Protein AF-A0A927IWP5-F1 (afdb_monomer_lite)

Secondary structure (DSSP, 8-state):
---TT-TGGGB-SS--EEEEEESSS-TTS----SEEEEEE-TTS-B-HHHHHHHHHHHHTT--HHHHHHHHHHHHHHHHHHHHTT--S-SPPPHHHHHHHHHHHHTSPTTHHHHT--TTT-PPPPGGG--B----TTS-SS-HHHHHHHHHHHHHHHHTSS--S----SS-TTS--HHHHHHHHSPPHHHHHHHHHHHHHHHHHHHHSTTTTTTSPPPPTTT--EEEEE-TTT--EEEEES-HHHHHHHH-PPPPP---PEE----HHHHHHHHH-HHHHT-HHHHHHHHHHHHH---HHHHTT-B-TT--EE--TT--SHHHHHHH-EE-GGGG---TT-TT-SEEE-TTS-EEEEE---GGG--TTS--------EEEE---SS-HHHHTT-SSS-SS--HHHHHHHTHHHHHHTT-TT-GGGHHHHHHHHHHHHHHTT--TTSTTS-HHHHHHHHHHHHHHHHSHHHHHHHHHHHHHHHHHHHS--S-TTGGGBSSB--TTSS-PBPPHHHHIIIIIHHHHHHTT--SS-----SSS--PEEPPP-THHHHHHHHHHHHHHHHHTT-HHHH-HHHHHHHTT--TT-HHHHHTSS-S-HHHHHHHHHHHHHHHHHHHHT------SSS--

pLDDT: mean 73.53, std 18.09, range [29.14, 96.5]

Foldseek 3Di:
DQDLLDPVSFFFQFAWDKDKDAPPPPPPDDQPDRMAIFTADLVRHTPVLLVVVLVVVRVVVDDPVVSVLLSVLVSLVRRLCRSVVHPQLDADALVSLLSSLLSLQWAFDPQQVQQQWPPPSDTPDRSNDGGGDGQPPPDPDDDVSNLVSVCVVVVVVVPPPPPPDTDHPDDSVHDDNVVCSVNGGDALVSSQSSSFSVLVSLQCLCPDPVRVVRGHHHDVNNWNKDWDADPPPRHIDIGIPCSVSSCVSNVHDHPPPAFQAFQAQDLVRVLLLQPFPLQVVDLLSNLLLLQCLQQLEDSLQLLQFWPLQWDKDFDPPQDDPVSRLVRIATQLLSQLDDPPDPPHQWHQYLQRWIKGKRDDDDLQPDPPDDPDDDQDIDITTRDPLSQVCVSHVNPDRDLTQDPVNQCVLCVVVCVVVVNPVPSSCVSVVLSVLSVVCVVVVHDLPHPPHDPVSNVVSVSSSVRLCPRNSSVSLSSLVSVLVVLVVVEPAVDPVLSTGSRFDPPPSNRGRDHPVCCFPVPVVVSCVVSVPDLFDDDDDPVDPAHGHHRHTSSNSSLNSLQSQLLVCLLVLPCVCNPLVNSCSSSVHDPPDCCSVPHRHDRDVVSVVNSVVSVVVVVVVVVVVDDPPPPDDPDD

Sequence (632 aa):
MVNYLNKEERIVNGMYYIRSFNNTQLNELDFTHKKWYLVMTPEHNVVKPAMDYLIFLYYSGKTQATLKRVATSISHYYNFLKVFRINGSEVLTSSVLEELIKFLAVLPKELKSKLRGRNKNKPIEPWDIKYLPVHPYVSSGGMKNIISILQEWFFTYWNNGKCENVTFFINPKSYHFDEDEADWRYPFEYIKETIDDILDFLNHLSINKNWKHRFKPIPTSVTKKLHLVNKHNNEPYTTWDVNKRIKKVTGLKESKPKRKKIRILFESELRKLLNSKMLNGHTQRRLLFVILLLSGGRISEILNLLANQIRVSIPSDALTLKEKKLKAIINWEDLFTGINNFTNDIIINEHLEFVIRIAKRRAYEVPGVRANKSSETRFVTLTDYFDLPKLLDLNCESITVTSQEIINHFRDDIILENMEECPEKFIPKIIQYHKEQKIKGIHINDQRYDHLYKNWVMRIRSLLDNCWLGNLLKEYLVERELLLRKVTLENKIVRNYLFLNLRNNKGFPIIPNTVREYWFNVICEQEGIDRYGIPVNELVTHYKKGDITVHSLRHTYISMRINLEGLKGDFNRINLANLKKDVGHVPSSEVAETIYYFANSERKTQVYTNAFKQLKENLSKVVFLEKERDES

Radius of gyration: 33.46 Å; chains: 1; bounding box: 75×87×92 Å

Structure (mmCIF, N/CA/C/O backbone):
data_AF-A0A927IWP5-F1
#
_entry.id   AF-A0A927IWP5-F1
#
loop_
_atom_site.group_PDB
_atom_site.id
_atom_site.type_symbol
_atom_site.label_atom_id
_atom_site.label_alt_id
_atom_site.label_comp_id
_atom_site.label_asym_id
_atom_site.label_entity_id
_atom_site.label_seq_id
_atom_site.pdbx_PDB_ins_code
_atom_site.Cartn_x
_atom_site.Cartn_y
_atom_site.Cartn_z
_atom_site.occupancy
_atom_site.B_iso_or_equiv
_atom_site.auth_seq_id
_atom_site.auth_comp_id
_atom_site.auth_asym_id
_atom_site.auth_atom_id
_atom_site.pdbx_PDB_model_num
ATOM 1 N N . MET A 1 1 ? 33.570 -15.211 -36.032 1.00 49.94 1 MET A N 1
ATOM 2 C CA . MET A 1 1 ? 32.758 -15.587 -34.855 1.00 49.94 1 MET A CA 1
ATOM 3 C C . MET A 1 1 ? 33.721 -16.154 -33.822 1.00 49.94 1 MET A C 1
ATOM 5 O O . MET A 1 1 ? 34.528 -16.985 -34.208 1.00 49.94 1 MET A O 1
ATOM 9 N N . VAL A 1 2 ? 33.720 -15.653 -32.584 1.00 49.69 2 VAL A N 1
ATOM 10 C CA . VAL A 1 2 ? 34.621 -16.139 -31.519 1.00 49.69 2 VAL A CA 1
ATOM 11 C C . VAL A 1 2 ? 34.165 -17.536 -31.084 1.00 49.69 2 VAL A C 1
ATOM 13 O O . VAL A 1 2 ? 32.994 -17.699 -30.737 1.00 49.69 2 VAL A O 1
ATOM 16 N N . ASN A 1 3 ? 35.043 -18.544 -31.099 1.00 56.53 3 ASN A N 1
ATOM 17 C CA . ASN A 1 3 ? 34.720 -19.866 -30.574 1.00 56.53 3 ASN A CA 1
ATOM 18 C C . ASN A 1 3 ? 34.834 -19.856 -29.048 1.00 56.53 3 ASN A C 1
ATOM 20 O O . ASN A 1 3 ? 35.913 -19.945 -28.467 1.00 56.53 3 ASN A O 1
ATOM 24 N N . TYR A 1 4 ? 33.688 -19.791 -28.379 1.00 56.00 4 TYR A N 1
ATOM 25 C CA . TYR A 1 4 ? 33.629 -19.733 -26.922 1.00 56.00 4 TYR A CA 1
ATOM 26 C C . TYR A 1 4 ? 34.024 -21.039 -26.215 1.00 56.00 4 TYR A C 1
ATOM 28 O O . TYR A 1 4 ? 34.135 -21.047 -24.989 1.00 56.00 4 TYR A O 1
ATOM 36 N N . LEU A 1 5 ? 34.280 -22.123 -26.952 1.00 55.09 5 LEU A N 1
ATOM 37 C CA . LEU A 1 5 ? 34.877 -23.347 -26.411 1.00 55.09 5 LEU A CA 1
ATOM 38 C C . LEU A 1 5 ? 36.397 -23.222 -26.259 1.00 55.09 5 LEU A C 1
ATOM 40 O O . LEU A 1 5 ? 36.977 -23.873 -25.396 1.00 55.09 5 LEU A O 1
ATOM 44 N N . ASN A 1 6 ? 37.037 -22.367 -27.058 1.00 61.19 6 ASN A N 1
ATOM 45 C CA . ASN A 1 6 ? 38.479 -22.176 -27.036 1.00 61.19 6 ASN A CA 1
ATOM 46 C C . ASN A 1 6 ? 38.860 -21.067 -26.040 1.00 61.19 6 ASN A C 1
ATOM 48 O O . ASN A 1 6 ? 38.436 -19.917 -26.165 1.00 61.19 6 ASN A O 1
ATOM 52 N N . LYS A 1 7 ? 39.680 -21.397 -25.034 1.00 63.97 7 LYS A N 1
ATOM 53 C CA . LYS A 1 7 ? 40.138 -20.444 -24.011 1.00 63.97 7 LYS A CA 1
ATOM 54 C C . LYS A 1 7 ? 40.875 -19.250 -24.595 1.00 63.97 7 LYS A C 1
ATOM 56 O O . LYS A 1 7 ? 40.635 -18.130 -24.146 1.00 63.97 7 LYS A O 1
ATOM 61 N N . GLU A 1 8 ? 41.732 -19.488 -25.577 1.00 69.12 8 GLU A N 1
ATOM 62 C CA . GLU A 1 8 ? 42.586 -18.463 -26.175 1.00 69.12 8 GLU A CA 1
ATOM 63 C C . GLU A 1 8 ? 41.768 -17.448 -26.975 1.00 69.12 8 GLU A C 1
ATOM 65 O O . GLU A 1 8 ? 42.035 -16.246 -26.931 1.00 69.12 8 GLU A O 1
ATOM 70 N N . GLU A 1 9 ? 40.694 -17.906 -27.616 1.00 65.19 9 GLU A N 1
ATOM 71 C CA . GLU A 1 9 ? 39.788 -17.049 -28.381 1.00 65.19 9 GLU A CA 1
ATOM 72 C C . GLU A 1 9 ? 38.931 -16.127 -27.493 1.00 65.19 9 GLU A C 1
ATOM 74 O O . GLU A 1 9 ? 38.431 -15.110 -27.969 1.00 65.19 9 GLU A O 1
ATOM 79 N N . ARG A 1 10 ? 38.806 -16.417 -26.188 1.00 64.38 10 ARG A N 1
ATOM 80 C CA . ARG A 1 10 ? 38.024 -15.623 -25.213 1.00 64.38 10 ARG A CA 1
ATOM 81 C C . ARG A 1 10 ? 38.824 -14.550 -24.473 1.00 64.38 10 ARG A C 1
ATOM 83 O O . ARG A 1 10 ? 38.242 -13.825 -23.660 1.00 64.38 10 ARG A O 1
ATOM 90 N N . ILE A 1 11 ? 40.141 -14.493 -24.667 1.00 68.06 11 ILE A N 1
ATOM 91 C CA . ILE A 1 11 ? 41.006 -13.569 -23.928 1.00 68.06 11 ILE A CA 1
ATOM 92 C C . ILE A 1 11 ? 40.699 -12.132 -24.353 1.00 68.06 11 ILE A C 1
ATOM 94 O O . ILE A 1 11 ? 40.833 -11.765 -25.520 1.00 68.06 11 ILE A O 1
ATOM 98 N N . VAL A 1 12 ? 40.335 -11.311 -23.370 1.00 70.38 12 VAL A N 1
ATOM 99 C CA . VAL A 1 12 ? 40.149 -9.868 -23.505 1.00 70.38 12 VAL A CA 1
ATOM 100 C C . VAL A 1 12 ? 40.885 -9.207 -22.348 1.00 70.38 12 VAL A C 1
ATOM 102 O O . VAL A 1 12 ? 40.459 -9.306 -21.205 1.00 70.38 12 VAL A O 1
ATOM 105 N N . ASN A 1 13 ? 42.008 -8.546 -22.624 1.00 67.31 13 ASN A N 1
ATOM 106 C CA . ASN A 1 13 ? 42.808 -7.887 -21.587 1.00 67.31 13 ASN A CA 1
ATOM 107 C C . ASN A 1 13 ? 42.095 -6.635 -21.051 1.00 67.31 13 ASN A C 1
ATOM 109 O O . ASN A 1 13 ? 42.304 -5.560 -21.603 1.00 67.31 13 ASN A O 1
ATOM 113 N N . GLY A 1 14 ? 41.266 -6.743 -20.013 1.00 71.44 14 GLY A N 1
ATOM 114 C CA . GLY A 1 14 ? 40.572 -5.619 -19.379 1.00 71.44 14 GLY A CA 1
ATOM 115 C C . GLY A 1 14 ? 39.462 -5.001 -20.244 1.00 71.44 14 GLY A C 1
ATOM 116 O O . GLY A 1 14 ? 39.576 -4.880 -21.469 1.00 71.44 14 GLY A O 1
ATOM 117 N N . MET A 1 15 ? 38.367 -4.580 -19.610 1.00 77.12 15 MET A N 1
ATOM 118 C CA . MET A 1 15 ? 37.182 -4.038 -20.289 1.00 77.12 15 MET A CA 1
ATOM 119 C C . MET A 1 15 ? 37.085 -2.516 -20.134 1.00 77.12 15 MET A C 1
ATOM 121 O O . MET A 1 15 ? 37.471 -1.961 -19.106 1.00 77.12 15 MET A O 1
ATOM 125 N N . TYR A 1 16 ? 36.533 -1.837 -21.142 1.00 85.19 16 TYR A N 1
ATOM 126 C CA . TYR A 1 16 ? 36.137 -0.435 -21.024 1.00 85.19 16 TYR A CA 1
ATOM 127 C C . TYR A 1 16 ? 35.079 -0.294 -19.933 1.00 85.19 16 TYR A C 1
ATOM 129 O O . TYR A 1 16 ? 34.169 -1.121 -19.816 1.00 85.19 16 TYR A O 1
ATOM 137 N N . TYR A 1 17 ? 35.166 0.781 -19.157 1.00 81.19 17 TYR A N 1
ATOM 138 C CA . TYR A 1 17 ? 34.299 0.990 -18.002 1.00 81.19 17 TYR A CA 1
ATOM 139 C C . TYR A 1 17 ? 33.893 2.447 -17.845 1.00 81.19 17 TYR A C 1
ATOM 141 O O . TYR A 1 17 ? 34.465 3.342 -18.458 1.00 81.19 17 TYR A O 1
ATOM 149 N N . ILE A 1 18 ? 32.892 2.686 -17.001 1.00 83.19 18 ILE A N 1
ATOM 150 C CA . ILE A 1 18 ? 32.427 4.035 -16.690 1.00 83.19 18 ILE A CA 1
ATOM 151 C C . ILE A 1 18 ? 32.960 4.443 -15.325 1.00 83.19 18 ILE A C 1
ATOM 153 O O . ILE A 1 18 ? 32.705 3.764 -14.327 1.00 83.19 18 ILE A O 1
ATOM 157 N N . ARG A 1 19 ? 33.633 5.590 -15.258 1.00 80.38 19 ARG A N 1
ATOM 158 C CA . ARG A 1 19 ? 33.996 6.239 -13.998 1.00 80.38 19 ARG A CA 1
ATOM 159 C C . ARG A 1 19 ? 33.061 7.414 -13.754 1.00 80.38 19 ARG A C 1
ATOM 161 O O . ARG A 1 19 ? 32.816 8.212 -14.655 1.00 80.38 19 ARG A O 1
ATOM 168 N N . SER A 1 20 ? 32.541 7.521 -12.533 1.00 81.44 20 SER A N 1
ATOM 169 C CA . SER A 1 20 ? 31.794 8.702 -12.103 1.00 81.44 20 SER A CA 1
ATOM 170 C C . SER A 1 20 ? 32.579 9.486 -11.069 1.00 81.44 20 SER A C 1
ATOM 172 O O . SER A 1 20 ? 33.137 8.871 -10.161 1.00 81.44 20 SER A O 1
ATOM 174 N N . PHE A 1 21 ? 32.555 10.808 -11.151 1.00 75.94 21 PHE A N 1
ATOM 175 C CA . PHE A 1 21 ? 33.194 11.690 -10.178 1.00 75.94 21 PHE A CA 1
ATOM 176 C C . PHE A 1 21 ? 32.288 12.879 -9.872 1.00 75.94 21 PHE A C 1
ATOM 178 O O . PHE A 1 21 ? 31.429 13.251 -10.677 1.00 75.94 21 PHE A O 1
ATOM 185 N N . ASN A 1 22 ? 32.460 13.423 -8.670 1.00 64.19 22 ASN A N 1
ATOM 186 C CA . ASN A 1 22 ? 31.775 14.632 -8.241 1.00 64.19 22 ASN A CA 1
ATOM 187 C C . ASN A 1 22 ? 32.596 15.835 -8.701 1.00 64.19 22 ASN A C 1
ATOM 189 O O . ASN A 1 22 ? 33.825 15.807 -8.646 1.00 64.19 22 ASN A O 1
ATOM 193 N N . ASN A 1 23 ? 31.912 16.868 -9.177 1.00 55.56 23 ASN A N 1
ATOM 194 C CA . ASN A 1 23 ? 32.553 18.033 -9.771 1.00 55.56 23 ASN A CA 1
ATOM 195 C C . ASN A 1 23 ? 33.018 19.023 -8.688 1.00 55.56 23 ASN A C 1
ATOM 197 O O . ASN A 1 23 ? 32.429 20.084 -8.534 1.00 55.56 23 ASN A O 1
ATOM 201 N N . THR A 1 24 ? 34.006 18.648 -7.870 1.00 47.75 24 THR A N 1
ATOM 202 C CA . THR A 1 24 ? 34.530 19.513 -6.791 1.00 47.75 24 THR A CA 1
ATOM 203 C C . THR A 1 24 ? 35.892 20.143 -7.105 1.00 47.75 24 THR A C 1
ATOM 205 O O . THR A 1 24 ? 36.406 20.868 -6.265 1.00 47.75 24 THR A O 1
ATOM 208 N N . GLN A 1 25 ? 36.503 19.867 -8.268 1.00 45.12 25 GLN A N 1
ATOM 209 C CA . GLN A 1 25 ? 37.880 20.301 -8.589 1.00 45.12 25 GLN A CA 1
ATOM 210 C C . GLN A 1 25 ? 38.110 20.763 -10.047 1.00 45.12 25 GLN A C 1
ATOM 212 O O . GLN A 1 25 ? 39.249 20.815 -10.497 1.00 45.12 25 GLN A O 1
ATOM 217 N N . LEU A 1 26 ? 37.068 21.133 -10.795 1.00 45.78 26 LEU A N 1
ATOM 218 C CA . LEU A 1 26 ? 37.216 21.806 -12.096 1.00 45.78 26 LEU A CA 1
ATOM 219 C C . LEU A 1 26 ? 36.619 23.214 -11.988 1.00 45.78 26 LEU A C 1
ATOM 221 O O . LEU A 1 26 ? 35.495 23.451 -12.412 1.00 45.78 26 LEU A O 1
ATOM 225 N N . ASN A 1 27 ? 37.377 24.131 -11.382 1.00 42.19 27 ASN A N 1
ATOM 226 C CA . ASN A 1 27 ? 37.000 25.539 -11.180 1.00 42.19 27 ASN A CA 1
ATOM 227 C C . ASN A 1 27 ? 37.033 26.393 -12.466 1.00 42.19 27 ASN A C 1
ATOM 229 O O . ASN A 1 27 ? 36.930 27.609 -12.381 1.00 42.19 27 ASN A O 1
ATOM 233 N N . GLU A 1 28 ? 37.168 25.792 -13.650 1.00 45.88 28 GLU A N 1
ATOM 234 C CA . GLU A 1 28 ? 37.307 26.540 -14.913 1.00 45.88 28 GLU A CA 1
ATOM 235 C C . GLU A 1 28 ? 36.186 26.273 -15.930 1.00 45.88 28 GLU A C 1
ATOM 237 O O . GLU A 1 28 ? 36.170 26.882 -16.996 1.00 45.88 28 GLU A O 1
ATOM 242 N N . LEU A 1 29 ? 35.217 25.397 -15.630 1.00 49.59 29 LEU A N 1
ATOM 243 C CA . LEU A 1 29 ? 34.092 25.124 -16.532 1.00 49.59 29 LEU A CA 1
ATOM 244 C C . LEU A 1 29 ? 32.772 25.036 -15.748 1.00 49.59 29 LEU A C 1
ATOM 246 O O . LEU A 1 29 ? 32.543 24.082 -15.001 1.00 49.59 29 LEU A O 1
ATOM 250 N N . ASP A 1 30 ? 31.903 26.030 -15.951 1.00 48.31 30 ASP A N 1
ATOM 251 C CA . ASP A 1 30 ? 30.551 26.152 -15.383 1.00 48.31 30 ASP A CA 1
ATOM 252 C C . ASP A 1 30 ? 29.642 24.976 -15.787 1.00 48.31 30 ASP A C 1
ATOM 254 O O . ASP A 1 30 ? 28.874 25.017 -16.757 1.00 48.31 30 ASP A O 1
ATOM 258 N N . PHE A 1 31 ? 29.713 23.883 -15.031 1.00 55.62 31 PHE A N 1
ATOM 259 C CA . PHE A 1 31 ? 28.856 22.720 -15.228 1.00 55.62 31 PHE A CA 1
ATOM 260 C C . PHE A 1 31 ? 27.758 22.640 -14.157 1.00 55.62 31 PHE A C 1
ATOM 262 O O . PHE A 1 31 ? 28.032 22.492 -12.969 1.00 55.62 31 PHE A O 1
ATOM 269 N N . THR A 1 32 ? 26.495 22.645 -14.594 1.00 56.34 32 THR A N 1
ATOM 270 C CA . THR A 1 32 ? 25.283 22.582 -13.748 1.00 56.34 32 THR A CA 1
ATOM 271 C C . THR A 1 32 ? 25.044 21.208 -13.101 1.00 56.34 32 THR A C 1
ATOM 273 O O . THR A 1 32 ? 24.300 21.096 -12.123 1.00 56.34 32 THR A O 1
ATOM 276 N N . HIS A 1 33 ? 25.689 20.141 -13.596 1.00 58.78 33 HIS A N 1
ATOM 277 C CA . HIS A 1 33 ? 25.572 18.790 -13.032 1.00 58.78 33 HIS A CA 1
ATOM 278 C C . HIS A 1 33 ? 26.595 18.549 -11.917 1.00 58.78 33 HIS A C 1
ATOM 280 O O . HIS A 1 33 ? 27.802 18.628 -12.129 1.00 58.78 33 HIS A O 1
ATOM 286 N N . LYS A 1 34 ? 26.124 18.113 -10.740 1.00 63.62 34 LYS A N 1
ATOM 287 C CA . LYS A 1 34 ? 26.986 17.778 -9.585 1.00 63.62 34 LYS A CA 1
ATOM 288 C C . LYS A 1 34 ? 27.880 16.543 -9.809 1.00 63.62 34 LYS A C 1
ATOM 290 O O . LYS A 1 34 ? 28.814 16.314 -9.039 1.00 63.62 34 LYS A O 1
ATOM 295 N N . LYS A 1 35 ? 27.594 15.722 -10.829 1.00 72.62 35 LYS A N 1
ATOM 296 C CA . LYS A 1 35 ? 28.258 14.433 -11.082 1.00 72.62 35 LYS A CA 1
ATOM 297 C C . LYS A 1 35 ? 28.389 14.130 -12.576 1.00 72.62 35 LYS A C 1
ATOM 299 O O . LYS A 1 35 ? 27.399 14.173 -13.303 1.00 72.62 35 LYS A O 1
ATOM 304 N N . TRP A 1 36 ? 29.594 13.738 -12.985 1.00 78.75 36 TRP A N 1
ATOM 305 C CA . TRP A 1 36 ? 29.965 13.421 -14.368 1.00 78.75 36 TRP A CA 1
ATOM 306 C C . TRP A 1 36 ? 30.221 11.927 -14.580 1.00 78.75 36 TRP A C 1
ATOM 308 O O . TRP A 1 36 ? 30.473 11.189 -13.623 1.00 78.75 36 TRP A O 1
ATOM 318 N N . TYR A 1 37 ? 30.148 11.486 -15.841 1.00 83.88 37 TYR A N 1
ATOM 319 C CA . TYR A 1 37 ? 30.396 10.108 -16.273 1.00 83.88 37 TYR A CA 1
ATOM 320 C C . TYR A 1 37 ? 31.388 10.107 -17.434 1.00 83.88 37 TYR A C 1
ATOM 322 O O . TYR A 1 37 ? 31.167 10.796 -18.424 1.00 83.88 37 TYR A O 1
ATOM 330 N N . LEU A 1 38 ? 32.456 9.319 -17.324 1.00 84.81 38 LEU A N 1
ATOM 331 C CA . LEU A 1 38 ? 33.458 9.147 -18.377 1.00 84.81 38 LEU A CA 1
ATOM 332 C C . LEU A 1 38 ? 33.592 7.678 -18.738 1.00 84.81 38 LEU A C 1
ATOM 334 O O . LEU A 1 38 ? 33.624 6.827 -17.849 1.00 84.81 38 LEU A O 1
ATOM 338 N N . VAL A 1 39 ? 33.710 7.402 -20.035 1.00 85.81 39 VAL A N 1
ATOM 339 C CA . VAL A 1 39 ? 34.121 6.090 -20.536 1.00 85.81 39 VAL A CA 1
ATOM 340 C C . VAL A 1 39 ? 35.646 6.039 -20.518 1.00 85.81 39 VAL A C 1
ATOM 342 O O . VAL A 1 39 ? 36.308 6.916 -21.073 1.00 85.81 39 VAL A O 1
ATOM 345 N N . MET A 1 40 ? 36.189 5.021 -19.866 1.00 85.31 40 MET A N 1
ATOM 346 C CA . MET A 1 40 ? 37.614 4.827 -19.632 1.00 85.31 40 MET A CA 1
ATOM 347 C C . MET A 1 40 ? 38.107 3.591 -20.385 1.00 85.31 40 MET A C 1
ATOM 349 O O . MET A 1 40 ? 37.391 2.586 -20.464 1.00 85.31 40 MET A O 1
ATOM 353 N N . THR A 1 41 ? 39.327 3.655 -20.918 1.00 86.56 41 THR A N 1
ATOM 354 C CA . THR A 1 41 ? 40.048 2.480 -21.414 1.00 86.56 41 THR A CA 1
ATOM 355 C C . THR A 1 41 ? 40.513 1.615 -20.237 1.00 86.56 41 THR A C 1
ATOM 357 O O . THR A 1 41 ? 40.592 2.104 -19.107 1.00 86.56 41 THR A O 1
ATOM 360 N N . PRO A 1 42 ? 40.858 0.342 -20.469 1.00 77.62 42 PRO A N 1
ATOM 361 C CA . PRO A 1 42 ? 41.426 -0.536 -19.438 1.00 77.62 42 PRO A CA 1
ATOM 362 C C . PRO A 1 42 ? 42.721 -0.002 -18.814 1.00 77.62 42 PRO A C 1
ATOM 364 O O . PRO A 1 42 ? 42.996 -0.239 -17.643 1.00 77.62 42 PRO A O 1
ATOM 367 N N . GLU A 1 43 ? 43.481 0.789 -19.568 1.00 82.12 43 GLU A N 1
ATOM 368 C CA . GLU A 1 43 ? 44.698 1.483 -19.135 1.00 82.12 43 GLU A CA 1
ATOM 369 C C . GLU A 1 43 ? 44.394 2.798 -18.397 1.00 82.12 43 GLU A C 1
ATOM 371 O O . GLU A 1 43 ? 45.291 3.599 -18.165 1.00 82.12 43 GLU A O 1
ATOM 376 N N . HIS A 1 44 ? 43.134 3.024 -18.010 1.00 80.62 44 HIS A N 1
ATOM 377 C CA . HIS A 1 44 ? 42.668 4.190 -17.255 1.00 80.62 44 HIS A CA 1
ATOM 378 C C . HIS A 1 44 ? 42.746 5.520 -18.022 1.00 80.62 44 HIS A C 1
ATOM 380 O O . HIS A 1 44 ? 42.716 6.590 -17.410 1.00 80.62 44 HIS A O 1
ATOM 386 N N . ASN A 1 45 ? 42.753 5.476 -19.357 1.00 85.44 45 ASN A N 1
ATOM 387 C CA . ASN A 1 45 ? 42.699 6.674 -20.194 1.00 85.44 45 ASN A CA 1
ATOM 388 C C . ASN A 1 45 ? 41.254 7.064 -20.520 1.00 85.44 45 ASN A C 1
ATOM 390 O O . ASN A 1 45 ? 40.390 6.205 -20.682 1.00 85.44 45 ASN A O 1
ATOM 394 N N . VAL A 1 46 ? 40.970 8.360 -20.655 1.00 86.44 46 VAL A N 1
ATOM 395 C CA . VAL A 1 46 ? 39.640 8.830 -21.072 1.00 86.44 46 VAL A CA 1
ATOM 396 C C . VAL A 1 46 ? 39.433 8.561 -22.562 1.00 86.44 46 VAL A C 1
ATOM 398 O O . VAL A 1 46 ? 40.267 8.914 -23.397 1.00 86.44 46 VAL A O 1
ATOM 401 N N . VAL A 1 47 ? 38.290 7.977 -22.922 1.00 90.06 47 VAL A N 1
ATOM 402 C CA . VAL A 1 47 ? 37.916 7.765 -24.324 1.00 90.06 47 VAL A CA 1
ATOM 403 C C . VAL A 1 47 ? 37.419 9.081 -24.921 1.00 90.06 47 VAL A C 1
ATOM 405 O O . VAL A 1 47 ? 36.246 9.436 -24.798 1.00 90.06 47 VAL A O 1
ATOM 408 N N . LYS A 1 48 ? 38.323 9.813 -25.579 1.00 90.31 48 LYS A N 1
ATOM 409 C CA . LYS A 1 48 ? 38.073 11.180 -26.062 1.00 90.31 48 LYS A CA 1
ATOM 410 C C . LYS A 1 48 ? 36.823 11.345 -26.952 1.00 90.31 48 LYS A C 1
ATOM 412 O O . LYS A 1 48 ? 36.031 12.227 -26.640 1.00 90.31 48 LYS A O 1
ATOM 417 N N . PRO A 1 49 ? 36.545 10.487 -27.960 1.00 91.75 49 PRO A N 1
ATOM 418 C CA . PRO A 1 49 ? 35.311 10.607 -28.749 1.00 91.75 49 PRO A CA 1
ATOM 419 C C . PRO A 1 49 ? 34.036 10.511 -27.898 1.00 91.75 49 PRO A C 1
ATOM 421 O O . PRO A 1 49 ? 33.068 11.230 -28.134 1.00 91.75 49 PRO A O 1
ATOM 424 N N . ALA A 1 50 ? 34.036 9.632 -26.889 1.00 90.50 50 ALA A N 1
ATOM 425 C CA . ALA A 1 50 ? 32.907 9.464 -25.979 1.00 90.50 50 ALA A CA 1
ATOM 426 C C . ALA A 1 50 ? 32.729 10.691 -25.074 1.00 90.50 50 ALA A C 1
ATOM 428 O O . ALA A 1 50 ? 31.604 11.128 -24.851 1.00 90.50 50 ALA A O 1
ATOM 429 N N . MET A 1 51 ? 33.833 11.258 -24.577 1.00 90.06 51 MET A N 1
ATOM 430 C CA . MET A 1 51 ? 33.820 12.482 -23.775 1.00 90.06 51 MET A CA 1
ATOM 431 C C . MET A 1 51 ? 33.256 13.666 -24.568 1.00 90.06 51 MET A C 1
ATOM 433 O O . MET A 1 51 ? 32.325 14.312 -24.092 1.00 90.06 51 MET A O 1
ATOM 437 N N . ASP A 1 52 ? 33.748 13.898 -25.787 1.00 88.69 52 ASP A N 1
ATOM 438 C CA . ASP A 1 52 ? 33.286 14.996 -26.646 1.00 88.69 52 ASP A CA 1
ATOM 439 C C . ASP A 1 52 ? 31.778 14.899 -26.926 1.00 88.69 52 ASP A C 1
ATOM 441 O O . ASP A 1 52 ? 31.058 15.897 -26.867 1.00 88.69 52 ASP A O 1
ATOM 445 N N . TYR A 1 53 ? 31.267 13.687 -27.168 1.00 93.50 53 TYR A N 1
ATOM 446 C CA . TYR A 1 53 ? 29.838 13.479 -27.389 1.00 93.50 53 TYR A CA 1
ATOM 447 C C . TYR A 1 53 ? 28.994 13.695 -26.124 1.00 93.50 53 TYR A C 1
ATOM 449 O O . TYR A 1 53 ? 27.922 14.297 -26.191 1.00 93.50 53 TYR A O 1
ATOM 457 N N . LEU A 1 54 ? 29.466 13.252 -24.955 1.00 89.31 54 LEU A N 1
ATOM 458 C CA . LEU A 1 54 ? 28.777 13.500 -23.684 1.00 89.31 54 LEU A CA 1
ATOM 459 C C . LEU A 1 54 ? 28.732 15.000 -23.345 1.00 89.31 54 LEU A C 1
ATOM 461 O O . LEU A 1 54 ? 27.712 15.474 -22.845 1.00 89.31 54 LEU A O 1
ATOM 465 N N . ILE A 1 55 ? 29.790 15.748 -23.674 1.00 87.44 55 ILE A N 1
ATOM 466 C CA . ILE A 1 55 ? 29.833 17.213 -23.566 1.00 87.44 55 ILE A CA 1
ATOM 467 C C . ILE A 1 55 ? 28.827 17.859 -24.530 1.00 87.44 55 ILE A C 1
ATOM 469 O O . ILE A 1 55 ? 28.055 18.728 -24.129 1.00 87.44 55 ILE A O 1
ATOM 473 N N . PHE A 1 56 ? 28.765 17.404 -25.784 1.00 91.31 56 PHE A N 1
ATOM 474 C CA . PHE A 1 56 ? 27.768 17.877 -26.749 1.00 91.31 56 PHE A CA 1
ATOM 475 C C . PHE A 1 56 ? 26.326 17.661 -26.254 1.00 91.31 56 PHE A C 1
ATOM 477 O O . PHE A 1 56 ? 25.500 18.575 -26.307 1.00 91.31 56 PHE A O 1
ATOM 484 N N . LEU A 1 57 ? 26.017 16.471 -25.728 1.00 87.94 57 LEU A N 1
ATOM 485 C CA . LEU A 1 57 ? 24.697 16.170 -25.166 1.00 87.94 57 LEU A CA 1
ATOM 486 C C . LEU A 1 57 ? 24.378 17.038 -23.945 1.00 87.94 57 LEU A C 1
ATOM 488 O O . LEU A 1 57 ? 23.228 17.443 -23.770 1.00 87.94 57 LEU A O 1
ATOM 492 N N . TYR A 1 58 ? 25.381 17.338 -23.121 1.00 83.50 58 TYR A N 1
ATOM 493 C CA . TYR A 1 58 ? 25.237 18.252 -21.995 1.00 83.50 58 TYR A CA 1
ATOM 494 C C . TYR A 1 58 ? 24.828 19.657 -22.455 1.00 83.50 58 TYR A C 1
ATOM 496 O O . TYR A 1 58 ? 23.797 20.156 -22.007 1.00 83.50 58 TYR A O 1
ATOM 504 N N . TYR A 1 59 ? 25.561 20.254 -23.401 1.00 84.25 59 TYR A N 1
ATOM 505 C CA . TYR A 1 59 ? 25.219 21.575 -23.949 1.00 84.25 59 TYR A CA 1
ATOM 506 C C . TYR A 1 59 ? 23.882 21.586 -24.701 1.00 84.25 59 TYR A C 1
ATOM 508 O O . TYR A 1 59 ? 23.245 22.626 -24.819 1.00 84.25 59 TYR A O 1
ATOM 516 N N . SER A 1 60 ? 23.409 20.418 -25.139 1.00 82.69 60 SER A N 1
ATOM 517 C CA . SER A 1 60 ? 22.073 20.229 -25.716 1.00 82.69 60 SER A CA 1
ATOM 518 C C . SER A 1 60 ? 20.964 20.045 -24.661 1.00 82.69 60 SER A C 1
ATOM 520 O O . SER A 1 60 ? 19.861 19.611 -24.998 1.00 82.69 60 SER A O 1
ATOM 522 N N . GLY A 1 61 ? 21.244 20.297 -23.377 1.00 80.69 61 GLY A N 1
ATOM 523 C CA . GLY A 1 61 ? 20.262 20.266 -22.289 1.00 80.69 61 GLY A CA 1
ATOM 524 C C . GLY A 1 61 ? 19.873 18.868 -21.792 1.00 80.69 61 GLY A C 1
ATOM 525 O O . GLY A 1 61 ? 18.824 18.705 -21.168 1.00 80.69 61 GLY A O 1
ATOM 526 N N . LYS A 1 62 ? 20.668 17.821 -22.062 1.00 82.44 62 LYS A N 1
ATOM 527 C CA . LYS A 1 62 ? 20.341 16.460 -21.596 1.00 82.44 62 LYS A CA 1
ATOM 528 C C . LYS A 1 62 ? 20.555 16.292 -20.087 1.00 82.44 62 LYS A C 1
ATOM 530 O O . LYS A 1 62 ? 21.528 16.764 -19.498 1.00 82.44 62 LYS A O 1
ATOM 535 N N . THR A 1 63 ? 19.645 15.544 -19.460 1.00 82.75 63 THR A N 1
ATOM 536 C CA . THR A 1 63 ? 19.660 15.274 -18.015 1.00 82.75 63 THR A CA 1
ATOM 537 C C . THR A 1 63 ? 20.816 14.360 -17.602 1.00 82.75 63 THR A C 1
ATOM 539 O O . THR A 1 63 ? 21.270 13.516 -18.377 1.00 82.75 63 THR A O 1
ATOM 542 N N . GLN A 1 64 ? 21.230 14.435 -16.332 1.00 81.12 64 GLN A N 1
ATOM 543 C CA . GLN A 1 64 ? 22.261 13.559 -15.759 1.00 81.12 64 GLN A CA 1
ATOM 544 C C . GLN A 1 64 ? 21.947 12.059 -15.946 1.00 81.12 64 GLN A C 1
ATOM 546 O O . GLN A 1 64 ? 22.842 11.261 -16.233 1.00 81.12 64 GLN A O 1
ATOM 551 N N . ALA A 1 65 ? 20.675 11.664 -15.811 1.00 80.81 65 ALA A N 1
ATOM 552 C CA . ALA A 1 65 ? 20.241 10.284 -16.032 1.00 80.81 65 ALA A CA 1
ATOM 553 C C . ALA A 1 65 ? 20.476 9.839 -17.486 1.00 80.81 65 ALA A C 1
ATOM 555 O O . ALA A 1 65 ? 20.943 8.723 -17.724 1.00 80.81 65 ALA A O 1
ATOM 556 N N . THR A 1 66 ? 20.225 10.735 -18.445 1.00 83.56 66 THR A N 1
ATOM 557 C CA . THR A 1 66 ? 20.483 10.493 -19.869 1.00 83.56 66 THR A CA 1
ATOM 558 C C . THR A 1 66 ? 21.977 10.349 -20.136 1.00 83.56 66 THR A C 1
ATOM 560 O O . THR A 1 66 ? 22.379 9.389 -20.785 1.00 83.56 66 THR A O 1
ATOM 563 N N . LEU A 1 67 ? 22.810 11.237 -19.582 1.00 86.44 67 LEU A N 1
ATOM 564 C CA . LEU A 1 67 ? 24.268 11.180 -19.744 1.00 86.44 67 LEU A CA 1
ATOM 565 C C . LEU A 1 67 ? 24.856 9.870 -19.197 1.00 86.44 67 LEU A C 1
ATOM 567 O O . LEU A 1 67 ? 25.672 9.235 -19.860 1.00 86.44 67 LEU A O 1
ATOM 571 N N . LYS A 1 68 ? 24.390 9.409 -18.028 1.00 89.06 68 LYS A N 1
ATOM 572 C CA . LYS A 1 68 ? 24.781 8.104 -17.468 1.00 89.06 68 LYS A CA 1
ATOM 573 C C . LYS A 1 68 ? 24.399 6.944 -18.392 1.00 89.06 68 LYS A C 1
ATOM 575 O O . LYS A 1 68 ? 25.207 6.037 -18.601 1.00 89.06 68 LYS A O 1
ATOM 580 N N . ARG A 1 69 ? 23.162 6.950 -18.900 1.00 91.19 69 ARG A N 1
ATOM 581 C CA . ARG A 1 69 ? 22.634 5.909 -19.795 1.00 91.19 69 ARG A CA 1
ATOM 582 C C . ARG A 1 69 ? 23.459 5.840 -21.080 1.00 91.19 69 ARG A C 1
ATOM 584 O O . ARG A 1 69 ? 24.002 4.784 -21.377 1.00 91.19 69 ARG A O 1
ATOM 591 N N . VAL A 1 70 ? 23.673 6.978 -21.740 1.00 91.25 70 VAL A N 1
ATOM 592 C CA . VAL A 1 70 ? 24.473 7.070 -22.971 1.00 91.25 70 VAL A CA 1
ATOM 593 C C . VAL A 1 70 ? 25.923 6.639 -22.733 1.00 91.25 70 VAL A C 1
ATOM 595 O O . VAL A 1 70 ? 26.452 5.845 -23.505 1.00 91.25 70 VAL A O 1
ATOM 598 N N . ALA A 1 71 ? 26.561 7.069 -21.637 1.00 89.00 71 ALA A N 1
ATOM 599 C CA . ALA A 1 71 ? 27.910 6.610 -21.287 1.00 89.00 71 ALA A CA 1
ATOM 600 C C . ALA A 1 71 ? 27.977 5.079 -21.115 1.00 89.00 71 ALA A C 1
ATOM 602 O O . ALA A 1 71 ? 28.975 4.451 -21.469 1.00 89.00 71 ALA A O 1
ATOM 603 N N . THR A 1 72 ? 26.900 4.470 -20.611 1.00 87.50 72 THR A N 1
ATOM 604 C CA . THR A 1 72 ? 26.779 3.012 -20.472 1.00 87.50 72 THR A CA 1
ATOM 605 C C . THR A 1 72 ? 26.662 2.336 -21.828 1.00 87.50 72 THR A C 1
ATOM 607 O O . THR A 1 72 ? 27.431 1.421 -22.117 1.00 87.50 72 THR A O 1
ATOM 610 N N . SER A 1 73 ? 25.790 2.846 -22.694 1.00 92.00 73 SER A N 1
ATOM 611 C CA . SER A 1 73 ? 25.629 2.370 -24.067 1.00 92.00 73 SER A CA 1
ATOM 612 C C . SER A 1 73 ? 26.945 2.447 -24.860 1.00 92.00 73 SER A C 1
ATOM 614 O O . SER A 1 73 ? 27.361 1.468 -25.478 1.00 92.00 73 SER A O 1
ATOM 616 N N . ILE A 1 74 ? 27.676 3.562 -24.762 1.00 93.94 74 ILE A N 1
ATOM 617 C CA . ILE A 1 74 ? 28.981 3.740 -25.423 1.00 93.94 74 ILE A CA 1
ATOM 618 C C . ILE A 1 74 ? 30.039 2.790 -24.846 1.00 93.94 74 ILE A C 1
ATOM 620 O O . ILE A 1 74 ? 30.816 2.200 -25.595 1.00 93.94 74 ILE A O 1
ATOM 624 N N . SER A 1 75 ? 30.067 2.590 -23.524 1.00 88.06 75 SER A N 1
ATOM 625 C CA . SER A 1 75 ? 30.959 1.606 -22.899 1.00 88.06 75 SER A CA 1
ATOM 626 C C . SER A 1 75 ? 30.683 0.187 -23.413 1.00 88.06 75 SER A C 1
ATOM 628 O O . SER A 1 75 ? 31.632 -0.548 -23.692 1.00 88.06 75 SER A O 1
ATOM 630 N N . HIS A 1 76 ? 29.416 -0.192 -23.614 1.00 85.81 76 HIS A N 1
ATOM 631 C CA . HIS A 1 76 ? 29.065 -1.471 -24.239 1.00 85.81 76 HIS A CA 1
ATOM 632 C C . HIS A 1 76 ? 29.566 -1.580 -25.679 1.00 85.81 76 HIS A C 1
ATOM 634 O O . HIS A 1 76 ? 30.095 -2.627 -26.045 1.00 85.81 76 HIS A O 1
ATOM 640 N N . TYR A 1 77 ? 29.474 -0.506 -26.466 1.00 91.44 77 TYR A N 1
ATOM 641 C CA . TYR A 1 77 ? 29.998 -0.479 -27.831 1.00 91.44 77 TYR A CA 1
ATOM 642 C C . TYR A 1 77 ? 31.516 -0.699 -27.889 1.00 91.44 77 TYR A C 1
ATOM 644 O O . TYR A 1 77 ? 31.982 -1.560 -28.629 1.00 91.44 77 TYR A O 1
ATOM 652 N N . TYR A 1 78 ? 32.301 0.008 -27.073 1.00 89.44 78 TYR A N 1
ATOM 653 C CA . TYR A 1 78 ? 33.757 -0.190 -27.054 1.00 89.44 78 TYR A CA 1
ATOM 654 C C . TYR A 1 78 ? 34.163 -1.575 -26.542 1.00 89.44 78 TYR A C 1
ATOM 656 O O . TYR A 1 78 ? 35.120 -2.168 -27.038 1.00 89.44 78 TYR A O 1
ATOM 664 N N . ASN A 1 79 ? 33.406 -2.128 -25.595 1.00 83.12 79 ASN A N 1
ATOM 665 C CA . ASN A 1 79 ? 33.585 -3.509 -25.162 1.00 83.12 79 ASN A CA 1
ATOM 666 C C . ASN A 1 79 ? 33.290 -4.510 -26.285 1.00 83.12 79 ASN A C 1
ATOM 668 O O . ASN A 1 79 ? 34.063 -5.446 -26.469 1.00 83.12 79 ASN A O 1
ATOM 672 N N . PHE A 1 80 ? 32.234 -4.289 -27.070 1.00 85.19 80 PHE A N 1
ATOM 673 C CA . PHE A 1 80 ? 31.952 -5.075 -28.270 1.00 85.19 80 PHE A CA 1
ATOM 674 C C . PHE A 1 80 ? 33.109 -5.000 -29.276 1.00 85.19 80 PHE A C 1
ATOM 676 O O . PHE A 1 80 ? 33.638 -6.036 -29.667 1.00 85.19 80 PHE A O 1
ATOM 683 N N . LEU A 1 81 ? 33.564 -3.794 -29.633 1.00 86.50 81 LEU A N 1
ATOM 684 C CA . LEU A 1 81 ? 34.688 -3.613 -30.558 1.00 86.50 81 LEU A CA 1
ATOM 685 C C . LEU A 1 81 ? 35.926 -4.388 -30.104 1.00 86.50 81 LEU A C 1
ATOM 687 O O . LEU A 1 81 ? 36.545 -5.100 -30.891 1.00 86.50 81 LEU A O 1
ATOM 691 N N . LYS A 1 82 ? 36.242 -4.311 -28.810 1.00 81.50 82 LYS A N 1
ATOM 692 C CA . LYS A 1 82 ? 37.381 -5.018 -28.232 1.00 81.50 82 LYS A CA 1
ATOM 693 C C . LYS A 1 82 ? 37.235 -6.536 -28.315 1.00 81.50 82 LYS A C 1
ATOM 695 O O . LYS A 1 82 ? 38.172 -7.215 -28.728 1.00 81.50 82 LYS A O 1
ATOM 700 N N . VAL A 1 83 ? 36.069 -7.062 -27.940 1.00 75.25 83 VAL A N 1
ATOM 701 C CA . VAL A 1 83 ? 35.768 -8.504 -27.972 1.00 75.25 83 VAL A CA 1
ATOM 702 C C . VAL A 1 83 ? 35.867 -9.056 -29.390 1.00 75.25 83 VAL A C 1
ATOM 704 O O . VAL A 1 83 ? 36.434 -10.123 -29.599 1.00 75.25 83 VAL A O 1
ATOM 707 N N . PHE A 1 84 ? 35.349 -8.318 -30.368 1.00 76.94 84 PHE A N 1
ATOM 708 C CA . PHE A 1 84 ? 35.327 -8.741 -31.765 1.00 76.94 84 PHE A CA 1
ATOM 709 C C . PHE A 1 84 ? 36.587 -8.330 -32.543 1.00 76.94 84 PHE A C 1
ATOM 711 O O . PHE A 1 84 ? 36.671 -8.602 -33.737 1.00 76.94 84 PHE A O 1
ATOM 718 N N . ARG A 1 85 ? 37.576 -7.717 -31.870 1.00 78.50 85 ARG A N 1
ATOM 719 C CA . ARG A 1 85 ? 38.832 -7.214 -32.456 1.00 78.50 85 ARG A CA 1
ATOM 720 C C . ARG A 1 85 ? 38.598 -6.277 -33.651 1.00 78.50 85 ARG A C 1
ATOM 722 O O . ARG A 1 85 ? 39.308 -6.337 -34.649 1.00 78.50 85 ARG A O 1
ATOM 729 N N . ILE A 1 86 ? 37.596 -5.409 -33.525 1.00 83.81 86 ILE A N 1
ATOM 730 C CA . ILE A 1 86 ? 37.211 -4.402 -34.517 1.00 83.81 86 ILE A CA 1
ATOM 731 C C . ILE A 1 86 ? 37.787 -3.049 -34.085 1.00 83.81 86 ILE A C 1
ATOM 733 O O . ILE A 1 86 ? 37.656 -2.648 -32.929 1.00 83.81 86 ILE A O 1
ATOM 737 N N . ASN A 1 87 ? 38.376 -2.299 -35.017 1.00 78.62 87 ASN A N 1
ATOM 738 C CA . ASN A 1 87 ? 39.007 -1.006 -34.712 1.00 78.62 87 ASN A CA 1
ATOM 739 C C . ASN A 1 87 ? 38.005 0.144 -34.478 1.00 78.62 87 ASN A C 1
ATOM 741 O O . ASN A 1 87 ? 38.365 1.189 -33.938 1.00 78.62 87 ASN A O 1
ATOM 745 N N . GLY A 1 88 ? 36.744 -0.027 -34.889 1.00 76.38 88 GLY A N 1
ATOM 746 C CA . GLY A 1 88 ? 35.649 0.926 -34.662 1.00 76.38 88 GLY A CA 1
ATOM 747 C C . GLY A 1 88 ? 35.586 2.112 -35.630 1.00 76.38 88 GLY A C 1
ATOM 748 O O . GLY A 1 88 ? 34.637 2.888 -35.556 1.00 76.38 88 GLY A O 1
ATOM 749 N N . SER A 1 89 ? 36.564 2.245 -36.532 1.00 77.06 89 SER A N 1
ATOM 750 C CA . SER A 1 89 ? 36.624 3.255 -37.606 1.00 77.06 89 SER A CA 1
ATOM 751 C C . SER A 1 89 ? 36.106 2.754 -38.963 1.00 77.06 89 SER A C 1
ATOM 753 O O . SER A 1 89 ? 36.075 3.492 -39.946 1.00 77.06 89 SER A O 1
ATOM 755 N N . GLU A 1 90 ? 35.747 1.477 -39.046 1.00 81.12 90 GLU A N 1
ATOM 756 C CA . GLU A 1 90 ? 35.203 0.850 -40.249 1.00 81.12 90 GLU A CA 1
ATOM 757 C C . GLU A 1 90 ? 33.751 1.290 -40.500 1.00 81.12 90 GLU A C 1
ATOM 759 O O . GLU A 1 90 ? 33.083 1.836 -39.621 1.00 81.12 90 GLU A O 1
ATOM 764 N N . VAL A 1 91 ? 33.243 1.056 -41.715 1.00 83.69 91 VAL A N 1
ATOM 765 C CA . VAL A 1 91 ? 31.821 1.293 -42.010 1.00 83.69 91 VAL A CA 1
ATOM 766 C C . VAL A 1 91 ? 30.987 0.309 -41.193 1.00 83.69 91 VAL A C 1
ATOM 768 O O . VAL A 1 91 ? 31.201 -0.899 -41.286 1.00 83.69 91 VAL A O 1
ATOM 771 N N . LEU A 1 92 ? 30.008 0.806 -40.433 1.00 88.81 92 LEU A N 1
ATOM 772 C CA . LEU A 1 92 ? 29.049 -0.058 -39.749 1.00 88.81 92 LEU A CA 1
ATOM 773 C C . LEU A 1 92 ? 28.261 -0.851 -40.798 1.00 88.81 92 LEU A C 1
ATOM 775 O O . LEU A 1 92 ? 27.558 -0.252 -41.605 1.00 88.81 92 LEU A O 1
ATOM 779 N N . THR A 1 93 ? 28.370 -2.179 -40.791 1.00 90.81 93 THR A N 1
ATOM 780 C CA . THR A 1 93 ? 27.621 -3.068 -41.693 1.00 90.81 93 THR A CA 1
ATOM 781 C C . THR A 1 93 ? 26.436 -3.716 -40.979 1.00 90.81 93 THR A C 1
ATOM 783 O O . THR A 1 93 ? 26.369 -3.747 -39.748 1.00 90.81 93 THR A O 1
ATOM 786 N N . SER A 1 94 ? 25.508 -4.298 -41.748 1.00 88.69 94 SER A N 1
ATOM 787 C CA . SER A 1 94 ? 24.395 -5.082 -41.195 1.00 88.69 94 SER A CA 1
ATOM 788 C C . SER A 1 94 ? 24.882 -6.219 -40.297 1.00 88.69 94 SER A C 1
ATOM 790 O O . SER A 1 94 ? 24.318 -6.414 -39.228 1.00 88.69 94 SER A O 1
ATOM 792 N N . SER A 1 95 ? 25.954 -6.911 -40.694 1.00 87.19 95 SER A N 1
ATOM 793 C CA . SER A 1 95 ? 26.537 -7.999 -39.903 1.00 87.19 95 SER A CA 1
ATOM 794 C C . SER A 1 95 ? 27.093 -7.499 -38.570 1.00 87.19 95 SER A C 1
ATOM 796 O O . SER A 1 95 ? 26.824 -8.107 -37.539 1.00 87.19 95 SER A O 1
ATOM 798 N N . VAL A 1 96 ? 27.806 -6.367 -38.562 1.00 89.12 96 VAL A N 1
ATOM 799 C CA . VAL A 1 96 ? 28.366 -5.797 -37.326 1.00 89.12 96 VAL A CA 1
ATOM 800 C C . VAL A 1 96 ? 27.255 -5.349 -36.374 1.00 89.12 96 VAL A C 1
ATOM 802 O O . VAL A 1 96 ? 27.340 -5.594 -35.174 1.00 89.12 96 VAL A O 1
ATOM 805 N N . LEU A 1 97 ? 26.184 -4.739 -36.895 1.00 90.38 97 LEU A N 1
ATOM 806 C CA . LEU A 1 97 ? 25.029 -4.345 -36.086 1.00 90.38 97 LEU A CA 1
ATOM 807 C C . LEU A 1 97 ? 24.291 -5.560 -35.497 1.00 90.38 97 LEU A C 1
ATOM 809 O O . LEU A 1 97 ? 23.884 -5.526 -34.338 1.00 90.38 97 LEU A O 1
ATOM 813 N N . GLU A 1 98 ? 24.122 -6.634 -36.272 1.00 89.44 98 GLU A N 1
ATOM 814 C CA . GLU A 1 98 ? 23.516 -7.878 -35.785 1.00 89.44 98 GLU A CA 1
ATOM 815 C C . GLU A 1 98 ? 24.369 -8.533 -34.689 1.00 89.44 98 GLU A C 1
ATOM 817 O O . GLU A 1 98 ? 23.826 -8.922 -33.656 1.00 89.44 98 GLU A O 1
ATOM 822 N N . GLU A 1 99 ? 25.693 -8.577 -34.851 1.00 84.06 99 GLU A N 1
ATOM 823 C CA . GLU A 1 99 ? 26.611 -9.081 -33.821 1.00 84.06 99 GLU A CA 1
ATOM 824 C C . GLU A 1 99 ? 26.608 -8.205 -32.560 1.00 84.06 99 GLU A C 1
ATOM 826 O O . GLU A 1 99 ? 26.619 -8.735 -31.450 1.00 84.06 99 GLU A O 1
ATOM 831 N N . LEU A 1 100 ? 26.496 -6.878 -32.692 1.00 87.31 100 LEU A N 1
ATOM 832 C CA . LEU A 1 100 ? 26.339 -5.972 -31.549 1.00 87.31 100 LEU A CA 1
ATOM 833 C C . LEU A 1 100 ? 25.027 -6.234 -30.793 1.00 87.31 100 LEU A C 1
ATOM 835 O O . LEU A 1 100 ? 25.027 -6.325 -29.566 1.00 87.31 100 LEU A O 1
ATOM 839 N N . ILE A 1 101 ? 23.908 -6.394 -31.505 1.00 86.69 101 ILE A N 1
ATOM 840 C CA . ILE A 1 101 ? 22.613 -6.759 -30.906 1.00 86.69 101 ILE A CA 1
ATOM 841 C C . ILE A 1 101 ? 22.731 -8.094 -30.162 1.00 86.69 101 ILE A C 1
ATOM 843 O O . ILE A 1 101 ? 22.254 -8.228 -29.032 1.00 86.69 101 ILE A O 1
ATOM 847 N N . LYS A 1 102 ? 23.388 -9.077 -30.784 1.00 79.38 102 LYS A N 1
ATOM 848 C CA . LYS A 1 102 ? 23.607 -10.403 -30.205 1.00 79.38 102 LYS A CA 1
ATOM 849 C C . LYS A 1 102 ? 24.468 -10.317 -28.948 1.00 79.38 102 LYS A C 1
ATOM 851 O O . LYS A 1 102 ? 24.096 -10.897 -27.933 1.00 79.38 102 LYS A O 1
ATOM 856 N N . PHE A 1 103 ? 25.543 -9.529 -28.987 1.00 78.81 103 PHE A N 1
ATOM 857 C CA . PHE A 1 103 ? 26.418 -9.235 -27.853 1.00 78.81 103 PHE A CA 1
ATOM 858 C C . PHE A 1 103 ? 25.656 -8.611 -26.675 1.00 78.81 103 PHE A C 1
ATOM 860 O O . PHE A 1 103 ? 25.799 -9.065 -25.541 1.00 78.81 103 PHE A O 1
ATOM 867 N N . LEU A 1 104 ? 24.795 -7.620 -26.928 1.00 78.19 104 LEU A N 1
ATOM 868 C CA . LEU A 1 104 ? 23.976 -6.989 -25.885 1.00 78.19 104 LEU A CA 1
ATOM 869 C C . LEU A 1 104 ? 22.973 -7.963 -25.254 1.00 78.19 104 LEU A C 1
ATOM 871 O O . LEU A 1 104 ? 22.716 -7.880 -24.057 1.00 78.19 104 LEU A O 1
ATOM 875 N N . ALA A 1 105 ? 22.427 -8.907 -26.024 1.00 70.88 105 ALA A N 1
ATOM 876 C CA . ALA A 1 105 ? 21.481 -9.898 -25.510 1.00 70.88 105 ALA A CA 1
ATOM 877 C C . ALA A 1 105 ? 22.125 -10.921 -24.557 1.00 70.88 105 ALA A C 1
ATOM 879 O O . ALA A 1 105 ? 21.422 -11.534 -23.755 1.00 70.88 105 ALA A O 1
ATOM 880 N N . VAL A 1 106 ? 23.447 -11.099 -24.634 1.00 65.44 106 VAL A N 1
ATOM 881 C CA . VAL A 1 106 ? 24.196 -12.130 -23.896 1.00 65.44 106 VAL A CA 1
ATOM 882 C C . VAL A 1 106 ? 25.149 -11.563 -22.845 1.00 65.44 106 VAL A C 1
ATOM 884 O O . VAL A 1 106 ? 25.882 -12.316 -22.207 1.00 65.44 106 VAL A O 1
ATOM 887 N N . LEU A 1 107 ? 25.147 -10.246 -22.637 1.00 63.47 107 LEU A N 1
ATOM 888 C CA . LEU A 1 107 ? 25.988 -9.611 -21.634 1.00 63.47 107 LEU A CA 1
ATOM 889 C C . LEU A 1 107 ? 25.370 -9.760 -20.230 1.00 63.47 107 LEU A C 1
ATOM 891 O O . LEU A 1 107 ? 24.224 -9.364 -20.019 1.00 63.47 107 LEU A O 1
ATOM 895 N N . PRO A 1 108 ? 26.122 -10.236 -19.226 1.00 55.09 108 PRO A N 1
ATOM 896 C CA . PRO A 1 108 ? 25.647 -10.268 -17.852 1.00 55.09 108 PRO A CA 1
ATOM 897 C C . PRO A 1 108 ? 25.164 -8.927 -17.289 1.00 55.09 108 PRO A C 1
ATOM 899 O O . PRO A 1 108 ? 25.912 -7.945 -17.239 1.00 55.09 108 PRO A O 1
ATOM 902 N N . LYS A 1 109 ? 23.940 -8.911 -16.745 1.00 56.22 109 LYS A N 1
ATOM 903 C CA . LYS A 1 109 ? 23.441 -7.787 -15.934 1.00 56.22 109 LYS A CA 1
ATOM 904 C C . LYS A 1 109 ? 24.286 -7.627 -14.673 1.00 56.22 109 LYS A C 1
ATOM 906 O O . LYS A 1 109 ? 24.536 -8.609 -13.981 1.00 56.22 109 LYS A O 1
ATOM 911 N N . GLU A 1 110 ? 24.669 -6.393 -14.352 1.00 52.22 110 GLU A N 1
ATOM 912 C CA . GLU A 1 110 ? 25.354 -6.021 -13.104 1.00 52.22 110 GLU A CA 1
ATOM 913 C C . GLU A 1 110 ? 26.615 -6.841 -12.759 1.00 52.22 110 GLU A C 1
ATOM 915 O O . GLU A 1 110 ? 26.852 -7.211 -11.610 1.00 52.22 110 GLU A O 1
ATOM 920 N N . LEU A 1 111 ? 27.477 -7.081 -13.746 1.00 47.50 111 LEU A N 1
ATOM 921 C CA . LEU A 1 111 ? 28.765 -7.775 -13.596 1.00 47.50 111 LEU A CA 1
ATOM 922 C C . LEU A 1 111 ? 29.553 -7.401 -12.316 1.00 47.50 111 LEU A C 1
ATOM 924 O O . LEU A 1 111 ? 30.060 -8.275 -11.617 1.00 47.50 111 LEU A O 1
ATOM 928 N N . LYS A 1 112 ? 29.574 -6.112 -11.942 1.00 44.00 112 LYS A N 1
ATOM 929 C CA . LYS A 1 112 ? 30.270 -5.587 -10.748 1.00 44.00 112 LYS A CA 1
ATOM 930 C C . LYS A 1 112 ? 29.597 -5.936 -9.403 1.00 44.00 112 LYS A C 1
ATOM 932 O O . LYS A 1 112 ? 30.275 -5.965 -8.375 1.00 44.00 112 LYS A O 1
ATOM 937 N N . SER A 1 113 ? 28.281 -6.170 -9.362 1.00 45.25 113 SER A N 1
ATOM 938 C CA . SER A 1 113 ? 27.577 -6.643 -8.153 1.00 45.25 113 SER A CA 1
ATOM 939 C C . SER A 1 113 ? 27.638 -8.170 -8.037 1.00 45.25 113 SER A C 1
ATOM 941 O O . SER A 1 113 ? 27.795 -8.685 -6.931 1.00 45.25 113 SER A O 1
ATOM 943 N N . LYS A 1 114 ? 27.600 -8.871 -9.178 1.00 45.94 114 LYS A N 1
ATOM 944 C CA . LYS A 1 114 ? 27.554 -10.339 -9.268 1.00 45.94 114 LYS A CA 1
ATOM 945 C C . LYS A 1 114 ? 28.908 -11.035 -9.111 1.00 45.94 114 LYS A C 1
ATOM 947 O O . LYS A 1 114 ? 28.941 -12.184 -8.689 1.00 45.94 114 LYS A O 1
ATOM 952 N N . LEU A 1 115 ? 30.015 -10.349 -9.395 1.00 43.84 115 LEU A N 1
ATOM 953 C CA . LEU A 1 115 ? 31.374 -10.876 -9.212 1.00 43.84 115 LEU A CA 1
ATOM 954 C C . LEU A 1 115 ? 31.983 -10.582 -7.824 1.00 43.84 115 LEU A C 1
ATOM 956 O O . LEU A 1 115 ? 33.182 -10.750 -7.620 1.00 43.84 115 LEU A O 1
ATOM 960 N N . ARG A 1 116 ? 31.191 -10.126 -6.845 1.00 42.91 116 ARG A N 1
ATOM 961 C CA . ARG A 1 116 ? 31.696 -9.824 -5.496 1.00 42.91 116 ARG A CA 1
ATOM 962 C C . ARG A 1 116 ? 32.099 -11.107 -4.762 1.00 42.91 116 ARG A C 1
ATOM 964 O O . ARG A 1 116 ? 31.244 -11.860 -4.305 1.00 42.91 116 ARG A O 1
ATOM 971 N N . GLY A 1 117 ? 33.403 -11.320 -4.598 1.00 43.53 117 GLY A N 1
ATOM 972 C CA . GLY A 1 117 ? 33.935 -12.326 -3.679 1.00 43.53 117 GLY A CA 1
ATOM 973 C C . GLY A 1 117 ? 33.614 -11.958 -2.226 1.00 43.53 117 GLY A C 1
ATOM 974 O O . GLY A 1 117 ? 33.726 -10.798 -1.828 1.00 43.53 117 GLY A O 1
ATOM 975 N N . ARG A 1 118 ? 33.205 -12.944 -1.419 1.00 39.22 118 ARG A N 1
ATOM 976 C CA . ARG A 1 118 ? 32.722 -12.740 -0.039 1.00 39.22 118 ARG A CA 1
ATOM 977 C C . ARG A 1 118 ? 33.773 -12.218 0.955 1.00 39.22 118 ARG A C 1
ATOM 979 O O . ARG A 1 118 ? 33.378 -11.810 2.040 1.00 39.22 118 ARG A O 1
ATOM 986 N N . ASN A 1 119 ? 35.061 -12.135 0.604 1.00 36.59 119 ASN A N 1
ATOM 987 C CA . ASN A 1 119 ? 36.083 -11.546 1.477 1.00 36.59 119 ASN A CA 1
ATOM 988 C C . ASN A 1 119 ? 36.597 -10.193 0.954 1.00 36.59 119 ASN A C 1
ATOM 990 O O . ASN A 1 119 ? 37.201 -10.096 -0.110 1.00 36.59 119 ASN A O 1
ATOM 994 N N . LYS A 1 120 ? 36.377 -9.163 1.786 1.00 42.50 120 LYS A N 1
ATOM 995 C CA . LYS A 1 120 ? 36.693 -7.723 1.657 1.00 42.50 120 LYS A CA 1
ATOM 996 C C . LYS A 1 120 ? 35.684 -6.818 0.945 1.00 42.50 120 LYS A C 1
ATOM 998 O O . LYS A 1 120 ? 35.948 -5.621 0.889 1.00 42.50 120 LYS A O 1
ATOM 1003 N N . ASN A 1 121 ? 34.545 -7.310 0.439 1.00 47.81 121 ASN A N 1
ATOM 1004 C CA . ASN A 1 121 ? 33.590 -6.468 -0.314 1.00 47.81 121 ASN A CA 1
ATOM 1005 C C . ASN A 1 121 ? 34.249 -5.692 -1.479 1.00 47.81 121 ASN A C 1
ATOM 1007 O O . ASN A 1 121 ? 33.679 -4.713 -1.967 1.00 47.81 121 ASN A O 1
ATOM 1011 N N . LYS A 1 122 ? 35.450 -6.095 -1.928 1.00 47.66 122 LYS A N 1
ATOM 1012 C CA . LYS A 1 122 ? 36.146 -5.400 -3.006 1.00 47.66 122 LYS A CA 1
ATOM 1013 C C . LYS A 1 122 ? 35.496 -5.826 -4.322 1.00 47.66 122 LYS A C 1
ATOM 1015 O O . LYS A 1 122 ? 35.438 -7.027 -4.595 1.00 47.66 122 LYS A O 1
ATOM 1020 N N . PRO A 1 123 ? 34.939 -4.886 -5.099 1.00 50.38 123 PRO A N 1
ATOM 1021 C CA . PRO A 1 123 ? 34.429 -5.207 -6.421 1.00 50.38 123 PRO A CA 1
ATOM 1022 C C . PRO A 1 123 ? 35.560 -5.803 -7.266 1.00 50.38 123 PRO A C 1
ATOM 1024 O O . PRO A 1 123 ? 36.681 -5.307 -7.180 1.00 50.38 123 PRO A O 1
ATOM 1027 N N . ILE A 1 124 ? 35.275 -6.813 -8.097 1.00 53.81 124 ILE A N 1
ATOM 1028 C CA . ILE A 1 124 ? 36.167 -7.082 -9.233 1.00 53.81 124 ILE A CA 1
ATOM 1029 C C . ILE A 1 124 ? 36.106 -5.838 -10.104 1.00 53.81 124 ILE A C 1
ATOM 1031 O O . ILE A 1 124 ? 35.017 -5.420 -10.526 1.00 53.81 124 ILE A O 1
ATOM 1035 N N . GLU A 1 125 ? 37.254 -5.203 -10.296 1.00 58.91 125 GLU A N 1
ATOM 1036 C CA . GLU A 1 125 ? 37.307 -4.017 -11.119 1.00 58.91 125 GLU A CA 1
ATOM 1037 C C . GLU A 1 125 ? 37.294 -4.425 -12.601 1.00 58.91 125 GLU A C 1
ATOM 1039 O O . GLU A 1 125 ? 37.881 -5.442 -12.971 1.00 58.91 125 GLU A O 1
ATOM 1044 N N . PRO A 1 126 ? 36.589 -3.691 -13.480 1.00 59.44 126 PRO A N 1
ATOM 1045 C CA . PRO A 1 126 ? 36.430 -4.091 -14.882 1.00 59.44 126 PRO A CA 1
ATOM 1046 C C . PRO A 1 126 ? 37.741 -4.297 -15.661 1.00 59.44 126 PRO A C 1
ATOM 1048 O O . PRO A 1 126 ? 37.759 -5.045 -16.640 1.00 59.44 126 PRO A O 1
ATOM 1051 N N . TRP A 1 127 ? 38.833 -3.651 -15.243 1.00 66.12 127 TRP A N 1
ATOM 1052 C CA . TRP A 1 127 ? 40.163 -3.810 -15.842 1.00 66.12 127 TRP A CA 1
ATOM 1053 C C . TRP A 1 127 ? 40.873 -5.107 -15.421 1.00 66.12 127 TRP A C 1
ATOM 1055 O O . TRP A 1 127 ? 41.776 -5.544 -16.127 1.00 66.12 127 TRP A O 1
ATOM 1065 N N . ASP A 1 128 ? 40.420 -5.772 -14.354 1.00 60.38 128 ASP A N 1
ATOM 1066 C CA . ASP A 1 128 ? 40.948 -7.070 -13.905 1.00 60.38 128 ASP A CA 1
ATOM 1067 C C . ASP A 1 128 ? 40.318 -8.258 -14.667 1.00 60.38 128 ASP A C 1
ATOM 1069 O O . ASP A 1 128 ? 40.668 -9.422 -14.455 1.00 60.38 128 ASP A O 1
ATOM 1073 N N . ILE A 1 129 ? 39.364 -7.989 -15.566 1.00 64.12 129 ILE A N 1
ATOM 1074 C CA . ILE A 1 129 ? 38.674 -9.011 -16.358 1.00 64.12 129 ILE A CA 1
ATOM 1075 C C . ILE A 1 129 ? 39.567 -9.420 -17.535 1.00 64.12 129 ILE A C 1
ATOM 1077 O O . ILE A 1 129 ? 39.715 -8.661 -18.488 1.00 64.12 129 ILE A O 1
ATOM 1081 N N . LYS A 1 130 ? 40.138 -10.632 -17.476 1.00 65.06 130 LYS A N 1
ATOM 1082 C CA . LYS A 1 130 ? 40.981 -11.218 -18.543 1.00 65.06 130 LYS A CA 1
ATOM 1083 C C . LYS A 1 130 ? 40.203 -12.032 -19.587 1.00 65.06 130 LYS A C 1
ATOM 1085 O O . LYS A 1 130 ? 40.677 -12.221 -20.704 1.00 65.06 130 LYS A O 1
ATOM 1090 N N . TYR A 1 131 ? 39.029 -12.546 -19.231 1.00 66.94 131 TYR A N 1
ATOM 1091 C CA . TYR A 1 131 ? 38.185 -13.355 -20.115 1.00 66.94 131 TYR A CA 1
ATOM 1092 C C . TYR A 1 131 ? 36.781 -12.770 -20.149 1.00 66.94 131 TYR A C 1
ATOM 1094 O O . TYR A 1 131 ? 36.261 -12.354 -19.112 1.00 66.94 131 TYR A O 1
ATOM 1102 N N . LEU A 1 132 ? 36.157 -12.753 -21.327 1.00 62.41 132 LEU A N 1
ATOM 1103 C CA . LEU A 1 132 ? 34.772 -12.307 -21.446 1.00 62.41 132 LEU A CA 1
ATOM 1104 C C . LEU A 1 132 ? 33.850 -13.294 -20.713 1.00 62.41 132 LEU A C 1
ATOM 1106 O O . LEU A 1 132 ? 33.877 -14.463 -21.073 1.00 62.41 132 LEU A O 1
ATOM 1110 N N . PRO A 1 133 ? 32.998 -12.867 -19.765 1.00 55.28 133 PRO A N 1
ATOM 1111 C CA . PRO A 1 133 ? 31.938 -13.709 -19.227 1.00 55.28 133 PRO A CA 1
ATOM 1112 C C . PRO A 1 133 ? 30.891 -14.001 -20.317 1.00 55.28 133 PRO A C 1
ATOM 1114 O O . PRO A 1 133 ? 30.292 -13.090 -20.883 1.00 55.28 133 PRO A O 1
ATOM 1117 N N . VAL A 1 134 ? 30.693 -15.275 -20.635 1.00 50.66 134 VAL A N 1
ATOM 1118 C CA . VAL A 1 134 ? 29.973 -15.794 -21.803 1.00 50.66 134 VAL A CA 1
ATOM 1119 C C . VAL A 1 134 ? 28.627 -16.294 -21.327 1.00 50.66 134 VAL A C 1
ATOM 1121 O O . VAL A 1 134 ? 28.563 -17.063 -20.368 1.00 50.66 134 VAL A O 1
ATOM 1124 N N . HIS A 1 135 ? 27.563 -15.908 -22.030 1.00 50.88 135 HIS A N 1
ATOM 1125 C CA . HIS A 1 135 ? 26.285 -16.587 -21.890 1.00 50.88 135 HIS A CA 1
ATOM 1126 C C . HIS A 1 135 ? 26.229 -17.828 -22.794 1.00 50.88 135 HIS A C 1
ATOM 1128 O O . HIS A 1 135 ? 26.643 -17.767 -23.953 1.00 50.88 135 HIS A O 1
ATOM 1134 N N . PRO A 1 136 ? 25.583 -18.909 -22.351 1.00 46.28 136 PRO A N 1
ATOM 1135 C CA . PRO A 1 136 ? 25.309 -20.107 -23.148 1.00 46.28 136 PRO A CA 1
ATOM 1136 C C . PRO A 1 136 ? 24.468 -19.979 -24.439 1.00 46.28 136 PRO A C 1
ATOM 1138 O O . PRO A 1 136 ? 24.146 -20.990 -25.047 1.00 46.28 136 PRO A O 1
ATOM 1141 N N . TYR A 1 137 ? 24.140 -18.769 -24.910 1.00 45.22 137 TYR A N 1
ATOM 1142 C CA . TYR A 1 137 ? 23.392 -18.561 -26.166 1.00 45.22 137 TYR A CA 1
ATOM 1143 C C . TYR A 1 137 ? 24.271 -18.340 -27.403 1.00 45.22 137 TYR A C 1
ATOM 1145 O O . TYR A 1 137 ? 23.748 -18.118 -28.495 1.00 45.22 137 TYR A O 1
ATOM 1153 N N . VAL A 1 138 ? 25.599 -18.374 -27.248 1.00 43.31 138 VAL A N 1
ATOM 1154 C CA . VAL A 1 138 ? 26.528 -18.039 -28.340 1.00 43.31 138 VAL A CA 1
ATOM 1155 C C . VAL A 1 138 ? 27.153 -19.268 -29.011 1.00 43.31 138 VAL A C 1
ATOM 1157 O O . VAL A 1 138 ? 27.735 -19.135 -30.082 1.00 43.31 138 VAL A O 1
ATOM 1160 N N . SER A 1 139 ? 26.973 -20.475 -28.467 1.00 46.53 139 SER A N 1
ATOM 1161 C CA . SER A 1 139 ? 27.391 -21.709 -29.142 1.00 46.53 139 SER A CA 1
ATOM 1162 C C . SER A 1 139 ? 26.226 -22.672 -29.325 1.00 46.53 139 SER A C 1
ATOM 1164 O O . SER A 1 139 ? 25.517 -22.975 -28.374 1.00 46.53 139 SER A O 1
ATOM 1166 N N . SER A 1 140 ? 26.109 -23.238 -30.524 1.00 46.50 140 SER A N 1
ATOM 1167 C CA . SER A 1 140 ? 25.291 -24.422 -30.833 1.00 46.50 140 SER A CA 1
ATOM 1168 C C . SER A 1 140 ? 25.684 -25.672 -30.024 1.00 46.50 140 SER A C 1
ATOM 1170 O O . SER A 1 140 ? 24.993 -26.686 -30.073 1.00 46.50 140 SER A O 1
ATOM 1172 N N . GLY A 1 141 ? 26.788 -25.615 -29.274 1.00 49.66 141 GLY A N 1
ATOM 1173 C CA . GLY A 1 141 ? 27.197 -26.646 -28.329 1.00 49.66 141 GLY A CA 1
ATOM 1174 C C . GLY A 1 141 ? 26.325 -26.610 -27.078 1.00 49.66 141 GLY A C 1
ATOM 1175 O O . GLY A 1 141 ? 26.389 -25.652 -26.314 1.00 49.66 141 GLY A O 1
ATOM 1176 N N . GLY A 1 142 ? 25.514 -27.649 -26.883 1.00 51.88 142 GLY A N 1
ATOM 1177 C CA . GLY A 1 142 ? 24.569 -27.761 -25.772 1.00 51.88 142 GLY A CA 1
ATOM 1178 C C . GLY A 1 142 ? 25.184 -27.711 -24.362 1.00 51.88 142 GLY A C 1
ATOM 1179 O O . GLY A 1 142 ? 26.392 -27.585 -24.162 1.00 51.88 142 GLY A O 1
ATOM 1180 N N . MET A 1 143 ? 24.308 -27.862 -23.364 1.00 51.62 143 MET A N 1
ATOM 1181 C CA . MET A 1 143 ? 24.515 -27.703 -21.911 1.00 51.62 143 MET A CA 1
ATOM 1182 C C . MET A 1 143 ? 25.874 -28.171 -21.342 1.00 51.62 143 MET A C 1
ATOM 1184 O O . MET A 1 143 ? 26.441 -27.496 -20.482 1.00 51.62 143 MET A O 1
ATOM 1188 N N . LYS A 1 144 ? 26.431 -29.292 -21.823 1.00 56.81 144 LYS A N 1
ATOM 1189 C CA . LYS A 1 144 ? 27.715 -29.850 -21.345 1.00 56.81 144 LYS A CA 1
ATOM 1190 C C . LYS A 1 144 ? 28.902 -28.907 -21.555 1.00 56.81 144 LYS A C 1
ATOM 1192 O O . LYS A 1 144 ? 29.743 -28.766 -20.670 1.00 56.81 144 LYS A O 1
ATOM 1197 N N . ASN A 1 145 ? 28.948 -28.233 -22.697 1.00 56.62 145 ASN A N 1
ATOM 1198 C CA . ASN A 1 145 ? 30.056 -27.350 -23.043 1.00 56.62 145 ASN A CA 1
ATOM 1199 C C . ASN A 1 145 ? 30.086 -26.112 -22.145 1.00 56.62 145 ASN A C 1
ATOM 1201 O O . ASN A 1 145 ? 31.138 -25.666 -21.708 1.00 56.62 145 ASN A O 1
ATOM 1205 N N . ILE A 1 146 ? 28.912 -25.594 -21.809 1.00 54.19 146 ILE A N 1
ATOM 1206 C CA . ILE A 1 146 ? 28.731 -24.403 -20.978 1.00 54.19 146 ILE A CA 1
ATOM 1207 C C . ILE A 1 146 ? 29.186 -24.666 -19.545 1.00 54.19 146 ILE A C 1
ATOM 1209 O O . ILE A 1 146 ? 29.922 -23.865 -18.968 1.00 54.19 146 ILE A O 1
ATOM 1213 N N . ILE A 1 147 ? 28.784 -25.813 -18.988 1.00 56.59 147 ILE A N 1
ATOM 1214 C CA . ILE A 1 147 ? 29.224 -26.260 -17.665 1.00 56.59 147 ILE A CA 1
ATOM 1215 C C . ILE A 1 147 ? 30.754 -26.377 -17.639 1.00 56.59 147 ILE A C 1
ATOM 1217 O O . ILE A 1 147 ? 31.371 -25.892 -16.695 1.00 56.59 147 ILE A O 1
ATOM 1221 N N . SER A 1 148 ? 31.369 -26.914 -18.700 1.00 58.50 148 SER A N 1
ATOM 1222 C CA . SER A 1 148 ? 32.830 -27.000 -18.828 1.00 58.50 148 SER A CA 1
ATOM 1223 C C . SER A 1 148 ? 33.512 -25.625 -18.812 1.00 58.50 148 SER A C 1
ATOM 1225 O O . SER A 1 148 ? 34.522 -25.461 -18.135 1.00 58.50 148 SER A O 1
ATOM 1227 N N . ILE A 1 149 ? 32.967 -24.621 -19.510 1.00 56.78 149 ILE A N 1
ATOM 1228 C CA . ILE A 1 149 ? 33.525 -23.254 -19.552 1.00 56.78 149 ILE A CA 1
ATOM 1229 C C . ILE A 1 149 ? 33.452 -22.584 -18.176 1.00 56.78 149 ILE A C 1
ATOM 1231 O O . ILE A 1 149 ? 34.430 -21.997 -17.709 1.00 56.78 149 ILE A O 1
ATOM 1235 N N . LEU A 1 150 ? 32.294 -22.680 -17.514 1.00 55.41 150 LEU A N 1
ATOM 1236 C CA . LEU A 1 150 ? 32.109 -22.138 -16.169 1.00 55.41 150 LEU A CA 1
ATOM 1237 C C . LEU A 1 150 ? 33.062 -22.824 -15.187 1.00 55.41 150 LEU A C 1
ATOM 1239 O O . LEU A 1 150 ? 33.765 -22.147 -14.439 1.00 55.41 150 LEU A O 1
ATOM 1243 N N . GLN A 1 151 ? 33.137 -24.155 -15.227 1.00 56.53 151 GLN A N 1
ATOM 1244 C CA . GLN A 1 151 ? 34.068 -24.927 -14.410 1.00 56.53 151 GLN A CA 1
ATOM 1245 C C . GLN A 1 151 ? 35.521 -24.526 -14.665 1.00 56.53 151 GLN A C 1
ATOM 1247 O O . GLN A 1 151 ? 36.246 -24.359 -13.700 1.00 56.53 151 GLN A O 1
ATOM 1252 N N . GLU A 1 152 ? 35.946 -24.294 -15.907 1.00 57.03 152 GLU A N 1
ATOM 1253 C CA . GLU A 1 152 ? 37.308 -23.863 -16.251 1.00 57.03 152 GLU A CA 1
ATOM 1254 C C . GLU A 1 152 ? 37.666 -22.471 -15.684 1.00 57.03 152 GLU A C 1
ATOM 1256 O O . GLU A 1 152 ? 38.767 -22.251 -15.158 1.00 57.03 152 GLU A O 1
ATOM 1261 N N . TRP A 1 153 ? 36.738 -21.512 -15.751 1.00 55.06 153 TRP A N 1
ATOM 1262 C CA . TRP A 1 153 ? 36.930 -20.187 -15.151 1.00 55.06 153 TRP A CA 1
ATOM 1263 C C . TRP A 1 153 ? 36.998 -20.242 -13.637 1.00 55.06 153 TRP A C 1
ATOM 1265 O O . TRP A 1 153 ? 37.884 -19.631 -13.035 1.00 55.06 153 TRP A O 1
ATOM 1275 N N . PHE A 1 154 ? 36.099 -21.008 -13.025 1.00 52.25 154 PHE A N 1
ATOM 1276 C CA . PHE A 1 154 ? 36.101 -21.191 -11.583 1.00 52.25 154 PHE A CA 1
ATOM 1277 C C . PHE A 1 154 ? 37.283 -22.054 -11.116 1.00 52.25 154 PHE A C 1
ATOM 1279 O O . PHE A 1 154 ? 37.825 -21.779 -10.056 1.00 52.25 154 PHE A O 1
ATOM 1286 N N . PHE A 1 155 ? 37.778 -22.996 -11.925 1.00 49.62 155 PHE A N 1
ATOM 1287 C CA . PHE A 1 155 ? 38.984 -23.803 -11.679 1.00 49.62 155 PHE A CA 1
ATOM 1288 C C . PHE A 1 155 ? 40.243 -22.944 -11.598 1.00 49.62 155 PHE A C 1
ATOM 1290 O O . PHE A 1 155 ? 41.048 -23.107 -10.686 1.00 49.62 155 PHE A O 1
ATOM 1297 N N . THR A 1 156 ? 40.379 -21.964 -12.493 1.00 48.72 156 THR A N 1
ATOM 1298 C CA . THR A 1 156 ? 41.495 -21.005 -12.456 1.00 48.72 156 THR A CA 1
ATOM 1299 C C . THR A 1 156 ? 41.434 -20.118 -11.197 1.00 48.72 156 THR A C 1
ATOM 1301 O O . THR A 1 156 ? 42.465 -19.761 -10.635 1.00 48.72 156 THR A O 1
ATOM 1304 N N . TYR A 1 157 ? 40.228 -19.795 -10.715 1.00 48.59 157 TYR A N 1
ATOM 1305 C CA . TYR A 1 157 ? 40.015 -19.076 -9.453 1.00 48.59 157 TYR A CA 1
ATOM 1306 C C . TYR A 1 157 ? 40.274 -19.959 -8.214 1.00 48.59 157 TYR A C 1
ATOM 1308 O O . TYR A 1 157 ? 40.894 -19.501 -7.255 1.00 48.59 157 TYR A O 1
ATOM 1316 N N . TRP A 1 158 ? 39.854 -21.228 -8.245 1.00 46.97 158 TRP A N 1
ATOM 1317 C CA . TRP A 1 158 ? 40.041 -22.214 -7.175 1.00 46.97 158 TRP A CA 1
ATOM 1318 C C . TRP A 1 158 ? 41.510 -22.625 -6.981 1.00 46.97 158 TRP A C 1
ATOM 1320 O O . TRP A 1 158 ? 41.944 -22.778 -5.842 1.00 46.97 158 TRP A O 1
ATOM 1330 N N . ASN A 1 159 ? 42.294 -22.744 -8.057 1.00 44.97 159 ASN A N 1
ATOM 1331 C CA . ASN A 1 159 ? 43.669 -23.260 -8.002 1.00 44.97 159 ASN A CA 1
ATOM 1332 C C . ASN A 1 159 ? 44.759 -22.222 -7.701 1.00 44.97 159 ASN A C 1
ATOM 1334 O O . ASN A 1 159 ? 45.910 -22.601 -7.513 1.00 44.97 159 ASN A O 1
ATOM 1338 N N . ASN A 1 160 ? 44.426 -20.935 -7.552 1.00 49.69 160 ASN A N 1
ATOM 1339 C CA . ASN A 1 160 ? 45.376 -19.919 -7.067 1.00 49.69 160 ASN A CA 1
ATOM 1340 C C . ASN A 1 160 ? 45.629 -19.986 -5.536 1.00 49.69 160 ASN A C 1
ATOM 1342 O O . ASN A 1 160 ? 46.106 -19.028 -4.928 1.00 49.69 160 ASN A O 1
ATOM 1346 N N . GLY A 1 161 ? 45.327 -21.125 -4.901 1.00 43.09 161 GLY A N 1
ATOM 1347 C CA . GLY A 1 161 ? 45.979 -21.599 -3.674 1.00 43.09 161 GLY A CA 1
ATOM 1348 C C . GLY A 1 161 ? 45.638 -20.911 -2.348 1.00 43.09 161 GLY A C 1
ATOM 1349 O O . GLY A 1 161 ? 46.239 -21.262 -1.338 1.00 43.09 161 GLY A O 1
ATOM 1350 N N . LYS A 1 162 ? 44.708 -19.947 -2.286 1.00 44.19 162 LYS A N 1
ATOM 1351 C CA . LYS A 1 162 ? 44.358 -19.263 -1.017 1.00 44.19 162 LYS A CA 1
ATOM 1352 C C . LYS A 1 162 ? 42.883 -18.878 -0.871 1.00 44.19 162 LYS A C 1
ATOM 1354 O O . LYS A 1 162 ? 42.590 -17.733 -0.533 1.00 44.19 162 LYS A O 1
ATOM 1359 N N . CYS A 1 163 ? 41.930 -19.772 -1.124 1.00 46.25 163 CYS A N 1
ATOM 1360 C CA . CYS A 1 163 ? 40.509 -19.429 -0.948 1.00 46.25 163 CYS A CA 1
ATOM 1361 C C . CYS A 1 163 ? 39.656 -20.620 -0.481 1.00 46.25 163 CYS A C 1
ATOM 1363 O O . CYS A 1 163 ? 38.844 -21.144 -1.235 1.00 46.25 163 CYS A O 1
ATOM 1365 N N . GLU A 1 164 ? 39.790 -21.005 0.791 1.00 39.25 164 GLU A N 1
ATOM 1366 C CA . GLU A 1 164 ? 39.044 -22.128 1.392 1.00 39.25 164 GLU A CA 1
ATOM 1367 C C . GLU A 1 164 ? 37.575 -21.834 1.748 1.00 39.25 164 GLU A C 1
ATOM 1369 O O . GLU A 1 164 ? 36.902 -22.697 2.288 1.00 39.25 164 GLU A O 1
ATOM 1374 N N . ASN A 1 165 ? 37.014 -20.661 1.434 1.00 42.69 165 ASN A N 1
ATOM 1375 C CA . ASN A 1 165 ? 35.611 -20.359 1.762 1.00 42.69 165 ASN A CA 1
ATOM 1376 C C . ASN A 1 165 ? 34.953 -19.422 0.739 1.00 42.69 165 ASN A C 1
ATOM 1378 O O . ASN A 1 165 ? 34.687 -18.248 1.005 1.00 42.69 165 ASN A O 1
ATOM 1382 N N . VAL A 1 166 ? 34.674 -19.951 -0.454 1.00 38.72 166 VAL A N 1
ATOM 1383 C CA . VAL A 1 166 ? 33.939 -19.252 -1.519 1.00 38.72 166 VAL A CA 1
ATOM 1384 C C . VAL A 1 166 ? 32.585 -19.932 -1.702 1.00 38.72 166 VAL A C 1
ATOM 1386 O O . VAL A 1 166 ? 32.514 -21.112 -2.025 1.00 38.72 166 VAL A O 1
ATOM 1389 N N . THR A 1 167 ? 31.498 -19.184 -1.514 1.00 35.94 167 THR A N 1
ATOM 1390 C CA . THR A 1 167 ? 30.140 -19.614 -1.887 1.00 35.94 167 THR A CA 1
ATOM 1391 C C . THR A 1 167 ? 29.732 -18.877 -3.155 1.00 35.94 167 THR A C 1
ATOM 1393 O O . THR A 1 167 ? 29.692 -17.648 -3.175 1.00 35.94 167 THR A O 1
ATOM 1396 N N . PHE A 1 168 ? 29.472 -19.632 -4.222 1.00 40.19 168 PHE A N 1
ATOM 1397 C CA . PHE A 1 168 ? 29.053 -19.102 -5.517 1.00 40.19 168 PHE A CA 1
ATOM 1398 C C . PHE A 1 168 ? 27.550 -18.822 -5.514 1.00 40.19 168 PHE A C 1
ATOM 1400 O O . PHE A 1 168 ? 26.782 -19.579 -4.926 1.00 40.19 168 PHE A O 1
ATOM 1407 N N . PHE A 1 169 ? 27.127 -17.749 -6.188 1.00 35.22 169 PHE A N 1
ATOM 1408 C CA . PHE A 1 169 ? 25.702 -17.461 -6.401 1.00 35.22 169 PHE A CA 1
ATOM 1409 C C . PHE A 1 169 ? 25.050 -18.494 -7.337 1.00 35.22 169 PHE A C 1
ATOM 1411 O O . PHE A 1 169 ? 23.882 -18.819 -7.172 1.00 35.22 169 PHE A O 1
ATOM 1418 N N . ILE A 1 170 ? 25.835 -19.045 -8.270 1.00 42.09 170 ILE A N 1
ATOM 1419 C CA . ILE A 1 170 ? 25.485 -20.187 -9.117 1.00 42.09 170 ILE A CA 1
ATOM 1420 C C . ILE A 1 170 ? 26.499 -21.280 -8.814 1.00 42.09 170 ILE A C 1
ATOM 1422 O O . ILE A 1 170 ? 27.686 -21.128 -9.100 1.00 42.09 170 ILE A O 1
ATOM 1426 N N . ASN A 1 171 ? 26.049 -22.379 -8.220 1.00 48.50 171 ASN A N 1
ATOM 1427 C CA . ASN A 1 171 ? 26.883 -23.564 -8.117 1.00 48.50 171 ASN A CA 1
ATOM 1428 C C . ASN A 1 171 ? 26.936 -24.208 -9.517 1.00 48.50 171 ASN A C 1
ATOM 1430 O O . ASN A 1 171 ? 25.887 -24.588 -10.035 1.00 48.50 171 ASN A O 1
ATOM 1434 N N . PRO A 1 172 ? 28.112 -24.353 -10.159 1.00 47.06 172 PRO A N 1
ATOM 1435 C CA . PRO A 1 172 ? 28.209 -24.971 -11.485 1.00 47.06 172 PRO A CA 1
ATOM 1436 C C . PRO A 1 172 ? 27.757 -26.442 -11.500 1.00 47.06 172 PRO A C 1
ATOM 1438 O O . PRO A 1 172 ? 27.571 -27.008 -12.573 1.00 47.06 172 PRO A O 1
ATOM 1441 N N . LYS A 1 173 ? 27.547 -27.060 -10.327 1.00 46.16 173 LYS A N 1
ATOM 1442 C CA . LYS A 1 173 ? 26.907 -28.375 -10.173 1.00 46.16 173 LYS A CA 1
ATOM 1443 C C . LYS A 1 173 ? 25.365 -28.326 -10.152 1.00 46.16 173 LYS A C 1
ATOM 1445 O O . LYS A 1 173 ? 24.753 -29.384 -10.195 1.00 46.16 173 LYS A O 1
ATOM 1450 N N . SER A 1 174 ? 24.741 -27.147 -10.066 1.00 47.19 174 SER A N 1
ATOM 1451 C CA . SER A 1 174 ? 23.281 -26.947 -9.952 1.00 47.19 174 SER A CA 1
ATOM 1452 C C . SER A 1 174 ? 22.758 -25.805 -10.845 1.00 47.19 174 SER A C 1
ATOM 1454 O O . SER A 1 174 ? 21.859 -25.067 -10.451 1.00 47.19 174 SER A O 1
ATOM 1456 N N . TYR A 1 175 ? 23.376 -25.592 -12.009 1.00 47.06 175 TYR A N 1
ATOM 1457 C CA . TYR A 1 175 ? 22.994 -24.542 -12.959 1.00 47.06 175 TYR A CA 1
ATOM 1458 C C . TYR A 1 175 ? 21.687 -24.902 -13.689 1.00 47.06 175 TYR A C 1
ATOM 1460 O O . TYR A 1 175 ? 21.622 -25.951 -14.336 1.00 47.06 175 TYR A O 1
ATOM 1468 N N . HIS A 1 176 ? 20.673 -24.031 -13.614 1.00 53.03 176 HIS A N 1
ATOM 1469 C CA . HIS A 1 176 ? 19.357 -24.224 -14.236 1.00 53.03 176 HIS A CA 1
ATOM 1470 C C . HIS A 1 176 ? 19.188 -23.248 -15.406 1.00 53.03 176 HIS A C 1
ATOM 1472 O O . HIS A 1 176 ? 18.688 -22.137 -15.255 1.00 53.03 176 HIS A O 1
ATOM 1478 N N . PHE A 1 177 ? 19.638 -23.676 -16.588 1.00 49.19 177 PHE A N 1
ATOM 1479 C CA . PHE A 1 177 ? 19.772 -22.839 -17.786 1.00 49.19 177 PHE A CA 1
ATOM 1480 C C . PHE A 1 177 ? 18.506 -22.036 -18.147 1.00 49.19 177 PHE A C 1
ATOM 1482 O O . PHE A 1 177 ? 18.611 -20.829 -18.362 1.00 49.19 177 PHE A O 1
ATOM 1489 N N . ASP A 1 178 ? 17.331 -22.672 -18.151 1.00 49.22 178 ASP A N 1
ATOM 1490 C CA . ASP A 1 178 ? 16.071 -22.028 -18.558 1.00 49.22 178 ASP A CA 1
ATOM 1491 C C . ASP A 1 178 ? 15.568 -20.988 -17.539 1.00 49.22 178 ASP A C 1
ATOM 1493 O O . ASP A 1 178 ? 14.967 -19.977 -17.907 1.00 49.22 178 ASP A O 1
ATOM 1497 N N . GLU A 1 179 ? 15.821 -21.219 -16.248 1.00 50.75 179 GLU A N 1
ATOM 1498 C CA . GLU A 1 179 ? 15.405 -20.323 -15.163 1.00 50.75 179 GLU A CA 1
ATOM 1499 C C . GLU A 1 179 ? 16.355 -19.125 -15.040 1.00 50.75 179 GLU A C 1
ATOM 1501 O O . GLU A 1 179 ? 15.910 -17.985 -14.883 1.00 50.75 179 GLU A O 1
ATOM 1506 N N . ASP A 1 180 ? 17.659 -19.367 -15.193 1.00 48.84 180 ASP A N 1
ATOM 1507 C CA . ASP A 1 180 ? 18.685 -18.336 -15.101 1.00 48.84 180 ASP A CA 1
ATOM 1508 C C . ASP A 1 180 ? 18.680 -17.414 -16.331 1.00 48.84 180 ASP A C 1
ATOM 1510 O O . ASP A 1 180 ? 18.866 -16.208 -16.187 1.00 48.84 180 ASP A O 1
ATOM 1514 N N . GLU A 1 181 ? 18.427 -17.917 -17.545 1.00 51.00 181 GLU A N 1
ATOM 1515 C CA . GLU A 1 181 ? 18.432 -17.147 -18.803 1.00 51.00 181 GLU A CA 1
ATOM 1516 C C . GLU A 1 181 ? 17.679 -15.802 -18.726 1.00 51.00 181 GLU A C 1
ATOM 1518 O O . GLU A 1 181 ? 18.165 -14.772 -19.218 1.00 51.00 181 GLU A O 1
ATOM 1523 N N . ALA A 1 182 ? 16.497 -15.791 -18.102 1.00 54.81 182 ALA A N 1
ATOM 1524 C CA . ALA A 1 182 ? 15.667 -14.596 -17.953 1.00 54.81 182 ALA A CA 1
ATOM 1525 C C . ALA A 1 182 ? 16.361 -13.494 -17.125 1.00 54.81 182 ALA A C 1
ATOM 1527 O O . ALA A 1 182 ? 16.186 -12.289 -17.370 1.00 54.81 182 ALA A O 1
ATOM 1528 N N . ASP A 1 183 ? 17.209 -13.893 -16.180 1.00 51.03 183 ASP A N 1
ATOM 1529 C CA . ASP A 1 183 ? 17.959 -12.994 -15.314 1.00 51.03 183 ASP A CA 1
ATOM 1530 C C . ASP A 1 183 ? 19.189 -12.395 -16.006 1.00 51.03 183 ASP A C 1
ATOM 1532 O O . ASP A 1 183 ? 19.617 -11.298 -15.627 1.00 51.03 183 ASP A O 1
ATOM 1536 N N . TRP A 1 184 ? 19.701 -13.003 -17.081 1.00 52.66 184 TRP A N 1
ATOM 1537 C CA . TRP A 1 184 ? 20.876 -12.504 -17.814 1.00 52.66 184 TRP A CA 1
ATOM 1538 C C . TRP A 1 184 ? 20.528 -11.741 -19.094 1.00 52.66 184 TRP A C 1
ATOM 1540 O O . TRP A 1 184 ? 21.182 -10.739 -19.371 1.00 52.66 184 TRP A O 1
ATOM 1550 N N . ARG A 1 185 ? 19.467 -12.111 -19.823 1.00 64.50 185 ARG A N 1
ATOM 1551 C CA . ARG A 1 185 ? 19.074 -11.407 -21.058 1.00 64.50 185 ARG A CA 1
ATOM 1552 C C . ARG A 1 185 ? 18.556 -10.001 -20.776 1.00 64.50 185 ARG A C 1
ATOM 1554 O O . ARG A 1 185 ? 17.593 -9.820 -20.020 1.00 64.50 185 ARG A O 1
ATOM 1561 N N . TYR A 1 186 ? 19.178 -8.987 -21.378 1.00 71.06 186 TYR A N 1
ATOM 1562 C CA . TYR A 1 186 ? 18.621 -7.637 -21.351 1.00 71.06 186 TYR A CA 1
ATOM 1563 C C . TYR A 1 186 ? 17.270 -7.606 -22.084 1.00 71.06 186 TYR A C 1
ATOM 1565 O O . TYR A 1 186 ? 17.111 -8.269 -23.110 1.00 71.06 186 TYR A O 1
ATOM 1573 N N . PRO A 1 187 ? 16.272 -6.875 -21.555 1.00 74.06 187 PRO A N 1
ATOM 1574 C CA . PRO A 1 187 ? 14.967 -6.788 -22.194 1.00 74.06 187 PRO A CA 1
ATOM 1575 C C . PRO A 1 187 ? 15.071 -6.093 -23.554 1.00 74.06 187 PRO A C 1
ATOM 1577 O O . PRO A 1 187 ? 15.996 -5.315 -23.796 1.00 74.06 187 PRO A O 1
ATOM 1580 N N . PHE A 1 188 ? 14.082 -6.338 -24.417 1.00 82.19 188 PHE A N 1
ATOM 1581 C CA . PHE A 1 188 ? 14.018 -5.767 -25.762 1.00 82.19 188 PHE A CA 1
ATOM 1582 C C . PHE A 1 188 ? 14.239 -4.245 -25.764 1.00 82.19 188 PHE A C 1
ATOM 1584 O O . PHE A 1 188 ? 15.016 -3.738 -26.568 1.00 82.19 188 PHE A O 1
ATOM 1591 N N . GLU A 1 189 ? 13.607 -3.519 -24.838 1.00 81.81 189 GLU A N 1
ATOM 1592 C CA . GLU A 1 189 ? 13.687 -2.055 -24.746 1.00 81.81 189 GLU A CA 1
ATOM 1593 C C . GLU A 1 189 ? 15.082 -1.597 -24.369 1.00 81.81 189 GLU A C 1
ATOM 1595 O O . GLU A 1 189 ? 15.544 -0.604 -24.908 1.00 81.81 189 GLU A O 1
ATOM 1600 N N . TYR A 1 190 ? 15.776 -2.333 -23.500 1.00 82.88 190 TYR A N 1
ATOM 1601 C CA . TYR A 1 190 ? 17.150 -1.994 -23.155 1.00 82.88 190 TYR A CA 1
ATOM 1602 C C . TYR A 1 190 ? 18.058 -2.138 -24.375 1.00 82.88 190 TYR A C 1
ATOM 1604 O O . TYR A 1 190 ? 18.809 -1.223 -24.688 1.00 82.88 190 TYR A O 1
ATOM 1612 N N . ILE A 1 191 ? 17.955 -3.260 -25.099 1.00 85.56 191 ILE A N 1
ATOM 1613 C CA . ILE A 1 191 ? 18.745 -3.478 -26.320 1.00 85.56 191 ILE A CA 1
ATOM 1614 C C . ILE A 1 191 ? 18.435 -2.375 -27.333 1.00 85.56 191 ILE A C 1
ATOM 1616 O O . ILE A 1 191 ? 19.354 -1.794 -27.899 1.00 85.56 191 ILE A O 1
ATOM 1620 N N . LYS A 1 192 ? 17.153 -2.047 -27.522 1.00 88.06 192 LYS A N 1
ATOM 1621 C CA . LYS A 1 192 ? 16.721 -0.970 -28.413 1.00 88.06 192 LYS A CA 1
ATOM 1622 C C . LYS A 1 192 ? 17.313 0.382 -28.005 1.00 88.06 192 LYS A C 1
ATOM 1624 O O . LYS A 1 192 ? 17.938 1.031 -28.832 1.00 88.06 192 LYS A O 1
ATOM 1629 N N . GLU A 1 193 ? 17.147 0.787 -26.749 1.00 87.50 193 GLU A N 1
ATOM 1630 C CA . GLU A 1 193 ? 17.652 2.059 -26.220 1.00 87.50 193 GLU A CA 1
ATOM 1631 C C . GLU A 1 193 ? 19.176 2.163 -26.326 1.00 87.50 193 GLU A C 1
ATOM 1633 O O . GLU A 1 193 ? 19.698 3.209 -26.703 1.00 87.50 193 GLU A O 1
ATOM 1638 N N . THR A 1 194 ? 19.894 1.081 -26.018 1.00 89.06 194 THR A N 1
ATOM 1639 C CA . THR A 1 194 ? 21.352 1.034 -26.135 1.00 89.06 194 THR A CA 1
ATOM 1640 C C . THR A 1 194 ? 21.805 1.129 -27.587 1.00 89.06 194 THR A C 1
ATOM 1642 O O . THR A 1 194 ? 22.740 1.871 -27.876 1.00 89.06 194 THR A O 1
ATOM 1645 N N . ILE A 1 195 ? 21.148 0.422 -28.509 1.00 93.12 195 ILE A N 1
ATOM 1646 C CA . ILE A 1 195 ? 21.453 0.515 -29.941 1.00 93.12 195 ILE A CA 1
ATOM 1647 C C . ILE A 1 195 ? 21.165 1.923 -30.468 1.00 93.12 195 ILE A C 1
ATOM 1649 O O . ILE A 1 195 ? 22.017 2.477 -31.155 1.00 93.12 195 ILE A O 1
ATOM 1653 N N . ASP A 1 196 ? 20.026 2.521 -30.114 1.00 90.62 196 ASP A N 1
ATOM 1654 C CA . ASP A 1 196 ? 19.686 3.892 -30.510 1.00 90.62 196 ASP A CA 1
ATOM 1655 C C . ASP A 1 196 ? 20.749 4.894 -30.022 1.00 90.62 196 ASP A C 1
ATOM 1657 O O . ASP A 1 196 ? 21.256 5.684 -30.819 1.00 90.62 196 ASP A O 1
ATOM 1661 N N . ASP A 1 197 ? 21.165 4.806 -28.752 1.00 93.94 197 ASP A N 1
ATOM 1662 C CA . ASP A 1 197 ? 22.216 5.667 -28.189 1.00 93.94 197 ASP A CA 1
ATOM 1663 C C . ASP A 1 197 ? 23.558 5.512 -28.926 1.00 93.94 197 ASP A C 1
ATOM 1665 O O . ASP A 1 197 ? 24.259 6.499 -29.165 1.00 93.94 197 ASP A O 1
ATOM 1669 N N . ILE A 1 198 ? 23.934 4.273 -29.270 1.00 94.94 198 ILE A N 1
ATOM 1670 C CA . ILE A 1 198 ? 25.178 3.968 -29.992 1.00 94.94 198 ILE A CA 1
ATOM 1671 C C . ILE A 1 198 ? 25.110 4.507 -31.423 1.00 94.94 198 ILE A C 1
ATOM 1673 O O . ILE A 1 198 ? 26.080 5.093 -31.902 1.00 94.94 198 ILE A O 1
ATOM 1677 N N . LEU A 1 199 ? 23.983 4.332 -32.113 1.00 94.19 199 LEU A N 1
ATOM 1678 C CA . LEU A 1 199 ? 23.802 4.826 -33.477 1.00 94.19 199 LEU A CA 1
ATOM 1679 C C . LEU A 1 199 ? 23.787 6.355 -33.521 1.00 94.19 199 LEU A C 1
ATOM 1681 O O . LEU A 1 199 ? 24.406 6.934 -34.410 1.00 94.19 199 LEU A O 1
ATOM 1685 N N . ASP A 1 200 ? 23.165 7.020 -32.545 1.00 93.62 200 ASP A N 1
ATOM 1686 C CA . ASP A 1 200 ? 23.219 8.480 -32.430 1.00 93.62 200 ASP A CA 1
ATOM 1687 C C . ASP A 1 200 ? 24.645 8.980 -32.166 1.00 93.62 200 ASP A C 1
ATOM 1689 O O . ASP A 1 200 ? 25.085 9.943 -32.799 1.00 93.62 200 ASP A O 1
ATOM 1693 N N . PHE A 1 201 ? 25.396 8.290 -31.301 1.00 95.12 201 PHE A N 1
ATOM 1694 C CA . PHE A 1 201 ? 26.813 8.565 -31.059 1.00 95.12 201 PHE A CA 1
ATOM 1695 C C . PHE A 1 201 ? 27.655 8.436 -32.337 1.00 95.12 201 PHE A C 1
ATOM 1697 O O . PHE A 1 201 ? 28.368 9.369 -32.707 1.00 95.12 201 PHE A O 1
ATOM 1704 N N . LEU A 1 202 ? 27.552 7.312 -33.050 1.00 93.81 202 LEU A N 1
ATOM 1705 C CA . LEU A 1 202 ? 28.301 7.075 -34.288 1.00 93.81 202 LEU A CA 1
ATOM 1706 C C . LEU A 1 202 ? 27.904 8.053 -35.397 1.00 93.81 202 LEU A C 1
ATOM 1708 O O . LEU A 1 202 ? 28.769 8.586 -36.095 1.00 93.81 202 LEU A O 1
ATOM 1712 N N . ASN A 1 203 ? 26.609 8.345 -35.522 1.00 93.00 203 ASN A N 1
ATOM 1713 C CA . ASN A 1 203 ? 26.111 9.341 -36.459 1.00 93.00 203 ASN A CA 1
ATOM 1714 C C . ASN A 1 203 ? 26.698 10.723 -36.148 1.00 93.00 203 ASN A C 1
ATOM 1716 O O . ASN A 1 203 ? 27.190 11.384 -37.060 1.00 93.00 203 ASN A O 1
ATOM 1720 N N . HIS A 1 204 ? 26.716 11.137 -34.875 1.00 93.38 204 HIS A N 1
ATOM 1721 C CA . HIS A 1 204 ? 27.348 12.387 -34.456 1.00 93.38 204 HIS A CA 1
ATOM 1722 C C . HIS A 1 204 ? 28.834 12.428 -34.835 1.00 93.38 204 HIS A C 1
ATOM 1724 O O . HIS A 1 204 ? 29.278 13.401 -35.441 1.00 93.38 204 HIS A O 1
ATOM 1730 N N . LEU A 1 205 ? 29.600 11.372 -34.541 1.00 93.06 205 LEU A N 1
ATOM 1731 C CA . LEU A 1 205 ? 31.025 11.320 -34.887 1.00 93.06 205 LEU A CA 1
ATOM 1732 C C . LEU A 1 205 ? 31.272 11.405 -36.397 1.00 93.06 205 LEU A C 1
ATOM 1734 O O . LEU A 1 205 ? 32.245 12.030 -36.814 1.00 93.06 205 LEU A O 1
ATOM 1738 N N . SER A 1 206 ? 30.384 10.830 -37.211 1.00 90.88 206 SER A N 1
ATOM 1739 C CA . SER A 1 206 ? 30.517 10.845 -38.672 1.00 90.88 206 SER A CA 1
ATOM 1740 C C . SER A 1 206 ? 30.314 12.222 -39.314 1.00 90.88 206 SER A C 1
ATOM 1742 O O . SER A 1 206 ? 30.831 12.476 -40.400 1.00 90.88 206 SER A O 1
ATOM 1744 N N . ILE A 1 207 ? 29.592 13.126 -38.644 1.00 90.94 207 ILE A N 1
ATOM 1745 C CA . ILE A 1 207 ? 29.315 14.486 -39.139 1.00 90.94 207 ILE A CA 1
ATOM 1746 C C . ILE A 1 207 ? 30.127 15.562 -38.406 1.00 90.94 207 ILE A C 1
ATOM 1748 O O . ILE A 1 207 ? 30.310 16.666 -38.922 1.00 90.94 207 ILE A O 1
ATOM 1752 N N . ASN A 1 208 ? 30.635 15.261 -37.209 1.00 91.81 208 ASN A N 1
ATOM 1753 C CA . ASN A 1 208 ? 31.402 16.196 -36.395 1.00 91.81 208 ASN A CA 1
ATOM 1754 C C . ASN A 1 208 ? 32.756 16.513 -37.054 1.00 91.81 208 ASN A C 1
ATOM 1756 O O . ASN A 1 208 ? 33.507 15.610 -37.416 1.00 91.81 208 ASN A O 1
ATOM 1760 N N . LYS A 1 209 ? 33.113 17.800 -37.165 1.00 89.25 209 LYS A N 1
ATOM 1761 C CA . LYS A 1 209 ? 34.361 18.248 -37.815 1.00 89.25 209 LYS A CA 1
ATOM 1762 C C . LYS A 1 209 ? 35.622 17.599 -37.226 1.00 89.25 209 LYS A C 1
ATOM 1764 O O . LYS A 1 209 ? 36.534 17.285 -37.987 1.00 89.25 209 LYS A O 1
ATOM 1769 N N . ASN A 1 210 ? 35.639 17.342 -35.919 1.00 90.00 210 ASN A N 1
ATOM 1770 C CA . ASN A 1 210 ? 36.783 16.775 -35.206 1.00 90.00 210 ASN A CA 1
ATOM 1771 C C . ASN A 1 210 ? 36.928 15.263 -35.408 1.00 90.00 210 ASN A C 1
ATOM 1773 O O . ASN A 1 210 ? 38.011 14.739 -35.187 1.00 90.00 210 ASN A O 1
ATOM 1777 N N . TRP A 1 211 ? 35.872 14.557 -35.826 1.00 92.00 211 TRP A N 1
ATOM 1778 C CA . TRP A 1 211 ? 35.846 13.088 -35.854 1.00 92.00 211 TRP A CA 1
ATOM 1779 C C . TRP A 1 211 ? 35.470 12.487 -37.216 1.00 92.00 211 TRP A C 1
ATOM 1781 O O . TRP A 1 211 ? 35.810 11.333 -37.479 1.00 92.00 211 TRP A O 1
ATOM 1791 N N . LYS A 1 212 ? 34.878 13.268 -38.129 1.00 90.00 212 LYS A N 1
ATOM 1792 C CA . LYS A 1 212 ? 34.438 12.825 -39.467 1.00 90.00 212 LYS A CA 1
ATOM 1793 C C . LYS A 1 212 ? 35.548 12.236 -40.341 1.00 90.00 212 LYS A C 1
ATOM 1795 O O . LYS A 1 212 ? 35.272 11.481 -41.262 1.00 90.00 212 LYS A O 1
ATOM 1800 N N . HIS A 1 213 ? 36.809 12.582 -40.069 1.00 88.44 213 HIS A N 1
ATOM 1801 C CA . HIS A 1 213 ? 37.965 12.022 -40.776 1.00 88.44 213 HIS A CA 1
ATOM 1802 C C . HIS A 1 213 ? 38.241 10.557 -40.388 1.00 88.44 213 HIS A C 1
ATOM 1804 O O . HIS A 1 213 ? 38.936 9.851 -41.110 1.00 88.44 213 HIS A O 1
ATOM 1810 N N . ARG A 1 214 ? 37.704 10.101 -39.246 1.00 86.62 214 ARG A N 1
ATOM 1811 C CA . ARG A 1 214 ? 37.931 8.767 -38.674 1.00 86.62 214 ARG A CA 1
ATOM 1812 C C . ARG A 1 214 ? 36.670 7.899 -38.638 1.00 86.62 214 ARG A C 1
ATOM 1814 O O . ARG A 1 214 ? 36.793 6.678 -38.652 1.00 86.62 214 ARG A O 1
ATOM 1821 N N . PHE A 1 215 ? 35.480 8.500 -38.594 1.00 89.44 215 PHE A N 1
ATOM 1822 C CA . PHE A 1 215 ? 34.199 7.789 -38.522 1.00 89.44 215 PHE A CA 1
ATOM 1823 C C . PHE A 1 215 ? 33.359 8.047 -39.769 1.00 89.44 215 PHE A C 1
ATOM 1825 O O . PHE A 1 215 ? 33.166 9.191 -40.174 1.00 89.44 215 PHE A O 1
ATOM 1832 N N . LYS A 1 216 ? 32.847 6.973 -40.376 1.00 88.62 216 LYS A N 1
ATOM 1833 C CA . LYS A 1 216 ? 32.076 7.039 -41.622 1.00 88.62 216 LYS A CA 1
ATOM 1834 C C . LYS A 1 216 ? 30.566 7.134 -41.350 1.00 88.62 216 LYS A C 1
ATOM 1836 O O . LYS A 1 216 ? 30.109 6.588 -40.345 1.00 88.62 216 LYS A O 1
ATOM 1841 N N . PRO A 1 217 ? 29.785 7.788 -42.232 1.00 88.25 217 PRO A N 1
ATOM 1842 C CA . PRO A 1 217 ? 28.328 7.832 -42.117 1.00 88.25 217 PRO A CA 1
ATOM 1843 C C . PRO A 1 217 ? 27.705 6.435 -42.104 1.00 88.25 217 PRO A C 1
ATOM 1845 O O . PRO A 1 217 ? 28.181 5.528 -42.790 1.00 88.25 217 PRO A O 1
ATOM 1848 N N . ILE A 1 218 ? 26.620 6.272 -41.346 1.00 90.88 218 ILE A N 1
ATOM 1849 C CA . ILE A 1 218 ? 25.882 5.007 -41.265 1.00 90.88 218 ILE A CA 1
ATOM 1850 C C . ILE A 1 218 ? 25.045 4.840 -42.545 1.00 90.88 218 ILE A C 1
ATOM 1852 O O . ILE A 1 218 ? 24.180 5.680 -42.807 1.00 90.88 218 ILE A O 1
ATOM 1856 N N . PRO A 1 219 ? 25.252 3.776 -43.344 1.00 89.75 219 PRO A N 1
ATOM 1857 C CA . PRO A 1 219 ? 24.469 3.561 -44.555 1.00 89.75 219 PRO A CA 1
ATOM 1858 C C . PRO A 1 219 ? 22.988 3.303 -44.247 1.00 89.75 219 PRO A C 1
ATOM 1860 O O . PRO A 1 219 ? 22.653 2.546 -43.333 1.00 89.75 219 PRO A O 1
ATOM 1863 N N . THR A 1 220 ? 22.088 3.838 -45.074 1.00 85.56 220 THR A N 1
ATOM 1864 C CA . THR A 1 220 ? 20.634 3.606 -44.953 1.00 85.56 220 THR A CA 1
ATOM 1865 C C . THR A 1 220 ? 20.239 2.139 -45.150 1.00 85.56 220 THR A C 1
ATOM 1867 O O . THR A 1 220 ? 19.210 1.701 -44.639 1.00 85.56 220 THR A O 1
ATOM 1870 N N . SER A 1 221 ? 21.077 1.354 -45.837 1.00 85.19 221 SER A N 1
ATOM 1871 C CA . SER A 1 221 ? 20.937 -0.102 -45.979 1.00 85.19 221 SER A CA 1
ATOM 1872 C C . SER A 1 221 ? 21.149 -0.867 -44.661 1.00 85.19 221 SER A C 1
ATOM 1874 O O . SER A 1 221 ? 20.696 -2.006 -44.508 1.00 85.19 221 SER A O 1
ATOM 1876 N N . VAL A 1 222 ? 21.810 -0.246 -43.682 1.00 87.06 222 VAL A N 1
ATOM 1877 C CA . VAL A 1 222 ? 22.106 -0.834 -42.369 1.00 87.06 222 VAL A CA 1
ATOM 1878 C C . VAL A 1 222 ? 21.026 -0.466 -41.361 1.00 87.06 222 VAL A C 1
ATOM 1880 O O . VAL A 1 222 ? 20.567 -1.326 -40.616 1.00 87.06 222 VAL A O 1
ATOM 1883 N N . THR A 1 223 ? 20.574 0.785 -41.353 1.00 87.38 223 THR A N 1
ATOM 1884 C CA . THR A 1 223 ? 19.437 1.228 -40.539 1.00 87.38 223 THR A CA 1
ATOM 1885 C C . THR A 1 223 ? 18.867 2.538 -41.079 1.00 87.38 223 THR A C 1
ATOM 1887 O O . THR A 1 223 ? 19.588 3.340 -41.675 1.00 87.38 223 THR A O 1
ATOM 1890 N N . LYS A 1 224 ? 17.567 2.768 -40.871 1.00 87.56 224 LYS A N 1
ATOM 1891 C CA . LYS A 1 224 ? 16.872 3.993 -41.283 1.00 87.56 224 LYS A CA 1
ATOM 1892 C C . LYS A 1 224 ? 16.498 4.815 -40.056 1.00 87.56 224 LYS A C 1
ATOM 1894 O O . LYS A 1 224 ? 15.935 4.286 -39.100 1.00 87.56 224 LYS A O 1
ATOM 1899 N N . LYS A 1 225 ? 16.767 6.119 -40.106 1.00 85.00 225 LYS A N 1
ATOM 1900 C CA . LYS A 1 225 ? 16.315 7.068 -39.088 1.00 85.00 225 LYS A CA 1
ATOM 1901 C C . LYS A 1 225 ? 14.826 7.371 -39.295 1.00 85.00 225 LYS A C 1
ATOM 1903 O O . LYS A 1 225 ? 14.412 7.707 -40.405 1.00 85.00 225 LYS A O 1
ATOM 1908 N N . LEU A 1 226 ? 14.023 7.207 -38.249 1.00 81.25 226 LEU A N 1
ATOM 1909 C CA . LEU A 1 226 ? 12.579 7.428 -38.252 1.00 81.25 226 LEU A CA 1
ATOM 1910 C C . LEU A 1 226 ? 12.237 8.649 -37.404 1.00 81.25 226 LEU A C 1
ATOM 1912 O O . LEU A 1 226 ? 12.633 8.731 -36.241 1.00 81.25 226 LEU A O 1
ATOM 1916 N N . HIS A 1 227 ? 11.455 9.560 -37.973 1.00 82.50 227 HIS A N 1
ATOM 1917 C CA . HIS A 1 227 ? 10.849 10.671 -37.249 1.00 82.50 227 HIS A CA 1
ATOM 1918 C C . HIS A 1 227 ? 9.448 10.257 -36.812 1.00 82.50 227 HIS A C 1
ATOM 1920 O O . HIS A 1 227 ? 8.599 9.938 -37.642 1.00 82.50 227 HIS A O 1
ATOM 1926 N N . LEU A 1 228 ? 9.236 10.206 -35.503 1.00 73.62 228 LEU A N 1
ATOM 1927 C CA . LEU A 1 228 ? 7.990 9.790 -34.879 1.00 73.62 228 LEU A CA 1
ATOM 1928 C C . LEU A 1 228 ? 7.467 10.917 -33.995 1.00 73.62 228 LEU A C 1
ATOM 1930 O O . LEU A 1 228 ? 8.207 11.808 -33.593 1.00 73.62 228 LEU A O 1
ATOM 1934 N N . VAL A 1 229 ? 6.182 10.862 -33.672 1.00 65.62 229 VAL A N 1
ATOM 1935 C CA . VAL A 1 229 ? 5.551 11.788 -32.734 1.00 65.62 229 VAL A CA 1
ATOM 1936 C C . VAL A 1 229 ? 5.116 10.991 -31.517 1.00 65.62 229 VAL A C 1
ATOM 1938 O O . VAL A 1 229 ? 4.480 9.939 -31.639 1.00 65.62 229 VAL A O 1
ATOM 1941 N N . ASN A 1 230 ? 5.493 11.460 -30.333 1.00 54.09 230 ASN A N 1
ATOM 1942 C CA . ASN A 1 230 ? 5.048 10.861 -29.091 1.00 54.09 230 ASN A CA 1
ATOM 1943 C C . ASN A 1 230 ? 3.543 11.102 -28.948 1.00 54.09 230 ASN A C 1
ATOM 1945 O O . ASN A 1 230 ? 3.088 12.231 -28.802 1.00 54.09 230 ASN A O 1
ATOM 1949 N N . LYS A 1 231 ? 2.765 10.019 -28.966 1.00 51.56 231 LYS A N 1
ATOM 1950 C CA . LYS A 1 231 ? 1.298 10.074 -28.923 1.00 51.56 231 LYS A CA 1
ATOM 1951 C C . LYS A 1 231 ? 0.730 10.731 -27.659 1.00 51.56 231 LYS A C 1
ATOM 1953 O O . LYS A 1 231 ? -0.443 11.076 -27.650 1.00 51.56 231 LYS A O 1
ATOM 1958 N N . HIS A 1 232 ? 1.513 10.851 -26.585 1.00 42.19 232 HIS A N 1
ATOM 1959 C CA . HIS A 1 232 ? 1.034 11.363 -25.298 1.00 42.19 232 HIS A CA 1
ATOM 1960 C C . HIS A 1 232 ? 1.197 12.872 -25.126 1.00 42.19 232 HIS A C 1
ATOM 1962 O O . HIS A 1 232 ? 0.398 13.481 -24.424 1.00 42.19 232 HIS A O 1
ATOM 1968 N N . ASN A 1 233 ? 2.228 13.467 -25.722 1.00 55.41 233 ASN A N 1
ATOM 1969 C CA . ASN A 1 233 ? 2.524 14.896 -25.589 1.00 55.41 233 ASN A CA 1
ATOM 1970 C C . ASN A 1 233 ? 2.713 15.598 -26.944 1.00 55.41 233 ASN A C 1
ATOM 1972 O O . ASN A 1 233 ? 3.062 16.771 -26.971 1.00 55.41 233 ASN A O 1
ATOM 1976 N N . ASN A 1 234 ? 2.486 14.888 -28.054 1.00 65.00 234 ASN A N 1
ATOM 1977 C CA . ASN A 1 234 ? 2.705 15.343 -29.428 1.00 65.00 234 ASN A CA 1
ATOM 1978 C C . ASN A 1 234 ? 4.124 15.852 -29.722 1.00 65.00 234 ASN A C 1
ATOM 1980 O O . ASN A 1 234 ? 4.350 16.486 -30.752 1.00 65.00 234 ASN A O 1
ATOM 1984 N N . GLU A 1 235 ? 5.104 15.543 -28.872 1.00 58.53 235 GLU A N 1
ATOM 1985 C CA . GLU A 1 235 ? 6.478 15.952 -29.127 1.00 58.53 235 GLU A CA 1
ATOM 1986 C C . GLU A 1 235 ? 7.104 15.061 -30.209 1.00 58.53 235 GLU A C 1
ATOM 1988 O O . GLU A 1 235 ? 7.049 13.825 -30.110 1.00 58.53 235 GLU A O 1
ATOM 1993 N N . PRO A 1 236 ? 7.722 15.651 -31.245 1.00 65.50 236 PRO A N 1
ATOM 1994 C CA . PRO A 1 236 ? 8.474 14.885 -32.220 1.00 65.50 236 PRO A CA 1
ATOM 1995 C C . PRO A 1 236 ? 9.732 14.305 -31.566 1.00 65.50 236 PRO A C 1
ATOM 1997 O O . PRO A 1 236 ? 10.457 14.980 -30.837 1.00 65.50 236 PRO A O 1
ATOM 2000 N N . TYR A 1 237 ? 10.029 13.047 -31.866 1.00 70.31 237 TYR A N 1
ATOM 2001 C CA . TYR A 1 237 ? 11.276 12.398 -31.492 1.00 70.31 237 TYR A CA 1
ATOM 2002 C C . TYR A 1 237 ? 11.817 11.577 -32.658 1.00 70.31 237 TYR A C 1
ATOM 2004 O O . TYR A 1 237 ? 11.106 11.215 -33.594 1.00 70.31 237 TYR A O 1
ATOM 2012 N N . THR A 1 238 ? 13.114 11.296 -32.616 1.00 73.62 238 THR A N 1
ATOM 2013 C CA . THR A 1 238 ? 13.786 10.529 -33.665 1.00 73.62 238 THR A CA 1
ATOM 2014 C C . THR A 1 238 ? 14.372 9.253 -33.068 1.00 73.62 238 THR A C 1
ATOM 2016 O O . THR A 1 238 ? 14.909 9.291 -31.967 1.00 73.62 238 THR A O 1
ATOM 2019 N N . THR A 1 239 ? 14.233 8.124 -33.762 1.00 81.56 239 THR A N 1
ATOM 2020 C CA . THR A 1 239 ? 14.716 6.787 -33.347 1.00 81.56 239 THR A CA 1
ATOM 2021 C C . THR A 1 239 ? 15.171 6.006 -34.583 1.00 81.56 239 THR A C 1
ATOM 2023 O O . THR A 1 239 ? 14.894 6.427 -35.710 1.00 81.56 239 THR A O 1
ATOM 2026 N N . TRP A 1 240 ? 15.870 4.885 -34.413 1.00 86.19 240 TRP A N 1
ATOM 2027 C CA . TRP A 1 240 ? 16.344 4.062 -35.525 1.00 86.19 240 TRP A CA 1
ATOM 2028 C C . TRP A 1 240 ? 15.435 2.842 -35.754 1.00 86.19 240 TRP A C 1
ATOM 2030 O O . TRP A 1 240 ? 14.925 2.232 -34.814 1.00 86.19 240 TRP A O 1
ATOM 2040 N N . ASP A 1 241 ? 15.220 2.451 -37.015 1.00 87.56 241 ASP A N 1
ATOM 2041 C CA . ASP A 1 241 ? 14.426 1.262 -37.369 1.00 87.56 241 ASP A CA 1
ATOM 2042 C C . ASP A 1 241 ? 15.221 -0.039 -37.165 1.00 87.56 241 ASP A C 1
ATOM 2044 O O . ASP A 1 241 ? 15.693 -0.680 -38.108 1.00 87.56 241 ASP A O 1
ATOM 2048 N N . VAL A 1 242 ? 15.397 -0.427 -35.901 1.00 87.00 242 VAL A N 1
ATOM 2049 C CA . VAL A 1 242 ? 16.154 -1.630 -35.510 1.00 87.00 242 VAL A CA 1
ATOM 2050 C C . VAL A 1 242 ? 15.274 -2.746 -34.944 1.00 87.00 242 VAL A C 1
ATOM 2052 O O . VAL A 1 242 ? 15.736 -3.874 -34.765 1.00 87.00 242 VAL A O 1
ATOM 2055 N N . ASN A 1 243 ? 13.980 -2.487 -34.724 1.00 84.31 243 ASN A N 1
ATOM 2056 C CA . ASN A 1 243 ? 13.083 -3.402 -34.012 1.00 84.31 243 ASN A CA 1
ATOM 2057 C C . ASN A 1 243 ? 12.975 -4.780 -34.680 1.00 84.31 243 ASN A C 1
ATOM 2059 O O . ASN A 1 243 ? 13.053 -5.809 -34.006 1.00 84.31 243 ASN A O 1
ATOM 2063 N N . LYS A 1 244 ? 12.817 -4.820 -36.012 1.00 85.38 244 LYS A N 1
ATOM 2064 C CA . LYS A 1 244 ? 12.727 -6.083 -36.766 1.00 85.38 244 LYS A CA 1
ATOM 2065 C C . LYS A 1 244 ? 14.009 -6.910 -36.640 1.00 85.38 244 LYS A C 1
ATOM 2067 O O . LYS A 1 244 ? 13.927 -8.129 -36.501 1.00 85.38 244 LYS A O 1
ATOM 2072 N N . ARG A 1 245 ? 15.180 -6.258 -36.637 1.00 86.81 245 ARG A N 1
ATOM 2073 C CA . ARG A 1 245 ? 16.479 -6.933 -36.475 1.00 86.81 245 ARG A CA 1
ATOM 2074 C C . ARG A 1 245 ? 16.656 -7.471 -35.066 1.00 86.81 245 ARG A C 1
ATOM 2076 O O . ARG A 1 245 ? 17.036 -8.625 -34.931 1.00 86.81 245 ARG A O 1
ATOM 2083 N N . ILE A 1 246 ? 16.301 -6.699 -34.036 1.00 85.75 246 ILE A N 1
ATOM 2084 C CA . ILE A 1 246 ? 16.358 -7.178 -32.647 1.00 85.75 246 ILE A CA 1
ATOM 2085 C C . ILE A 1 246 ? 15.508 -8.445 -32.495 1.00 85.75 246 ILE A C 1
ATOM 2087 O O . ILE A 1 246 ? 16.021 -9.457 -32.020 1.00 85.75 246 ILE A O 1
ATOM 2091 N N . LYS A 1 247 ? 14.256 -8.439 -32.982 1.00 82.56 247 LYS A N 1
ATOM 2092 C CA . LYS A 1 247 ? 13.380 -9.629 -32.963 1.00 82.56 247 LYS A CA 1
ATOM 2093 C C . LYS A 1 247 ? 14.011 -10.821 -33.686 1.00 82.56 247 LYS A C 1
ATOM 2095 O O . LYS A 1 247 ? 14.033 -11.917 -33.139 1.00 82.56 247 LYS A O 1
ATOM 2100 N N . LYS A 1 248 ? 14.540 -10.603 -34.895 1.00 85.12 248 LYS A N 1
ATOM 2101 C CA . LYS A 1 248 ? 15.153 -11.650 -35.728 1.00 85.12 248 LYS A CA 1
ATOM 2102 C C . LYS A 1 248 ? 16.403 -12.261 -35.081 1.00 85.12 248 LYS A C 1
ATOM 2104 O O . LYS A 1 248 ? 16.545 -13.475 -35.082 1.00 85.12 248 LYS A O 1
ATOM 2109 N N . VAL A 1 249 ? 17.300 -11.430 -34.550 1.00 81.88 249 VAL A N 1
ATOM 2110 C CA . VAL A 1 249 ? 18.607 -11.855 -34.013 1.00 81.88 249 VAL A CA 1
ATOM 2111 C C . VAL A 1 249 ? 18.475 -12.509 -32.641 1.00 81.88 249 VAL A C 1
ATOM 2113 O O . VAL A 1 249 ? 19.193 -13.459 -32.343 1.00 81.88 249 VAL A O 1
ATOM 2116 N N . THR A 1 250 ? 17.582 -11.996 -31.793 1.00 74.69 250 THR A N 1
ATOM 2117 C CA . THR A 1 250 ? 17.509 -12.397 -30.377 1.00 74.69 250 THR A CA 1
ATOM 2118 C C . THR A 1 250 ? 16.323 -13.304 -30.053 1.00 74.69 250 THR A C 1
ATOM 2120 O O . THR A 1 250 ? 16.288 -13.901 -28.981 1.00 74.69 250 THR A O 1
ATOM 2123 N N . GLY A 1 251 ? 15.314 -13.377 -30.929 1.00 73.25 251 GLY A N 1
ATOM 2124 C CA . GLY A 1 251 ? 14.030 -14.020 -30.633 1.00 73.25 251 GLY A CA 1
ATOM 2125 C C . GLY A 1 251 ? 13.181 -13.272 -29.594 1.00 73.25 251 GLY A C 1
ATOM 2126 O O . GLY A 1 251 ? 12.084 -13.722 -29.257 1.00 73.25 251 GLY A O 1
ATOM 2127 N N . LEU A 1 252 ? 13.649 -12.125 -29.083 1.00 72.50 252 LEU A N 1
ATOM 2128 C CA . LEU A 1 252 ? 12.925 -11.334 -28.095 1.00 72.50 252 LEU A CA 1
ATOM 2129 C C . LEU A 1 252 ? 11.730 -10.646 -28.748 1.00 72.50 252 LEU A C 1
ATOM 2131 O O . LEU A 1 252 ? 11.841 -9.993 -29.786 1.00 72.50 252 LEU A O 1
ATOM 2135 N N . LYS A 1 253 ? 10.573 -10.752 -28.100 1.00 73.62 253 LYS A N 1
ATOM 2136 C CA . LYS A 1 253 ? 9.405 -9.944 -28.449 1.00 73.62 253 LYS A CA 1
ATOM 2137 C C . LYS A 1 253 ? 9.577 -8.558 -27.830 1.00 73.62 253 LYS A C 1
ATOM 2139 O O . LYS A 1 253 ? 10.118 -8.447 -26.734 1.00 73.62 253 LYS A O 1
ATOM 2144 N N . GLU A 1 254 ? 9.085 -7.528 -28.521 1.00 65.44 254 GLU A N 1
ATOM 2145 C CA . GLU A 1 254 ? 8.891 -6.204 -27.915 1.00 65.44 254 GLU A CA 1
ATOM 2146 C C . GLU A 1 254 ? 8.168 -6.398 -26.588 1.00 65.44 254 GLU A C 1
ATOM 2148 O O . GLU A 1 254 ? 7.114 -7.053 -26.541 1.00 65.44 254 GLU A O 1
ATOM 2153 N N . SER A 1 255 ? 8.739 -5.883 -25.501 1.00 52.94 255 SER A N 1
ATOM 2154 C CA . SER A 1 255 ? 8.037 -5.944 -24.240 1.00 52.94 255 SER A CA 1
ATOM 2155 C C . SER A 1 255 ? 6.837 -5.035 -24.397 1.00 52.94 255 SER A C 1
ATOM 2157 O O . SER A 1 255 ? 6.946 -3.817 -24.536 1.00 52.94 255 SER A O 1
ATOM 2159 N N . LYS A 1 256 ? 5.641 -5.622 -24.315 1.00 47.09 256 LYS A N 1
ATOM 2160 C CA . LYS A 1 256 ? 4.476 -4.824 -23.938 1.00 47.09 256 LYS A CA 1
ATOM 2161 C C . LYS A 1 256 ? 4.894 -4.092 -22.657 1.00 47.09 256 LYS A C 1
ATOM 2163 O O . LYS A 1 256 ? 5.392 -4.786 -21.759 1.00 47.09 256 LYS A O 1
ATOM 2168 N N . PRO A 1 257 ? 4.760 -2.751 -22.570 1.00 41.22 257 PRO A N 1
ATOM 2169 C CA . PRO A 1 257 ? 5.208 -1.989 -21.408 1.00 41.22 257 PRO A CA 1
ATOM 2170 C C . PRO A 1 257 ? 4.766 -2.750 -20.169 1.00 41.22 257 PRO A C 1
ATOM 2172 O O . PRO A 1 257 ? 3.589 -3.125 -20.101 1.00 41.22 257 PRO A O 1
ATOM 2175 N N . LYS A 1 258 ? 5.711 -3.104 -19.277 1.00 39.12 258 LYS A N 1
ATOM 2176 C CA . LYS A 1 258 ? 5.420 -3.933 -18.099 1.00 39.12 258 LYS A CA 1
ATOM 2177 C C . LYS A 1 258 ? 4.236 -3.291 -17.391 1.00 39.12 258 LYS A C 1
ATOM 2179 O O . LYS A 1 258 ? 4.385 -2.284 -16.702 1.00 39.12 258 LYS A O 1
ATOM 2184 N N . ARG A 1 259 ? 3.046 -3.861 -17.600 1.00 38.22 259 ARG A N 1
ATOM 2185 C CA . ARG A 1 259 ? 1.822 -3.400 -16.958 1.00 38.22 259 ARG A CA 1
ATOM 2186 C C . ARG A 1 259 ? 2.099 -3.542 -15.471 1.00 38.22 259 ARG A C 1
ATOM 2188 O O . ARG A 1 259 ? 2.353 -4.658 -15.012 1.00 38.22 259 ARG A O 1
ATOM 2195 N N . LYS A 1 260 ? 2.147 -2.425 -14.743 1.00 44.44 260 LYS A N 1
ATOM 2196 C CA . LYS A 1 260 ? 2.373 -2.458 -13.296 1.00 44.44 260 LYS A CA 1
ATOM 2197 C C . LYS A 1 260 ? 1.322 -3.401 -12.703 1.00 44.44 260 LYS A C 1
ATOM 2199 O O . LYS A 1 260 ? 0.136 -3.273 -13.002 1.00 44.44 260 LYS A O 1
ATOM 2204 N N . LYS A 1 261 ? 1.762 -4.421 -11.965 1.00 46.91 261 LYS A N 1
ATOM 2205 C CA . LYS A 1 261 ? 0.833 -5.352 -11.319 1.00 46.91 261 LYS A CA 1
ATOM 2206 C C . LYS A 1 261 ? 0.218 -4.633 -10.127 1.00 46.91 261 LYS A C 1
ATOM 2208 O O . LYS A 1 261 ? 0.963 -4.221 -9.240 1.00 46.91 261 LYS A O 1
ATOM 2213 N N . ILE A 1 262 ? -1.102 -4.493 -10.098 1.00 55.28 262 ILE A N 1
ATOM 2214 C CA . ILE A 1 262 ? -1.796 -3.928 -8.940 1.00 55.28 262 ILE A CA 1
ATOM 2215 C C . ILE A 1 262 ? -2.260 -5.086 -8.053 1.00 55.28 262 ILE A C 1
ATOM 2217 O O . ILE A 1 262 ? -2.916 -6.010 -8.527 1.00 55.28 262 ILE A O 1
ATOM 2221 N N . ARG A 1 263 ? -1.883 -5.052 -6.772 1.00 63.34 263 ARG A N 1
ATOM 2222 C CA . ARG A 1 263 ? -2.293 -6.023 -5.744 1.00 63.34 263 ARG A CA 1
ATOM 2223 C C . ARG A 1 263 ? -3.344 -5.404 -4.815 1.00 63.34 263 ARG A C 1
ATOM 2225 O O . ARG A 1 263 ? -3.126 -5.381 -3.607 1.00 63.34 263 ARG A O 1
ATOM 2232 N N . ILE A 1 264 ? -4.425 -4.865 -5.371 1.00 68.88 264 ILE A N 1
ATOM 2233 C CA . ILE A 1 264 ? -5.567 -4.337 -4.605 1.00 68.88 264 ILE A CA 1
ATOM 2234 C C . ILE A 1 264 ? -6.754 -5.287 -4.734 1.00 68.88 264 ILE A C 1
ATOM 2236 O O . ILE A 1 264 ? -6.854 -6.010 -5.725 1.00 68.88 264 ILE A O 1
ATOM 2240 N N . LEU A 1 265 ? -7.622 -5.271 -3.730 1.00 70.25 265 LEU A N 1
ATOM 2241 C CA . LEU A 1 265 ? -8.946 -5.869 -3.812 1.00 70.25 265 LEU A CA 1
ATOM 2242 C C . LEU A 1 265 ? -9.869 -4.851 -4.480 1.00 70.25 265 LEU A C 1
ATOM 2244 O O . LEU A 1 265 ? -9.880 -3.681 -4.091 1.00 70.25 265 LEU A O 1
ATOM 2248 N N . PHE A 1 266 ? -10.610 -5.279 -5.497 1.00 74.00 266 PHE A N 1
ATOM 2249 C CA . PHE A 1 266 ? -11.668 -4.443 -6.064 1.00 74.00 266 PHE A CA 1
ATOM 2250 C C . PHE A 1 266 ? -12.874 -4.385 -5.123 1.00 74.00 266 PHE A C 1
ATOM 2252 O O . PHE A 1 266 ? -13.030 -5.238 -4.254 1.00 74.00 266 PHE A O 1
ATOM 2259 N N . GLU A 1 267 ? -13.748 -3.396 -5.301 1.00 72.69 267 GLU A N 1
ATOM 2260 C CA . GLU A 1 267 ? -14.940 -3.224 -4.460 1.00 72.69 267 GLU A CA 1
ATOM 2261 C C . GLU A 1 267 ? -15.819 -4.484 -4.430 1.00 72.69 267 GLU A C 1
ATOM 2263 O O . GLU A 1 267 ? -16.207 -4.945 -3.360 1.00 72.69 267 GLU A O 1
ATOM 2268 N N . SER A 1 268 ? -16.047 -5.112 -5.588 1.00 75.25 268 SER A N 1
ATOM 2269 C CA . SER A 1 268 ? -16.791 -6.374 -5.687 1.00 75.25 268 SER A CA 1
ATOM 2270 C C . SER A 1 268 ? -16.131 -7.519 -4.909 1.00 75.25 268 SER A C 1
ATOM 2272 O O . SER A 1 268 ? -16.814 -8.378 -4.358 1.00 75.25 268 SER A O 1
ATOM 2274 N N . GLU A 1 269 ? -14.803 -7.525 -4.820 1.00 79.88 269 GLU A N 1
ATOM 2275 C CA . GLU A 1 269 ? -14.020 -8.525 -4.091 1.00 79.88 269 GLU A CA 1
ATOM 2276 C C . GLU A 1 269 ? -14.007 -8.247 -2.592 1.00 79.88 269 GLU A C 1
ATOM 2278 O O . GLU A 1 269 ? -14.081 -9.184 -1.802 1.00 79.88 269 GLU A O 1
ATOM 2283 N N . LEU A 1 270 ? -13.958 -6.972 -2.195 1.00 81.69 270 LEU A N 1
ATOM 2284 C CA . LEU A 1 270 ? -14.145 -6.561 -0.807 1.00 81.69 270 LEU A CA 1
ATOM 2285 C C . LEU A 1 270 ? -15.547 -6.931 -0.320 1.00 81.69 270 LEU A C 1
ATOM 2287 O O . LEU A 1 270 ? -15.666 -7.502 0.760 1.00 81.69 270 LEU A O 1
ATOM 2291 N N . ARG A 1 271 ? -16.586 -6.686 -1.132 1.00 84.25 271 ARG A N 1
ATOM 2292 C CA . ARG A 1 271 ? -17.970 -7.072 -0.825 1.00 84.25 271 ARG A CA 1
ATOM 2293 C C . ARG A 1 271 ? -18.080 -8.582 -0.613 1.00 84.25 271 ARG A C 1
ATOM 2295 O O . ARG A 1 271 ? -18.577 -9.016 0.421 1.00 84.25 271 ARG A O 1
ATOM 2302 N N . LYS A 1 272 ? -17.541 -9.387 -1.536 1.00 87.25 272 LYS A N 1
ATOM 2303 C CA . LYS A 1 272 ? -17.470 -10.854 -1.396 1.00 87.25 272 LYS A CA 1
ATOM 2304 C C . LYS A 1 272 ? -16.730 -11.287 -0.127 1.00 87.25 272 LYS A C 1
ATOM 2306 O O . LYS A 1 272 ? -17.249 -12.078 0.652 1.00 87.25 272 LYS A O 1
ATOM 2311 N N . LEU A 1 273 ? -15.533 -10.744 0.107 1.00 90.06 273 LEU A N 1
ATOM 2312 C CA . LEU A 1 273 ? -14.702 -11.106 1.257 1.00 90.06 273 LEU A CA 1
ATOM 2313 C C . LEU A 1 273 ? -15.406 -10.794 2.578 1.00 90.06 273 LEU A C 1
ATOM 2315 O O . LEU A 1 273 ? -15.412 -11.631 3.480 1.00 90.06 273 LEU A O 1
ATOM 2319 N N . LEU A 1 274 ? -15.989 -9.600 2.700 1.00 89.19 274 LEU A N 1
ATOM 2320 C CA . LEU A 1 274 ? -16.597 -9.139 3.943 1.00 89.19 274 LEU A CA 1
ATOM 2321 C C . LEU A 1 274 ? -17.981 -9.748 4.204 1.00 89.19 274 LEU A C 1
ATOM 2323 O O . LEU A 1 274 ? -18.366 -9.873 5.366 1.00 89.19 274 LEU A O 1
ATOM 2327 N N . ASN A 1 275 ? -18.681 -10.203 3.162 1.00 89.62 275 ASN A N 1
ATOM 2328 C CA . ASN A 1 275 ? -19.932 -10.955 3.290 1.00 89.62 275 ASN A CA 1
ATOM 2329 C C . ASN A 1 275 ? -19.725 -12.476 3.405 1.00 89.62 275 ASN A C 1
ATOM 2331 O O . ASN A 1 275 ? -20.678 -13.202 3.691 1.00 89.62 275 ASN A O 1
ATOM 2335 N N . SER A 1 276 ? -18.488 -12.967 3.278 1.00 92.38 276 SER A N 1
ATOM 2336 C CA . SER A 1 276 ? -18.172 -14.392 3.360 1.00 92.38 276 SER A CA 1
ATOM 2337 C C . SER A 1 276 ? -18.654 -15.028 4.662 1.00 92.38 276 SER A C 1
ATOM 2339 O O . SER A 1 276 ? -18.369 -14.542 5.766 1.00 92.38 276 SER A O 1
ATOM 2341 N N . LYS A 1 277 ? -19.308 -16.191 4.550 1.00 90.75 277 LYS A N 1
ATOM 2342 C CA . LYS A 1 277 ? -19.763 -16.978 5.710 1.00 90.75 277 LYS A CA 1
ATOM 2343 C C . LYS A 1 277 ? -18.599 -17.342 6.625 1.00 90.75 277 LYS A C 1
ATOM 2345 O O . LYS A 1 277 ? -18.743 -17.361 7.845 1.00 90.75 277 LYS A O 1
ATOM 2350 N N . MET A 1 278 ? -17.426 -17.599 6.049 1.00 87.69 278 MET A N 1
ATOM 2351 C CA . MET A 1 278 ? -16.250 -17.987 6.816 1.00 87.69 278 MET A CA 1
ATOM 2352 C C . MET A 1 278 ? -15.703 -16.837 7.664 1.00 87.69 278 MET A C 1
ATOM 2354 O O . MET A 1 278 ? -15.265 -17.065 8.802 1.00 87.69 278 MET A O 1
ATOM 2358 N N . LEU A 1 279 ? -15.714 -15.617 7.120 1.00 89.81 279 LEU A N 1
ATOM 2359 C CA . LEU A 1 279 ? -15.308 -14.424 7.852 1.00 89.81 279 LEU A CA 1
ATOM 2360 C C . LEU A 1 279 ? -16.307 -14.122 8.973 1.00 89.81 279 LEU A C 1
ATOM 2362 O O . LEU A 1 279 ? -15.906 -13.936 10.122 1.00 89.81 279 LEU A O 1
ATOM 2366 N N . ASN A 1 280 ? -17.599 -14.125 8.640 1.00 88.38 280 ASN A N 1
ATOM 2367 C CA . ASN A 1 280 ? -18.675 -13.743 9.553 1.00 88.38 280 ASN A CA 1
ATOM 2368 C C . ASN A 1 280 ? -19.024 -14.822 10.588 1.00 88.38 280 ASN A C 1
ATOM 2370 O O . ASN A 1 280 ? -19.648 -14.516 11.598 1.00 88.38 280 ASN A O 1
ATOM 2374 N N . GLY A 1 281 ? -18.559 -16.060 10.404 1.00 86.31 281 GLY A N 1
ATOM 2375 C CA . GLY A 1 281 ? -18.719 -17.134 11.386 1.00 86.31 281 GLY A CA 1
ATOM 2376 C C . GLY A 1 281 ? -17.931 -16.936 12.688 1.00 86.31 281 GLY A C 1
ATOM 2377 O O . GLY A 1 281 ? -18.136 -17.694 13.631 1.00 86.31 281 GLY A O 1
ATOM 2378 N N . HIS A 1 282 ? -17.017 -15.957 12.764 1.00 87.25 282 HIS A N 1
ATOM 2379 C CA . HIS A 1 282 ? -16.291 -15.655 13.999 1.00 87.25 282 HIS A CA 1
ATOM 2380 C C . HIS A 1 282 ? -15.923 -14.167 14.109 1.00 87.25 282 HIS A C 1
ATOM 2382 O O . HIS A 1 282 ? -15.155 -13.648 13.295 1.00 87.25 282 HIS A O 1
ATOM 2388 N N . THR A 1 283 ? -16.373 -13.509 15.183 1.00 89.75 283 THR A N 1
ATOM 2389 C CA . THR A 1 283 ? -16.139 -12.075 15.483 1.00 89.75 283 THR A CA 1
ATOM 2390 C C . THR A 1 283 ? -14.663 -11.675 15.363 1.00 89.75 283 THR A C 1
ATOM 2392 O O . THR A 1 283 ? -14.342 -10.692 14.706 1.00 89.75 283 THR A O 1
ATOM 2395 N N . GLN A 1 284 ? -13.744 -12.488 15.901 1.00 91.12 284 GLN A N 1
ATOM 2396 C CA . GLN A 1 284 ? -12.294 -12.300 15.801 1.00 91.12 284 GLN A CA 1
ATOM 2397 C C . GLN A 1 284 ? -11.795 -12.109 14.364 1.00 91.12 284 GLN A C 1
ATOM 2399 O O . GLN A 1 284 ? -10.939 -11.261 14.113 1.00 91.12 284 GLN A O 1
ATOM 2404 N N . ARG A 1 285 ? -12.285 -12.927 13.423 1.00 91.31 285 ARG A N 1
ATOM 2405 C CA . ARG A 1 285 ? -11.855 -12.856 12.021 1.00 91.31 285 ARG A CA 1
ATOM 2406 C C . ARG A 1 285 ? -12.376 -11.567 11.408 1.00 91.31 285 ARG A C 1
ATOM 2408 O O . ARG A 1 285 ? -11.590 -10.810 10.845 1.00 91.31 285 ARG A O 1
ATOM 2415 N N . ARG A 1 286 ? -13.671 -11.296 11.592 1.00 93.00 286 ARG A N 1
ATOM 2416 C CA . ARG A 1 286 ? -14.323 -10.069 11.127 1.00 93.00 286 ARG A CA 1
ATOM 2417 C C . ARG A 1 286 ? -13.592 -8.827 11.639 1.00 93.00 286 ARG A C 1
ATOM 2419 O O . ARG A 1 286 ? -13.149 -8.018 10.832 1.00 93.00 286 ARG A O 1
ATOM 2426 N N . LEU A 1 287 ? -13.358 -8.738 12.949 1.00 94.62 287 LEU A N 1
ATOM 2427 C CA . LEU A 1 287 ? -12.633 -7.632 13.574 1.00 94.62 287 LEU A CA 1
ATOM 2428 C C . LEU A 1 287 ? -11.205 -7.491 13.026 1.00 94.62 287 LEU A C 1
ATOM 2430 O O . LEU A 1 287 ? -10.787 -6.379 12.718 1.00 94.62 287 LEU A O 1
ATOM 2434 N N . LEU A 1 288 ? -10.459 -8.592 12.855 1.00 93.88 288 LEU A N 1
ATOM 2435 C CA . LEU A 1 288 ? -9.096 -8.534 12.313 1.00 93.88 288 LEU A CA 1
ATOM 2436 C C . LEU A 1 288 ? -9.071 -7.929 10.904 1.00 93.88 288 LEU A C 1
ATOM 2438 O O . LEU A 1 288 ? -8.255 -7.050 10.629 1.00 93.88 288 LEU A O 1
ATOM 2442 N N . PHE A 1 289 ? -9.933 -8.411 10.005 1.00 92.94 289 PHE A N 1
ATOM 2443 C CA . PHE A 1 289 ? -9.967 -7.937 8.621 1.00 92.94 289 PHE A CA 1
ATOM 2444 C C . PHE A 1 289 ? -10.483 -6.500 8.515 1.00 92.94 289 PHE A C 1
ATOM 2446 O O . PHE A 1 289 ? -9.927 -5.730 7.734 1.00 92.94 289 PHE A O 1
ATOM 2453 N N . VAL A 1 290 ? -11.457 -6.115 9.345 1.00 93.94 290 VAL A N 1
ATOM 2454 C CA . VAL A 1 290 ? -11.925 -4.726 9.460 1.00 93.94 290 VAL A CA 1
ATOM 2455 C C . VAL A 1 290 ? -10.794 -3.817 9.942 1.00 93.94 290 VAL A C 1
ATOM 2457 O O . VAL A 1 290 ? -10.488 -2.837 9.275 1.00 93.94 290 VAL A O 1
ATOM 2460 N N . ILE A 1 291 ? -10.083 -4.161 11.022 1.00 94.25 291 ILE A N 1
ATOM 2461 C CA . ILE A 1 291 ? -8.951 -3.350 11.508 1.00 94.25 291 ILE A CA 1
ATOM 2462 C C . ILE A 1 291 ? -7.835 -3.268 10.458 1.00 94.25 291 ILE A C 1
ATOM 2464 O O . ILE A 1 291 ? -7.252 -2.201 10.265 1.00 94.25 291 ILE A O 1
ATOM 2468 N N . LEU A 1 292 ? -7.529 -4.359 9.749 1.00 90.69 292 LEU A N 1
ATOM 2469 C CA . LEU A 1 292 ? -6.550 -4.339 8.654 1.00 90.69 292 LEU A CA 1
ATOM 2470 C C . LEU A 1 292 ? -6.958 -3.375 7.537 1.00 90.69 292 LEU A C 1
ATOM 2472 O O . LEU A 1 292 ? -6.103 -2.655 7.015 1.00 90.69 292 LEU A O 1
ATOM 2476 N N . LEU A 1 293 ? -8.245 -3.365 7.190 1.00 90.12 293 LEU A N 1
ATOM 2477 C CA . LEU A 1 293 ? -8.801 -2.495 6.166 1.00 90.12 293 LEU A CA 1
ATOM 2478 C C . LEU A 1 293 ? -8.799 -1.027 6.612 1.00 90.12 293 LEU A C 1
ATOM 2480 O O . LEU A 1 293 ? -8.388 -0.188 5.827 1.00 90.12 293 LEU A O 1
ATOM 2484 N N . LEU A 1 294 ? -9.165 -0.729 7.862 1.00 91.75 294 LEU A N 1
ATOM 2485 C CA . LEU A 1 294 ? -9.285 0.637 8.400 1.00 91.75 294 LEU A CA 1
ATOM 2486 C C . LEU A 1 294 ? -7.953 1.287 8.813 1.00 91.75 294 LEU A C 1
ATOM 2488 O O . LEU A 1 294 ? -7.912 2.492 9.043 1.00 91.75 294 LEU A O 1
ATOM 2492 N N . SER A 1 295 ? -6.871 0.510 8.939 1.00 88.75 295 SER A N 1
ATOM 2493 C CA . SER A 1 295 ? -5.569 1.013 9.417 1.00 88.75 295 SER A CA 1
ATOM 2494 C C . SER A 1 295 ? -4.444 0.986 8.380 1.00 88.75 295 SER A C 1
ATOM 2496 O O . SER A 1 295 ? -3.416 1.641 8.557 1.00 88.75 295 SER A O 1
ATOM 2498 N N . GLY A 1 296 ? -4.544 0.150 7.340 1.00 81.69 296 GLY A N 1
ATOM 2499 C CA . GLY A 1 296 ? -3.413 -0.117 6.441 1.00 81.69 296 GLY A CA 1
ATOM 2500 C C . GLY A 1 296 ? -2.206 -0.791 7.120 1.00 81.69 296 GLY A C 1
ATOM 2501 O O . GLY A 1 296 ? -1.093 -0.814 6.570 1.00 81.69 296 GLY A O 1
ATOM 2502 N N . GLY A 1 297 ? -2.388 -1.341 8.324 1.00 82.56 297 GLY A N 1
ATOM 2503 C CA . GLY A 1 297 ? -1.360 -2.082 9.048 1.00 82.56 297 GLY A CA 1
ATOM 2504 C C . GLY A 1 297 ? -0.971 -3.389 8.351 1.00 82.56 297 GLY A C 1
ATOM 2505 O O . GLY A 1 297 ? -1.720 -3.973 7.567 1.00 82.56 297 GLY A O 1
ATOM 2506 N N . ARG A 1 298 ? 0.238 -3.890 8.619 1.00 82.25 298 ARG A N 1
ATOM 2507 C CA . ARG A 1 298 ? 0.601 -5.276 8.281 1.00 82.25 298 ARG A CA 1
ATOM 2508 C C . ARG A 1 298 ? -0.102 -6.219 9.253 1.00 82.25 298 ARG A C 1
ATOM 2510 O O . ARG A 1 298 ? -0.236 -5.901 10.426 1.00 82.25 298 ARG A O 1
ATOM 2517 N N . ILE A 1 299 ? -0.417 -7.438 8.819 1.00 85.25 299 ILE A N 1
ATOM 2518 C CA . ILE A 1 299 ? -0.972 -8.474 9.712 1.00 85.25 299 ILE A CA 1
ATOM 2519 C C . ILE A 1 299 ? -0.122 -8.644 10.974 1.00 85.25 299 ILE A C 1
ATOM 2521 O O . ILE A 1 299 ? -0.647 -8.640 12.076 1.00 85.25 299 ILE A O 1
ATOM 2525 N N . SER A 1 300 ? 1.202 -8.733 10.821 1.00 80.56 300 SER A N 1
ATOM 2526 C CA . SER A 1 300 ? 2.127 -8.870 11.949 1.00 80.56 300 SER A CA 1
ATOM 2527 C C . SER A 1 300 ? 2.112 -7.667 12.897 1.00 80.56 300 SER A C 1
ATOM 2529 O O . SER A 1 300 ? 2.482 -7.802 14.053 1.00 80.56 300 SER A O 1
ATOM 2531 N N . GLU A 1 301 ? 1.738 -6.483 12.413 1.00 84.44 301 GLU A N 1
ATOM 2532 C CA . GLU A 1 301 ? 1.589 -5.281 13.237 1.00 84.44 301 GLU A CA 1
ATOM 2533 C C . GLU A 1 301 ? 0.261 -5.317 14.001 1.00 84.44 301 GLU A C 1
ATOM 2535 O O . GLU A 1 301 ? 0.246 -5.088 15.202 1.00 84.44 301 GLU A O 1
ATOM 2540 N N . ILE A 1 302 ? -0.838 -5.686 13.339 1.00 88.62 302 ILE A N 1
ATOM 2541 C CA . ILE A 1 302 ? -2.166 -5.760 13.968 1.00 88.62 302 ILE A CA 1
ATOM 2542 C C . ILE A 1 302 ? -2.253 -6.894 14.997 1.00 88.62 302 ILE A C 1
ATOM 2544 O O . ILE A 1 302 ? -2.842 -6.738 16.062 1.00 88.62 302 ILE A O 1
ATOM 2548 N N . LEU A 1 303 ? -1.592 -8.021 14.738 1.00 87.19 303 LEU A N 1
ATOM 2549 C CA . LEU A 1 303 ? -1.517 -9.144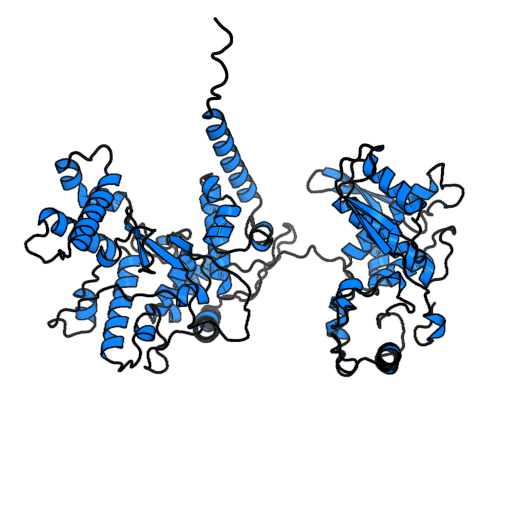 15.676 1.00 87.19 303 LEU A CA 1
ATOM 2550 C C . LEU A 1 303 ? -0.680 -8.848 16.933 1.00 87.19 303 LEU A C 1
ATOM 2552 O O . LEU A 1 303 ? -0.706 -9.639 17.876 1.00 87.19 303 LEU A O 1
ATOM 2556 N N . ASN A 1 304 ? 0.050 -7.726 16.955 1.00 84.62 304 ASN A N 1
ATOM 2557 C CA . ASN A 1 304 ? 0.817 -7.251 18.106 1.00 84.62 304 ASN A CA 1
ATOM 2558 C C . ASN A 1 304 ? 0.022 -6.358 19.067 1.00 84.62 304 ASN A C 1
ATOM 2560 O O . ASN A 1 304 ? 0.556 -6.009 20.119 1.00 84.62 304 ASN A O 1
ATOM 2564 N N . LEU A 1 305 ? -1.214 -5.986 18.728 1.00 88.50 305 LEU A N 1
ATOM 2565 C CA . LEU A 1 305 ? -2.031 -5.122 19.577 1.00 88.50 305 LEU A CA 1
ATOM 2566 C C . LEU A 1 305 ? -2.333 -5.797 20.918 1.00 88.50 305 LEU A C 1
ATOM 2568 O O . LEU A 1 305 ? -2.672 -6.983 20.966 1.00 88.50 305 LEU A O 1
ATOM 2572 N N . LEU A 1 306 ? -2.230 -5.031 22.002 1.00 87.62 306 LEU A N 1
ATOM 2573 C CA . LEU A 1 306 ? -2.608 -5.449 23.349 1.00 87.62 306 LEU A CA 1
ATOM 2574 C C . LEU A 1 306 ? -3.975 -4.891 23.778 1.00 87.62 306 LEU A C 1
ATOM 2576 O O . LEU A 1 306 ? -4.371 -3.799 23.389 1.00 87.62 306 LEU A O 1
ATOM 2580 N N . ALA A 1 307 ? -4.662 -5.641 24.639 1.00 86.25 307 ALA A N 1
ATOM 2581 C CA . ALA A 1 307 ? -5.944 -5.298 25.262 1.00 86.25 307 ALA A CA 1
ATOM 2582 C C . ALA A 1 307 ? -5.871 -5.300 26.805 1.00 86.25 307 ALA A C 1
ATOM 2584 O O . ALA A 1 307 ? -6.890 -5.368 27.483 1.00 86.25 307 ALA A O 1
ATOM 2585 N N . ASN A 1 308 ? -4.663 -5.266 27.374 1.00 76.12 308 ASN A N 1
ATOM 2586 C CA . ASN A 1 308 ? -4.385 -5.470 28.803 1.00 76.12 308 ASN A CA 1
ATOM 2587 C C . ASN A 1 308 ? -5.068 -4.485 29.764 1.00 76.12 308 ASN A C 1
ATOM 2589 O O . ASN A 1 308 ? -5.188 -4.805 30.943 1.00 76.12 308 ASN A O 1
ATOM 2593 N N . GLN A 1 309 ? -5.475 -3.305 29.297 1.00 76.38 309 GLN A N 1
ATOM 2594 C CA . GLN A 1 309 ? -6.129 -2.293 30.135 1.00 76.38 309 GLN A CA 1
ATOM 2595 C C . GLN A 1 309 ? -7.636 -2.168 29.893 1.00 76.38 309 GLN A C 1
ATOM 2597 O O . GLN A 1 309 ? -8.275 -1.353 30.547 1.00 76.38 309 GLN A O 1
ATOM 2602 N N . ILE A 1 310 ? -8.220 -2.964 28.991 1.00 86.88 310 ILE A N 1
ATOM 2603 C CA . ILE A 1 310 ? -9.663 -2.922 28.740 1.00 86.88 310 ILE A CA 1
ATOM 2604 C C . ILE A 1 310 ? -10.360 -3.813 29.760 1.00 86.88 310 ILE A C 1
ATOM 2606 O O . ILE A 1 310 ? -10.281 -5.041 29.677 1.00 86.88 310 ILE A O 1
ATOM 2610 N N . ARG A 1 311 ? -11.059 -3.206 30.724 1.00 89.94 311 ARG A N 1
ATOM 2611 C CA . ARG A 1 311 ? -11.861 -3.965 31.686 1.00 89.94 311 ARG A CA 1
ATOM 2612 C C . ARG A 1 311 ? -13.201 -4.352 31.072 1.00 89.94 311 ARG A C 1
ATOM 2614 O O . ARG A 1 311 ? -13.956 -3.496 30.605 1.00 89.94 311 ARG A O 1
ATOM 2621 N N . VAL A 1 312 ? -13.516 -5.643 31.146 1.00 92.38 312 VAL A N 1
ATOM 2622 C CA . VAL A 1 312 ? -14.805 -6.213 30.742 1.00 92.38 312 VAL A CA 1
ATOM 2623 C C . VAL A 1 312 ? -15.514 -6.735 31.985 1.00 92.38 312 VAL A C 1
ATOM 2625 O O . VAL A 1 312 ? -15.060 -7.689 32.618 1.00 92.38 312 VAL A O 1
ATOM 2628 N N . SER A 1 313 ? -16.640 -6.119 32.331 1.00 91.94 313 SER A N 1
ATOM 2629 C CA . SER A 1 313 ? -17.471 -6.547 33.455 1.00 91.94 313 SER A CA 1
ATOM 2630 C C . SER A 1 313 ? -18.667 -7.324 32.919 1.00 91.94 313 SER A C 1
ATOM 2632 O O . SER A 1 313 ? -19.477 -6.780 32.176 1.00 91.94 313 SER A O 1
ATOM 2634 N N . ILE A 1 314 ? -18.785 -8.599 33.292 1.00 91.88 314 ILE A N 1
ATOM 2635 C CA . ILE A 1 314 ? -19.921 -9.452 32.921 1.00 91.88 314 ILE A CA 1
ATOM 2636 C C . ILE A 1 314 ? -20.735 -9.701 34.193 1.00 91.88 314 ILE A C 1
ATOM 2638 O O . ILE A 1 314 ? -20.189 -10.330 35.106 1.00 91.88 314 ILE A O 1
ATOM 2642 N N . PRO A 1 315 ? -21.986 -9.214 34.271 1.00 89.31 315 PRO A N 1
ATOM 2643 C CA . PRO A 1 315 ? -22.840 -9.415 35.437 1.00 89.31 315 PRO A CA 1
ATOM 2644 C C . PRO A 1 315 ? -23.044 -10.899 35.763 1.00 89.31 315 PRO A C 1
ATOM 2646 O O . PRO A 1 315 ? -23.140 -11.737 34.863 1.00 89.31 315 PRO A O 1
ATOM 2649 N N . SER A 1 316 ? -23.077 -11.232 37.054 1.00 85.50 316 SER A N 1
ATOM 2650 C CA . SER A 1 316 ? -23.216 -12.614 37.536 1.00 85.50 316 SER A CA 1
ATOM 2651 C C . SER A 1 316 ? -24.591 -13.216 37.237 1.00 85.50 316 SER A C 1
ATOM 2653 O O . SER A 1 316 ? -24.700 -14.427 37.073 1.00 85.50 316 SER A O 1
ATOM 2655 N N . ASP A 1 317 ? -25.617 -12.376 37.115 1.00 89.69 317 ASP A N 1
ATOM 2656 C CA . ASP A 1 317 ? -26.991 -12.731 36.753 1.00 89.69 317 ASP A CA 1
ATOM 2657 C C . ASP A 1 317 ? -27.177 -12.980 35.241 1.00 89.69 317 ASP A C 1
ATOM 2659 O O . ASP A 1 317 ? -28.262 -13.351 34.799 1.00 89.69 317 ASP A O 1
ATOM 2663 N N . ALA A 1 318 ? -26.141 -12.781 34.418 1.00 88.56 318 ALA A N 1
ATOM 2664 C CA . ALA A 1 318 ? -26.167 -13.131 33.002 1.00 88.56 318 ALA A CA 1
ATOM 2665 C C . ALA A 1 318 ? -25.849 -14.626 32.820 1.00 88.56 318 ALA A C 1
ATOM 2667 O O . ALA A 1 318 ? -24.683 -15.034 32.820 1.00 88.56 318 ALA A O 1
ATOM 2668 N N . LEU A 1 319 ? -26.879 -15.457 32.651 1.00 85.88 319 LEU A N 1
ATOM 2669 C CA . LEU A 1 319 ? -26.739 -16.917 32.643 1.00 85.88 319 LEU A CA 1
ATOM 2670 C C . LEU A 1 319 ? -26.377 -17.448 31.250 1.00 85.88 319 LEU A C 1
ATOM 2672 O O . LEU A 1 319 ? -25.452 -18.255 31.096 1.00 85.88 319 LEU A O 1
ATOM 2676 N N . THR A 1 320 ? -27.045 -16.946 30.213 1.00 89.00 320 THR A N 1
ATOM 2677 C CA . THR A 1 320 ? -26.843 -17.372 28.821 1.00 89.00 320 THR A CA 1
ATOM 2678 C C . THR A 1 320 ? -25.734 -16.579 28.121 1.00 89.00 320 THR A C 1
ATOM 2680 O O . THR A 1 320 ? -25.400 -15.459 28.499 1.00 89.00 320 THR A O 1
ATOM 2683 N N . LEU A 1 321 ? -25.155 -17.126 27.041 1.00 83.69 321 LEU A N 1
ATOM 2684 C CA . LEU A 1 321 ? -24.165 -16.392 26.232 1.00 83.69 321 LEU A CA 1
ATOM 2685 C C . LEU A 1 321 ? -24.752 -15.097 25.643 1.00 83.69 321 LEU A C 1
ATOM 2687 O O . LEU A 1 321 ? -24.055 -14.086 25.572 1.00 83.69 321 LEU A O 1
ATOM 2691 N N . LYS A 1 322 ? -26.030 -15.123 25.249 1.00 87.06 322 LYS A N 1
ATOM 2692 C CA . LYS A 1 322 ? -26.740 -13.960 24.706 1.00 87.06 322 LYS A CA 1
ATOM 2693 C C . LYS A 1 322 ? -26.876 -12.857 25.759 1.00 87.06 322 LYS A C 1
ATOM 2695 O O . LYS A 1 322 ? -26.523 -11.716 25.482 1.00 87.06 322 LYS A O 1
ATOM 2700 N N . GLU A 1 323 ? -27.299 -13.204 26.974 1.00 89.62 323 GLU A N 1
ATOM 2701 C CA . GLU A 1 323 ? -27.375 -12.253 28.091 1.00 89.62 323 GLU A CA 1
ATOM 2702 C C . GLU A 1 323 ? -26.002 -11.719 28.480 1.00 89.62 323 GLU A C 1
ATOM 2704 O O . GLU A 1 323 ? -25.870 -10.529 28.738 1.00 89.62 323 GLU A O 1
ATOM 2709 N N . LYS A 1 324 ? -24.966 -12.568 28.477 1.00 88.81 324 LYS A N 1
ATOM 2710 C CA . LYS A 1 324 ? -23.595 -12.138 28.780 1.00 88.81 324 LYS A CA 1
ATOM 2711 C C . LYS A 1 324 ? -23.106 -11.090 27.792 1.00 88.81 324 LYS A C 1
ATOM 2713 O O . LYS A 1 324 ? -22.516 -10.111 28.220 1.00 88.81 324 LYS A O 1
ATOM 2718 N N . LYS A 1 325 ? -23.370 -11.258 26.492 1.00 86.50 325 LYS A N 1
ATOM 2719 C CA . LYS A 1 325 ? -23.025 -10.251 25.474 1.00 86.50 325 LYS A CA 1
ATOM 2720 C C . LYS A 1 325 ? -23.812 -8.952 25.653 1.00 86.50 325 LYS A C 1
ATOM 2722 O O . LYS A 1 325 ? -23.229 -7.878 25.562 1.00 86.50 325 LYS A O 1
ATOM 2727 N N . LEU A 1 326 ? -25.109 -9.058 25.934 1.00 88.00 326 LEU A N 1
ATOM 2728 C CA . LEU A 1 326 ? -26.005 -7.907 26.040 1.00 88.00 326 LEU A CA 1
ATOM 2729 C C . LEU A 1 326 ? -25.760 -7.080 27.313 1.00 88.00 326 LEU A C 1
ATOM 2731 O O . LEU A 1 326 ? -25.679 -5.859 27.242 1.00 88.00 326 LEU A O 1
ATOM 2735 N N . LYS A 1 327 ? -25.600 -7.743 28.464 1.00 91.25 327 LYS A N 1
ATOM 2736 C CA . LYS A 1 327 ? -25.412 -7.107 29.779 1.00 91.25 327 LYS A CA 1
ATOM 2737 C C . LYS A 1 327 ? -23.953 -6.757 30.098 1.00 91.25 327 LYS A C 1
ATOM 2739 O O . LYS A 1 327 ? -23.701 -6.082 31.093 1.00 91.25 327 LYS A O 1
ATOM 2744 N N . ALA A 1 328 ? -22.981 -7.239 29.319 1.00 93.31 328 ALA A N 1
ATOM 2745 C CA . ALA A 1 328 ? -21.579 -6.919 29.563 1.00 93.31 328 ALA A CA 1
ATOM 2746 C C . ALA A 1 328 ? -21.298 -5.424 29.389 1.00 93.31 328 ALA A C 1
ATOM 2748 O O . ALA A 1 328 ? -21.772 -4.786 28.448 1.00 93.31 328 ALA A O 1
ATOM 2749 N N . ILE A 1 329 ? -20.456 -4.904 30.276 1.00 92.06 329 ILE A N 1
ATOM 2750 C CA . ILE A 1 329 ? -20.000 -3.519 30.279 1.00 92.06 329 ILE A CA 1
ATOM 2751 C C . ILE A 1 329 ? -18.540 -3.502 29.841 1.00 92.06 329 ILE A C 1
ATOM 2753 O O . ILE A 1 329 ? -17.674 -4.089 30.502 1.00 92.06 329 ILE A O 1
ATOM 2757 N N . ILE A 1 330 ? -18.271 -2.801 28.742 1.00 93.81 330 ILE A N 1
ATOM 2758 C CA . ILE A 1 330 ? -16.915 -2.422 28.350 1.00 93.81 330 ILE A CA 1
ATOM 2759 C C . ILE A 1 330 ? -16.622 -1.066 28.984 1.00 93.81 330 ILE A C 1
ATOM 2761 O O . ILE A 1 330 ? -17.346 -0.093 28.778 1.00 93.81 330 ILE A O 1
ATOM 2765 N N . ASN A 1 331 ? -15.568 -1.001 29.791 1.00 91.56 331 ASN A N 1
ATOM 2766 C CA . ASN A 1 331 ? -15.165 0.234 30.458 1.00 91.56 331 ASN A CA 1
ATOM 2767 C C . ASN A 1 331 ? -14.344 1.091 29.479 1.00 91.56 331 ASN A C 1
ATOM 2769 O O . ASN A 1 331 ? -13.123 1.185 29.588 1.00 91.56 331 ASN A O 1
ATOM 2773 N N . TRP A 1 332 ? -15.012 1.660 28.467 1.00 92.25 332 TRP A N 1
ATOM 2774 C CA . TRP A 1 332 ? -14.381 2.434 27.388 1.00 92.25 332 TRP A CA 1
ATOM 2775 C C . TRP A 1 332 ? -13.525 3.602 27.881 1.00 92.25 332 TRP A C 1
ATOM 2777 O O . TRP A 1 332 ? -12.534 3.950 27.245 1.00 92.25 332 TRP A O 1
ATOM 2787 N N . GLU A 1 333 ? -13.857 4.170 29.037 1.00 90.94 333 GLU A N 1
ATOM 2788 C CA . GLU A 1 333 ? -13.101 5.256 29.653 1.00 90.94 333 GLU A CA 1
ATOM 2789 C C . GLU A 1 333 ? -11.683 4.848 30.079 1.00 90.94 333 GLU A C 1
ATOM 2791 O O . GLU A 1 333 ? -10.801 5.699 30.196 1.00 90.94 333 GLU A O 1
ATOM 2796 N N . ASP A 1 334 ? -11.405 3.544 30.213 1.00 87.69 334 ASP A N 1
ATOM 2797 C CA . ASP A 1 334 ? -10.037 3.053 30.400 1.00 87.69 334 ASP A CA 1
ATOM 2798 C C . ASP A 1 334 ? -9.123 3.414 29.215 1.00 87.69 334 ASP A C 1
ATOM 2800 O O . ASP A 1 334 ? -7.901 3.499 29.384 1.00 87.69 334 ASP A O 1
ATOM 2804 N N . LEU A 1 335 ? -9.715 3.669 28.042 1.00 89.00 335 LEU A N 1
ATOM 2805 C CA . LEU A 1 335 ? -9.038 4.031 26.799 1.00 89.00 335 LEU A CA 1
ATOM 2806 C C . LEU A 1 335 ? -8.937 5.544 26.566 1.00 89.00 335 LEU A C 1
ATOM 2808 O O . LEU A 1 335 ? -8.350 5.953 25.562 1.00 89.00 335 LEU A O 1
ATOM 2812 N N . PHE A 1 336 ? -9.450 6.378 27.479 1.00 87.19 336 PHE A N 1
ATOM 2813 C CA . PHE A 1 336 ? -9.305 7.837 27.440 1.00 87.19 336 PHE A CA 1
ATOM 2814 C C . PHE A 1 336 ? -7.879 8.249 27.834 1.00 87.19 336 PHE A C 1
ATOM 2816 O O . PHE A 1 336 ? -7.635 8.877 28.865 1.00 87.19 336 PHE A O 1
ATOM 2823 N N . THR A 1 337 ? -6.893 7.882 27.022 1.00 67.94 337 THR A N 1
ATOM 2824 C CA . THR A 1 337 ? -5.483 8.234 27.225 1.00 67.94 337 THR A CA 1
ATOM 2825 C C . THR A 1 337 ? -5.038 9.273 26.206 1.00 67.94 337 THR A C 1
ATOM 2827 O O . THR A 1 337 ? -5.412 9.203 25.043 1.00 67.94 337 THR A O 1
ATOM 2830 N N . GLY A 1 338 ? -4.233 10.256 26.623 1.00 58.75 338 GLY A N 1
ATOM 2831 C CA . GLY A 1 338 ? -3.567 11.146 25.665 1.00 58.75 338 GLY A CA 1
ATOM 2832 C C . GLY A 1 338 ? -2.560 10.371 24.809 1.00 58.75 338 GLY A C 1
ATOM 2833 O O . GLY A 1 338 ? -1.997 9.382 25.279 1.00 58.75 338 GLY A O 1
ATOM 2834 N N . ILE A 1 339 ? -2.299 10.840 23.584 1.00 50.94 339 ILE A N 1
ATOM 2835 C CA . ILE A 1 339 ? -1.401 10.192 22.601 1.00 50.94 339 ILE A CA 1
ATOM 2836 C C . ILE A 1 339 ? 0.013 9.931 23.172 1.00 50.94 339 ILE A C 1
ATOM 2838 O O . ILE A 1 339 ? 0.699 9.001 22.754 1.00 50.94 339 ILE A O 1
ATOM 2842 N N . ASN A 1 340 ? 0.424 10.686 24.195 1.00 50.00 340 ASN A N 1
ATOM 2843 C CA . ASN A 1 340 ? 1.736 10.569 24.836 1.00 50.00 340 ASN A CA 1
ATOM 2844 C C . ASN A 1 340 ? 1.832 9.466 25.908 1.00 50.00 340 ASN A C 1
ATOM 2846 O O . ASN A 1 340 ? 2.916 9.243 26.446 1.00 50.00 340 ASN A O 1
ATOM 2850 N N . ASN A 1 341 ? 0.736 8.775 26.247 1.00 55.88 341 ASN A N 1
ATOM 2851 C CA . ASN A 1 341 ? 0.756 7.740 27.280 1.00 55.88 341 ASN A CA 1
ATOM 2852 C C . ASN A 1 341 ? 0.968 6.348 26.658 1.00 55.88 341 ASN A C 1
ATOM 2854 O O . ASN A 1 341 ? 0.063 5.747 26.081 1.00 55.88 341 ASN A O 1
ATOM 2858 N N . PHE A 1 342 ? 2.193 5.824 26.764 1.00 59.03 342 PHE A N 1
ATOM 2859 C CA . PHE A 1 342 ? 2.659 4.604 26.087 1.00 59.03 342 PHE A CA 1
ATOM 2860 C C . PHE A 1 342 ? 2.161 3.286 26.708 1.00 59.03 342 PHE A C 1
ATOM 2862 O O . PHE A 1 342 ? 2.819 2.250 26.570 1.00 59.03 342 PHE A O 1
ATOM 2869 N N . THR A 1 343 ? 1.036 3.285 27.410 1.00 68.56 343 THR A N 1
ATOM 2870 C CA . THR A 1 343 ? 0.553 2.094 28.120 1.00 68.56 343 THR A CA 1
ATOM 2871 C C . THR A 1 343 ? -0.482 1.301 27.328 1.00 68.56 343 THR A C 1
ATOM 2873 O O . THR A 1 343 ? -0.517 0.078 27.468 1.00 68.56 343 THR A O 1
ATOM 2876 N N . ASN A 1 344 ? -1.250 1.966 26.458 1.00 80.56 344 ASN A N 1
ATOM 2877 C CA . ASN A 1 344 ? -2.358 1.370 25.714 1.00 80.56 344 ASN A CA 1
ATOM 2878 C C . ASN A 1 344 ? -2.070 1.240 24.220 1.00 80.56 344 ASN A C 1
ATOM 2880 O O . ASN A 1 344 ? -1.479 2.128 23.603 1.00 80.56 344 ASN A O 1
ATOM 2884 N N . ASP A 1 345 ? -2.519 0.122 23.644 1.00 88.38 345 ASP A N 1
ATOM 2885 C CA . ASP A 1 345 ? -2.445 -0.115 22.201 1.00 88.38 345 ASP A CA 1
ATOM 2886 C C . ASP A 1 345 ? -3.739 0.234 21.462 1.00 88.38 345 ASP A C 1
ATOM 2888 O O . ASP A 1 345 ? -3.716 0.384 20.243 1.00 88.38 345 ASP A O 1
ATOM 2892 N N . ILE A 1 346 ? -4.846 0.379 22.187 1.00 90.81 346 ILE A N 1
ATOM 2893 C CA . ILE A 1 346 ? -6.127 0.869 21.680 1.00 90.81 346 ILE A CA 1
ATOM 2894 C C . ILE A 1 346 ? -6.477 2.092 22.516 1.00 90.81 346 ILE A C 1
ATOM 2896 O O . ILE A 1 346 ? -6.411 2.037 23.741 1.00 90.81 346 ILE A O 1
ATOM 2900 N N . ILE A 1 347 ? -6.794 3.195 21.856 1.00 90.88 347 ILE A N 1
ATOM 2901 C CA . ILE A 1 347 ? -7.072 4.493 22.467 1.00 90.88 347 ILE A CA 1
ATOM 2902 C C . ILE A 1 347 ? -8.359 5.032 21.848 1.00 90.88 347 ILE A C 1
ATOM 2904 O O . ILE A 1 347 ? -8.629 4.778 20.675 1.00 90.88 347 ILE A O 1
ATOM 2908 N N . ILE A 1 348 ? -9.133 5.779 22.629 1.00 91.56 348 ILE A N 1
ATOM 2909 C CA . ILE A 1 348 ? -10.232 6.601 22.124 1.00 91.56 348 ILE A CA 1
ATOM 2910 C C . ILE A 1 348 ? -9.814 8.064 22.293 1.00 91.56 348 ILE A C 1
ATOM 2912 O O . ILE A 1 348 ? -9.488 8.484 23.407 1.00 91.56 348 ILE A O 1
ATOM 2916 N N . ASN A 1 349 ? -9.739 8.810 21.187 1.00 90.38 349 ASN A N 1
ATOM 2917 C CA . ASN A 1 349 ? -9.324 10.217 21.212 1.00 90.38 349 ASN A CA 1
ATOM 2918 C C . ASN A 1 349 ? -10.470 11.147 21.655 1.00 90.38 349 ASN A C 1
ATOM 2920 O O . ASN A 1 349 ? -11.587 10.702 21.923 1.00 90.38 349 ASN A O 1
ATOM 2924 N N . GLU A 1 350 ? -10.204 12.453 21.732 1.00 88.50 350 GLU A N 1
ATOM 2925 C CA . GLU A 1 350 ? -11.219 13.434 22.129 1.00 88.50 350 GLU A CA 1
ATOM 2926 C C . GLU A 1 350 ? -12.407 13.596 21.163 1.00 88.50 350 GLU A C 1
ATOM 2928 O O . GLU A 1 350 ? -13.397 14.229 21.519 1.00 88.50 350 GLU A O 1
ATOM 2933 N N . HIS A 1 351 ? -12.345 12.983 19.982 1.00 89.81 351 HIS A N 1
ATOM 2934 C CA . HIS A 1 351 ? -13.431 12.941 19.002 1.00 89.81 351 HIS A CA 1
ATOM 2935 C C . HIS A 1 351 ? -14.197 11.610 19.020 1.00 89.81 351 HIS A C 1
ATOM 2937 O O . HIS A 1 351 ? -15.018 11.361 18.145 1.00 89.81 351 HIS A O 1
ATOM 2943 N N . LEU A 1 352 ? -13.937 10.752 20.016 1.00 92.38 352 LEU A N 1
ATOM 2944 C CA . LEU A 1 352 ? -14.470 9.390 20.120 1.00 92.38 352 LEU A CA 1
ATOM 2945 C C . LEU A 1 352 ? -14.046 8.452 18.973 1.00 92.38 352 LEU A C 1
ATOM 2947 O O . LEU A 1 352 ? -14.685 7.429 18.728 1.00 92.38 352 LEU A O 1
ATOM 2951 N N . GLU A 1 353 ? -12.932 8.750 18.303 1.00 92.00 353 GLU A N 1
ATOM 2952 C CA . GLU A 1 353 ? -12.362 7.892 17.266 1.00 92.00 353 GLU A CA 1
ATOM 2953 C C . GLU A 1 353 ? -11.426 6.842 17.875 1.00 92.00 353 GLU A C 1
ATOM 2955 O O . GLU A 1 353 ? -10.639 7.117 18.789 1.00 92.00 353 GLU A O 1
ATOM 2960 N N . PHE A 1 354 ? -11.457 5.630 17.317 1.00 93.19 354 PHE A N 1
ATOM 2961 C CA . PHE A 1 354 ? -10.552 4.555 17.709 1.00 93.19 354 PHE A CA 1
ATOM 2962 C C . PHE A 1 354 ? -9.171 4.756 17.082 1.00 93.19 354 PHE A C 1
ATOM 2964 O O . PHE A 1 354 ? -9.021 4.802 15.862 1.00 93.19 354 PHE A O 1
ATOM 2971 N N . VAL A 1 355 ? -8.138 4.795 17.916 1.00 91.88 355 VAL A N 1
ATOM 2972 C CA . VAL A 1 355 ? -6.736 4.918 17.512 1.00 91.88 355 VAL A CA 1
ATOM 2973 C C . VAL A 1 355 ? -5.976 3.682 17.970 1.00 91.88 355 VAL A C 1
ATOM 2975 O O . VAL A 1 355 ? -6.039 3.298 19.137 1.00 91.88 355 VAL A O 1
ATOM 2978 N N . ILE A 1 356 ? -5.227 3.057 17.062 1.00 91.69 356 ILE A N 1
ATOM 2979 C CA . ILE A 1 356 ? -4.375 1.910 17.381 1.00 91.69 356 ILE A CA 1
ATOM 2980 C C . ILE A 1 356 ? -2.900 2.299 17.404 1.00 91.69 356 ILE A C 1
ATOM 2982 O O . ILE A 1 356 ? -2.414 3.041 16.549 1.00 91.69 356 ILE A O 1
ATOM 2986 N N . ARG A 1 357 ? -2.155 1.746 18.356 1.00 88.50 357 ARG A N 1
ATOM 2987 C CA . ARG A 1 357 ? -0.704 1.883 18.439 1.00 88.50 357 ARG A CA 1
ATOM 2988 C C . ARG A 1 357 ? -0.031 0.683 17.791 1.00 88.50 357 ARG A C 1
ATOM 2990 O O . ARG A 1 357 ? -0.068 -0.435 18.297 1.00 88.50 357 ARG A O 1
ATOM 2997 N N . ILE A 1 358 ? 0.672 0.928 16.698 1.00 85.31 358 ILE A N 1
ATOM 2998 C CA . ILE A 1 358 ? 1.515 -0.070 16.053 1.00 85.31 358 ILE A CA 1
ATOM 2999 C C . ILE A 1 358 ? 2.909 0.008 16.673 1.00 85.31 358 ILE A C 1
ATOM 3001 O O . ILE A 1 358 ? 3.686 0.925 16.397 1.00 85.31 358 ILE A O 1
ATOM 3005 N N . ALA A 1 359 ? 3.221 -0.982 17.507 1.00 79.38 359 ALA A N 1
ATOM 3006 C CA . ALA A 1 359 ? 4.518 -1.149 18.151 1.00 79.38 359 ALA A CA 1
ATOM 3007 C C . ALA A 1 359 ? 5.134 -2.511 17.803 1.00 79.38 359 ALA A C 1
ATOM 3009 O O . ALA A 1 359 ? 4.440 -3.516 17.635 1.00 79.38 359 ALA A O 1
ATOM 3010 N N . LYS A 1 360 ? 6.466 -2.557 17.712 1.00 73.75 360 LYS A N 1
ATOM 3011 C CA . LYS A 1 360 ? 7.204 -3.811 17.524 1.00 73.75 360 LYS A CA 1
ATOM 3012 C C . LYS A 1 360 ? 7.244 -4.580 18.851 1.00 73.75 360 LYS A C 1
ATOM 3014 O O . LYS A 1 360 ? 7.625 -4.007 19.869 1.00 73.75 360 LYS A O 1
ATOM 3019 N N . ARG A 1 361 ? 6.886 -5.871 18.853 1.00 72.69 361 ARG A N 1
ATOM 3020 C CA . ARG A 1 361 ? 6.961 -6.740 20.046 1.00 72.69 361 ARG A CA 1
ATOM 3021 C C . ARG A 1 361 ? 7.609 -8.091 19.727 1.00 72.69 361 ARG A C 1
ATOM 3023 O O . ARG A 1 361 ? 7.517 -8.585 18.604 1.00 72.69 361 ARG A O 1
ATOM 3030 N N . ARG A 1 362 ? 8.229 -8.698 20.749 1.00 58.12 362 ARG A N 1
ATOM 3031 C CA . ARG A 1 362 ? 9.033 -9.933 20.649 1.00 58.12 362 ARG A CA 1
ATOM 3032 C C . ARG A 1 362 ? 8.252 -11.177 20.210 1.00 58.12 362 ARG A C 1
ATOM 3034 O O . ARG A 1 362 ? 8.848 -12.054 19.602 1.00 58.12 362 ARG A O 1
ATOM 3041 N N . ALA A 1 363 ? 6.942 -11.270 20.467 1.00 56.16 363 ALA A N 1
ATOM 3042 C CA . ALA A 1 363 ? 6.171 -12.495 20.191 1.00 56.16 363 ALA A CA 1
ATOM 3043 C C . ALA A 1 363 ? 6.106 -12.897 18.705 1.00 56.16 363 ALA A C 1
ATOM 3045 O O . ALA A 1 363 ? 5.750 -14.032 18.403 1.00 56.16 363 ALA A O 1
ATOM 3046 N N . TYR A 1 364 ? 6.478 -11.999 17.787 1.00 54.22 364 TYR A N 1
ATOM 3047 C CA . TYR A 1 364 ? 6.594 -12.293 16.354 1.00 54.22 364 TYR A CA 1
ATOM 3048 C C . TYR A 1 364 ? 7.975 -11.956 15.780 1.00 54.22 364 TYR A C 1
ATOM 3050 O O . TYR A 1 364 ? 8.135 -11.877 14.561 1.00 54.22 364 TYR A O 1
ATOM 3058 N N . GLU A 1 365 ? 8.981 -11.758 16.635 1.00 51.66 365 GLU A N 1
ATOM 3059 C CA . GLU A 1 365 ? 10.375 -11.739 16.200 1.00 51.66 365 GLU A CA 1
ATOM 3060 C C . GLU A 1 365 ? 10.817 -13.188 15.995 1.00 51.66 365 GLU A C 1
ATOM 3062 O O . GLU A 1 365 ? 11.207 -13.875 16.931 1.00 51.66 365 GLU A O 1
ATOM 3067 N N . VAL A 1 366 ? 10.717 -13.679 14.759 1.00 43.78 366 VAL A N 1
ATOM 3068 C CA . VAL A 1 366 ? 11.340 -14.953 14.385 1.00 43.78 366 VAL A CA 1
ATOM 3069 C C . VAL A 1 366 ? 12.853 -14.714 14.317 1.00 43.78 366 VAL A C 1
ATOM 3071 O O . VAL A 1 366 ? 13.286 -13.906 13.484 1.00 43.78 366 VAL A O 1
ATOM 3074 N N . PRO A 1 367 ? 13.680 -15.383 15.145 1.00 39.94 367 PRO A N 1
ATOM 3075 C CA . PRO A 1 367 ? 15.130 -15.289 15.024 1.00 39.94 367 PRO A CA 1
ATOM 3076 C C . PRO A 1 367 ? 15.548 -15.684 13.601 1.00 39.94 367 PRO A C 1
ATOM 3078 O O . PRO A 1 367 ? 15.151 -16.732 13.099 1.00 39.94 367 PRO A O 1
ATOM 3081 N N . GLY A 1 368 ? 16.302 -14.825 12.913 1.00 43.25 368 GLY A N 1
ATOM 3082 C CA . GLY A 1 368 ? 16.824 -15.106 11.568 1.00 43.25 368 GLY A CA 1
ATOM 3083 C C . GLY A 1 368 ? 15.932 -14.711 10.380 1.00 43.25 368 GLY A C 1
ATOM 3084 O O . GLY A 1 368 ? 16.431 -14.670 9.256 1.00 43.25 368 GLY A O 1
ATOM 3085 N N . VAL A 1 369 ? 14.665 -14.316 10.575 1.00 43.94 369 VAL A N 1
ATOM 3086 C CA . VAL A 1 369 ? 13.795 -13.845 9.475 1.00 43.94 369 VAL A CA 1
ATOM 3087 C C . VAL A 1 369 ? 13.595 -12.329 9.576 1.00 43.94 369 VAL A C 1
ATOM 3089 O O . VAL A 1 369 ? 12.638 -11.831 10.156 1.00 43.94 369 VAL A O 1
ATOM 3092 N N . ARG A 1 370 ? 14.525 -11.593 8.951 1.00 38.72 370 ARG A N 1
ATOM 3093 C CA . ARG A 1 370 ? 14.553 -10.124 8.769 1.00 38.72 370 ARG A CA 1
ATOM 3094 C C . ARG A 1 370 ? 14.673 -9.297 10.060 1.00 38.72 370 ARG A C 1
ATOM 3096 O O . ARG A 1 370 ? 13.713 -8.697 10.531 1.00 38.72 370 ARG A O 1
ATOM 3103 N N . ALA A 1 371 ? 15.918 -9.088 10.490 1.00 39.31 371 ALA A N 1
ATOM 3104 C CA . ALA A 1 371 ? 16.304 -8.027 11.430 1.00 39.31 371 ALA A CA 1
ATOM 3105 C C . ALA A 1 371 ? 16.050 -6.590 10.906 1.00 39.31 371 ALA A C 1
ATOM 3107 O O . ALA A 1 371 ? 16.156 -5.625 11.657 1.00 39.31 371 ALA A O 1
ATOM 3108 N N . ASN A 1 372 ? 15.672 -6.419 9.633 1.00 36.66 372 ASN A N 1
ATOM 3109 C CA . ASN A 1 372 ? 15.627 -5.111 8.982 1.00 36.66 372 ASN A CA 1
ATOM 3110 C C . ASN A 1 372 ? 14.199 -4.617 8.735 1.00 36.66 372 ASN A C 1
ATOM 3112 O O . ASN A 1 372 ? 13.571 -4.953 7.728 1.00 36.66 372 ASN A O 1
ATOM 3116 N N . LYS A 1 373 ? 13.729 -3.771 9.654 1.00 43.38 373 LYS A N 1
ATOM 3117 C CA . LYS A 1 373 ? 13.237 -2.402 9.403 1.00 43.38 373 LYS A CA 1
ATOM 3118 C C . LYS A 1 373 ? 12.836 -1.812 10.754 1.00 43.38 373 LYS A C 1
ATOM 3120 O O . LYS A 1 373 ? 11.879 -2.278 11.366 1.00 43.38 373 LYS A O 1
ATOM 3125 N N . SER A 1 374 ? 13.595 -0.824 11.215 1.00 42.81 374 SER A N 1
ATOM 3126 C CA . SER A 1 374 ? 13.211 0.065 12.307 1.00 42.81 374 SER A CA 1
ATOM 3127 C C . SER A 1 374 ? 11.833 0.647 11.996 1.00 42.81 374 SER A C 1
ATOM 3129 O O . SER A 1 374 ? 11.666 1.409 11.048 1.00 42.81 374 SER A O 1
ATOM 3131 N N . SER A 1 375 ? 10.811 0.232 12.734 1.00 52.94 375 SER A N 1
ATOM 3132 C CA . SER A 1 375 ? 9.555 0.967 12.767 1.00 52.94 375 SER A CA 1
ATOM 3133 C C . SER A 1 375 ? 9.479 1.601 14.138 1.00 52.94 375 SER A C 1
ATOM 3135 O O . SER A 1 375 ? 9.282 0.900 15.133 1.00 52.94 375 SER A O 1
ATOM 3137 N N . GLU A 1 376 ? 9.681 2.911 14.177 1.00 64.81 376 GLU A N 1
ATOM 3138 C CA . GLU A 1 376 ? 9.238 3.732 15.294 1.00 64.81 376 GLU A CA 1
ATOM 3139 C C . GLU A 1 376 ? 7.785 3.377 15.638 1.00 64.81 376 GLU A C 1
ATOM 3141 O O . GLU A 1 376 ? 6.995 2.983 14.769 1.00 64.81 376 GLU A O 1
ATOM 3146 N N . THR A 1 377 ? 7.453 3.464 16.925 1.00 77.00 377 THR A N 1
ATOM 3147 C CA . THR A 1 377 ? 6.063 3.333 17.369 1.00 77.00 377 THR A CA 1
ATOM 3148 C C . THR A 1 377 ? 5.225 4.376 16.635 1.00 77.00 377 THR A C 1
ATOM 3150 O O . THR A 1 377 ? 5.604 5.544 16.608 1.00 77.00 377 THR A O 1
ATOM 3153 N N . ARG A 1 378 ? 4.085 3.969 16.071 1.00 82.69 378 ARG A N 1
ATOM 3154 C CA . ARG A 1 378 ? 3.164 4.890 15.391 1.00 82.69 378 ARG A CA 1
ATOM 3155 C C . ARG A 1 378 ? 1.726 4.685 15.838 1.00 82.69 378 ARG A C 1
ATOM 3157 O O . ARG A 1 378 ? 1.346 3.570 16.187 1.00 82.69 378 ARG A O 1
ATOM 3164 N N . PHE A 1 379 ? 0.947 5.756 15.790 1.00 85.56 379 PHE A N 1
ATOM 3165 C CA . PHE A 1 379 ? -0.480 5.755 16.090 1.00 85.56 379 PHE A CA 1
ATOM 3166 C C . PHE A 1 379 ? -1.264 5.920 14.791 1.00 85.56 379 PHE A C 1
ATOM 3168 O O . PHE A 1 379 ? -0.875 6.712 13.936 1.00 85.56 379 PHE A O 1
ATOM 3175 N N . VAL A 1 380 ? -2.324 5.135 14.628 1.00 87.31 380 VAL A N 1
ATOM 3176 C CA . VAL A 1 380 ? -3.165 5.130 13.429 1.00 87.31 380 VAL A CA 1
ATOM 3177 C C . VAL A 1 380 ? -4.622 5.220 13.856 1.00 87.31 380 VAL A C 1
ATOM 3179 O O . VAL A 1 380 ? -5.121 4.310 14.517 1.00 87.31 380 VAL A O 1
ATOM 3182 N N . THR A 1 381 ? -5.300 6.297 13.471 1.00 89.50 381 THR A N 1
ATOM 3183 C CA . THR A 1 381 ? -6.755 6.424 13.620 1.00 89.50 381 THR A CA 1
ATOM 3184 C C . THR A 1 381 ? -7.453 5.496 12.631 1.00 89.50 381 THR A C 1
ATOM 3186 O O . THR A 1 381 ? -7.134 5.495 11.441 1.00 89.50 381 THR A O 1
ATOM 3189 N N . LEU A 1 382 ? -8.394 4.689 13.114 1.00 92.44 382 LEU A N 1
ATOM 3190 C CA . LEU A 1 382 ? -9.201 3.804 12.280 1.00 92.44 382 LEU A CA 1
ATOM 3191 C C . LEU A 1 382 ? -10.225 4.643 11.516 1.00 92.44 382 LEU A C 1
ATOM 3193 O O . LEU A 1 382 ? -11.159 5.168 12.109 1.00 92.44 382 LEU A O 1
ATOM 3197 N N . THR A 1 383 ? -10.034 4.765 10.203 1.00 87.94 383 THR A N 1
ATOM 3198 C CA . THR A 1 383 ? -10.853 5.638 9.352 1.00 87.94 383 THR A CA 1
ATOM 3199 C C . THR A 1 383 ? -11.541 4.824 8.267 1.00 87.94 383 THR A C 1
ATOM 3201 O O . THR A 1 383 ? -10.890 4.042 7.565 1.00 87.94 383 THR A O 1
ATOM 3204 N N . ASP A 1 384 ? -12.850 5.019 8.105 1.00 89.75 384 ASP A N 1
ATOM 3205 C CA . ASP A 1 384 ? -13.617 4.364 7.050 1.00 89.75 384 ASP A CA 1
ATOM 3206 C C . ASP A 1 384 ? -13.483 5.100 5.713 1.00 89.75 384 ASP A C 1
ATOM 3208 O O . ASP A 1 384 ? -14.244 6.004 5.376 1.00 89.75 384 ASP A O 1
ATOM 3212 N N . TYR A 1 385 ? -12.491 4.691 4.926 1.00 83.56 385 TYR A N 1
ATOM 3213 C CA . TYR A 1 385 ? -12.343 5.138 3.542 1.00 83.56 385 TYR A CA 1
ATOM 3214 C C . TYR A 1 385 ? -13.186 4.318 2.554 1.00 83.56 385 TYR A C 1
ATOM 3216 O O . TYR A 1 385 ? -13.123 4.574 1.357 1.00 83.56 385 TYR A O 1
ATOM 3224 N N . PHE A 1 386 ? -13.922 3.306 3.006 1.00 84.19 386 PHE A N 1
ATOM 3225 C CA . PHE A 1 386 ? -14.553 2.313 2.136 1.00 84.19 386 PHE A CA 1
ATOM 3226 C C . PHE A 1 386 ? -16.067 2.421 2.074 1.00 84.19 386 PHE A C 1
ATOM 3228 O O . PHE A 1 386 ? -16.659 1.715 1.261 1.00 84.19 386 PHE A O 1
ATOM 3235 N N . ASP A 1 387 ? -16.665 3.291 2.893 1.00 85.88 387 ASP A N 1
ATOM 3236 C CA . ASP A 1 387 ? -18.117 3.391 3.036 1.00 85.88 387 ASP A CA 1
ATOM 3237 C C . ASP A 1 387 ? -18.692 2.010 3.387 1.00 85.88 387 ASP A C 1
ATOM 3239 O O . ASP A 1 387 ? -19.533 1.430 2.691 1.00 85.88 387 ASP A O 1
ATOM 3243 N N . LEU A 1 388 ? -18.142 1.428 4.461 1.00 89.31 388 LEU A N 1
ATOM 3244 C CA . LEU A 1 388 ? -18.505 0.095 4.925 1.00 89.31 388 LEU A CA 1
ATOM 3245 C C . LEU A 1 388 ? -20.004 -0.078 5.183 1.00 89.31 388 LEU A C 1
ATOM 3247 O O . LEU A 1 388 ? -20.476 -1.188 4.924 1.00 89.31 388 LEU A O 1
ATOM 3251 N N . PRO A 1 389 ? -20.776 0.941 5.616 1.00 91.69 389 PRO A N 1
ATOM 3252 C CA . PRO A 1 389 ? -22.219 0.797 5.705 1.00 91.69 389 PRO A CA 1
ATOM 3253 C C . PRO A 1 389 ? -22.865 0.403 4.380 1.00 91.69 389 PRO A C 1
ATOM 3255 O O . PRO A 1 389 ? -23.621 -0.564 4.343 1.00 91.69 389 PRO A O 1
ATOM 3258 N N . LYS A 1 390 ? -22.495 1.048 3.268 1.00 87.56 390 LYS A N 1
ATOM 3259 C CA . LYS A 1 390 ? -23.002 0.676 1.937 1.00 87.56 390 LYS A CA 1
ATOM 3260 C C . LYS A 1 390 ? -22.380 -0.603 1.391 1.00 87.56 390 LYS A C 1
ATOM 3262 O O . LYS A 1 390 ? -23.006 -1.315 0.607 1.00 87.56 390 LYS A O 1
ATOM 3267 N N . LEU A 1 391 ? -21.131 -0.897 1.747 1.00 85.38 391 LEU A N 1
ATOM 3268 C CA . LEU A 1 391 ? -20.456 -2.104 1.269 1.00 85.38 391 LEU A CA 1
ATOM 3269 C C . LEU A 1 391 ? -21.024 -3.380 1.906 1.00 85.38 391 LEU A C 1
ATOM 3271 O O . LEU A 1 391 ? -21.036 -4.434 1.269 1.00 85.38 391 LEU A O 1
ATOM 3275 N N . LEU A 1 392 ? -21.462 -3.279 3.161 1.00 85.44 392 LEU A N 1
ATOM 3276 C CA . LEU A 1 392 ? -21.957 -4.384 3.986 1.00 85.44 392 LEU A CA 1
ATOM 3277 C C . LEU A 1 392 ? -23.474 -4.350 4.192 1.00 85.44 392 LEU A C 1
ATOM 3279 O O . LEU A 1 392 ? -23.983 -5.139 4.985 1.00 85.44 392 LEU A O 1
ATOM 3283 N N . ASP A 1 393 ? -24.165 -3.439 3.505 1.00 88.00 393 ASP A N 1
ATOM 3284 C CA . ASP A 1 393 ? -25.610 -3.222 3.592 1.00 88.00 393 ASP A CA 1
ATOM 3285 C C . ASP A 1 393 ? -26.080 -3.077 5.060 1.00 88.00 393 ASP A C 1
ATOM 3287 O O . ASP A 1 393 ? -27.029 -3.716 5.517 1.00 88.00 393 ASP A O 1
ATOM 3291 N N . LEU A 1 394 ? -25.354 -2.260 5.834 1.00 88.19 394 LEU A N 1
ATOM 3292 C CA . LEU A 1 394 ? -25.636 -1.995 7.245 1.00 88.19 394 LEU A CA 1
ATOM 3293 C C . LEU A 1 394 ? -26.717 -0.929 7.387 1.00 88.19 394 LEU A C 1
ATOM 3295 O O . LEU A 1 394 ? -26.735 0.064 6.665 1.00 88.19 394 LEU A O 1
ATOM 3299 N N . ASN A 1 395 ? -27.562 -1.090 8.401 1.00 90.56 395 ASN A N 1
ATOM 3300 C CA . ASN A 1 395 ? -28.571 -0.102 8.764 1.00 90.56 395 ASN A CA 1
ATOM 3301 C C . ASN A 1 395 ? -27.977 1.026 9.636 1.00 90.56 395 ASN A C 1
ATOM 3303 O O . ASN A 1 395 ? -28.412 1.232 10.768 1.00 90.56 395 ASN A O 1
ATOM 3307 N N . CYS A 1 396 ? -26.925 1.692 9.154 1.00 90.06 396 CYS A N 1
ATOM 3308 C CA . CYS A 1 396 ? -26.308 2.852 9.803 1.00 90.06 396 CYS A CA 1
ATOM 3309 C C . CYS A 1 396 ? -25.647 3.775 8.766 1.00 90.06 396 CYS A C 1
ATOM 3311 O O . CYS A 1 396 ? -25.305 3.335 7.674 1.00 90.06 396 CYS A O 1
ATOM 3313 N N . GLU A 1 397 ? -25.457 5.057 9.090 1.00 87.62 397 GLU A N 1
ATOM 3314 C CA . GLU A 1 397 ? -24.786 6.012 8.185 1.00 87.62 397 GLU A CA 1
ATOM 3315 C C . GLU A 1 397 ? -23.258 5.961 8.294 1.00 87.62 397 GLU A C 1
ATOM 3317 O O . GLU A 1 397 ? -22.543 6.212 7.328 1.00 87.62 397 GLU A O 1
ATOM 3322 N N . SER A 1 398 ? -22.753 5.620 9.479 1.00 91.56 398 SER A N 1
ATOM 3323 C CA . SER A 1 398 ? -21.332 5.521 9.796 1.00 91.56 398 SER A CA 1
ATOM 3324 C C . SER A 1 398 ? -21.089 4.290 10.661 1.00 91.56 398 SER A C 1
ATOM 3326 O O . SER A 1 398 ? -21.952 3.873 11.435 1.00 91.56 398 SER A O 1
ATOM 3328 N N . ILE A 1 399 ? -19.904 3.688 10.538 1.00 93.44 399 ILE A N 1
ATOM 3329 C CA . ILE A 1 399 ? -19.495 2.588 11.422 1.00 93.44 399 ILE A CA 1
ATOM 3330 C C . ILE A 1 399 ? -18.876 3.062 12.745 1.00 93.44 399 ILE A C 1
ATOM 3332 O O . ILE A 1 399 ? -18.702 2.255 13.659 1.00 93.44 399 ILE A O 1
ATOM 3336 N N . THR A 1 400 ? -18.535 4.345 12.854 1.00 94.25 400 THR A N 1
ATOM 3337 C CA . THR A 1 400 ? -17.997 4.998 14.058 1.00 94.25 400 THR A CA 1
ATOM 3338 C C . THR A 1 400 ? -18.911 6.131 14.507 1.00 94.25 400 THR A C 1
ATOM 3340 O O . THR A 1 400 ? -19.691 6.638 13.703 1.00 94.25 400 THR A O 1
ATOM 3343 N N . VAL A 1 401 ? -18.774 6.556 15.764 1.00 93.56 401 VAL A N 1
ATOM 3344 C CA . VAL A 1 401 ? -19.501 7.717 16.294 1.00 93.56 401 VAL A CA 1
ATOM 3345 C C . VAL A 1 401 ? -19.146 8.970 15.488 1.00 93.56 401 VAL A C 1
ATOM 3347 O O . VAL A 1 401 ? -17.975 9.235 15.221 1.00 93.56 401 VAL A O 1
ATOM 3350 N N . THR A 1 402 ? -20.160 9.728 15.091 1.00 91.44 402 THR A N 1
ATOM 3351 C CA . THR A 1 402 ? -20.036 10.976 14.334 1.00 91.44 402 THR A CA 1
ATOM 3352 C C . THR A 1 402 ? -20.196 12.197 15.237 1.00 91.44 402 THR A C 1
ATOM 3354 O O . THR A 1 402 ? -20.852 12.147 16.280 1.00 91.44 402 THR A O 1
ATOM 3357 N N . SER A 1 403 ? -19.659 13.343 14.812 1.00 89.88 403 SER A N 1
ATOM 3358 C CA . SER A 1 403 ? -19.854 14.613 15.525 1.00 89.88 403 SER A CA 1
ATOM 3359 C C . SER A 1 403 ? -21.333 14.979 15.672 1.00 89.88 403 SER A C 1
ATOM 3361 O O . SER A 1 403 ? -21.731 15.507 16.705 1.00 89.88 403 SER A O 1
ATOM 3363 N N . GLN A 1 404 ? -22.161 14.660 14.672 1.00 90.81 404 GLN A N 1
ATOM 3364 C CA . GLN A 1 404 ? -23.597 14.928 14.728 1.00 90.81 404 GLN A CA 1
ATOM 3365 C C . GLN A 1 404 ? -24.297 14.071 15.789 1.00 90.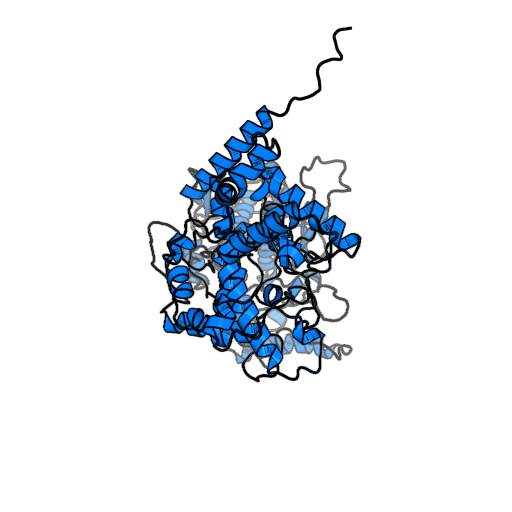81 404 GLN A C 1
ATOM 3367 O O . GLN A 1 404 ? -25.133 14.584 16.528 1.00 90.81 404 GLN A O 1
ATOM 3372 N N . GLU A 1 405 ? -23.945 12.787 15.900 1.00 92.44 405 GLU A N 1
ATOM 3373 C CA . GLU A 1 405 ? -24.468 11.915 16.957 1.00 92.44 405 GLU A CA 1
ATOM 3374 C C . GLU A 1 405 ? -24.062 12.417 18.340 1.00 92.44 405 GLU A C 1
ATOM 3376 O O . GLU A 1 405 ? -24.896 12.427 19.238 1.00 92.44 405 GLU A O 1
ATOM 3381 N N . ILE A 1 406 ? -22.824 12.893 18.508 1.00 92.56 406 ILE A N 1
ATOM 3382 C CA . ILE A 1 406 ? -22.366 13.505 19.762 1.00 92.56 406 ILE A CA 1
ATOM 3383 C C . ILE A 1 406 ? -23.224 14.726 20.102 1.00 92.56 406 ILE A C 1
ATOM 3385 O O . ILE A 1 406 ? -23.782 14.790 21.195 1.00 92.56 406 ILE A O 1
ATOM 3389 N N . ILE A 1 407 ? -23.372 15.670 19.168 1.00 92.00 407 ILE A N 1
ATOM 3390 C CA . ILE A 1 407 ? -24.142 16.903 19.386 1.00 92.00 407 ILE A CA 1
ATOM 3391 C C . ILE A 1 407 ? -25.597 16.580 19.722 1.00 92.00 407 ILE A C 1
ATOM 3393 O O . ILE A 1 407 ? -26.130 17.098 20.696 1.00 92.00 407 ILE A O 1
ATOM 3397 N N . ASN A 1 408 ? -26.233 15.691 18.958 1.00 92.00 408 ASN A N 1
ATOM 3398 C CA . ASN A 1 408 ? -27.617 15.292 19.205 1.00 92.00 408 ASN A CA 1
ATOM 3399 C C . ASN A 1 408 ? -27.761 14.601 20.559 1.00 92.00 408 ASN A C 1
ATOM 3401 O O . ASN A 1 408 ? -28.718 14.857 21.287 1.00 92.00 408 ASN A O 1
ATOM 3405 N N . HIS A 1 409 ? -26.812 13.728 20.898 1.00 93.50 409 HIS A N 1
ATOM 3406 C CA . HIS A 1 409 ? -26.869 12.973 22.134 1.00 93.50 409 HIS A CA 1
ATOM 3407 C C . HIS A 1 409 ? -26.638 13.853 23.353 1.00 93.50 409 HIS A C 1
ATOM 3409 O O . HIS A 1 409 ? -27.217 13.525 24.373 1.00 93.50 409 HIS A O 1
ATOM 3415 N N . PHE A 1 410 ? -25.847 14.932 23.262 1.00 95.00 410 PHE A N 1
ATOM 3416 C CA . PHE A 1 410 ? -25.483 15.837 24.365 1.00 95.00 410 PHE A CA 1
ATOM 3417 C C . PHE A 1 410 ? -26.090 17.243 24.267 1.00 95.00 410 PHE A C 1
ATOM 3419 O O . PHE A 1 410 ? -25.641 18.147 24.963 1.00 95.00 410 PHE A O 1
ATOM 3426 N N . ARG A 1 411 ? -27.102 17.443 23.417 1.00 93.62 411 ARG A N 1
ATOM 3427 C CA . ARG A 1 411 ? -27.627 18.772 23.072 1.00 93.62 411 ARG A CA 1
ATOM 3428 C C . ARG A 1 411 ? -27.970 19.624 24.292 1.00 93.62 411 ARG A C 1
ATOM 3430 O O . ARG A 1 411 ? -27.514 20.759 24.380 1.00 93.62 411 ARG A O 1
ATOM 3437 N N . ASP A 1 412 ? -28.741 19.070 25.220 1.00 94.62 412 ASP A N 1
ATOM 3438 C CA . ASP A 1 412 ? -29.204 19.807 26.396 1.00 94.62 412 ASP A CA 1
ATOM 3439 C C . ASP A 1 412 ? -28.038 20.162 27.325 1.00 94.62 412 ASP A C 1
ATOM 3441 O O . ASP A 1 412 ? -27.980 21.270 27.841 1.00 94.62 412 ASP A O 1
ATOM 3445 N N . ASP A 1 413 ? -27.062 19.267 27.490 1.00 95.06 413 ASP A N 1
ATOM 3446 C CA . ASP A 1 413 ? -25.881 19.528 28.317 1.00 95.06 413 ASP A CA 1
ATOM 3447 C C . ASP A 1 413 ? -24.939 20.550 27.677 1.00 95.06 413 ASP A C 1
ATOM 3449 O O . ASP A 1 413 ? -24.337 21.352 28.382 1.00 95.06 413 ASP A O 1
ATOM 3453 N N . ILE A 1 414 ? -24.821 20.542 26.346 1.00 92.44 414 ILE A N 1
ATOM 3454 C CA . ILE A 1 414 ? -24.056 21.547 25.598 1.00 92.44 414 ILE A CA 1
ATOM 3455 C C . ILE A 1 414 ? -24.666 22.933 25.822 1.00 92.44 414 ILE A C 1
ATOM 3457 O O . ILE A 1 414 ? -23.920 23.877 26.065 1.00 92.44 414 ILE A O 1
ATOM 3461 N N . ILE A 1 415 ? -25.999 23.038 25.783 1.00 91.19 415 ILE A N 1
ATOM 3462 C CA . ILE A 1 415 ? -26.727 24.283 26.064 1.00 91.19 415 ILE A CA 1
ATOM 3463 C C . ILE A 1 415 ? -26.537 24.698 27.526 1.00 91.19 415 ILE A C 1
ATOM 3465 O O . ILE A 1 415 ? -26.173 25.833 27.813 1.00 91.19 415 ILE A O 1
ATOM 3469 N N . LEU A 1 416 ? -26.725 23.772 28.469 1.00 92.69 416 LEU A N 1
ATOM 3470 C CA . LEU A 1 416 ? -26.576 24.055 29.901 1.00 92.69 416 LEU A CA 1
ATOM 3471 C C . LEU A 1 416 ? -25.157 24.513 30.272 1.00 92.69 416 LEU A C 1
ATOM 3473 O O . LEU A 1 416 ? -24.991 25.339 31.166 1.00 92.69 416 LEU A O 1
ATOM 3477 N N . GLU A 1 417 ? -24.137 24.005 29.581 1.00 92.12 417 GLU A N 1
ATOM 3478 C CA . GLU A 1 417 ? -22.739 24.397 29.774 1.00 92.12 417 GLU A CA 1
ATOM 3479 C C . GLU A 1 417 ? -22.313 25.603 28.915 1.00 92.12 417 GLU A C 1
ATOM 3481 O O . GLU A 1 417 ? -21.129 25.948 28.913 1.00 92.12 417 GLU A O 1
ATOM 3486 N N . ASN A 1 418 ? -23.252 26.256 28.215 1.00 89.31 418 ASN A N 1
ATOM 3487 C CA . ASN A 1 418 ? -23.027 27.393 27.313 1.00 89.31 418 ASN A CA 1
ATOM 3488 C C . ASN A 1 418 ? -21.928 27.119 26.262 1.00 89.31 418 ASN A C 1
ATOM 3490 O O . ASN A 1 418 ? -21.001 27.914 26.078 1.00 89.31 418 ASN A O 1
ATOM 3494 N N . MET A 1 419 ? -21.969 25.943 25.627 1.00 89.31 419 MET A N 1
ATOM 3495 C CA . MET A 1 419 ? -20.984 25.487 24.636 1.00 89.31 419 MET A CA 1
ATOM 3496 C C . MET A 1 419 ? -21.541 25.408 23.208 1.00 89.31 419 MET A C 1
ATOM 3498 O O . MET A 1 419 ? -20.929 24.773 22.351 1.00 89.31 419 MET A O 1
ATOM 3502 N N . GLU A 1 420 ? -22.671 26.046 22.911 1.00 90.00 420 GLU A N 1
ATOM 3503 C CA . GLU A 1 420 ? -23.318 25.992 21.593 1.00 90.00 420 GLU A CA 1
ATOM 3504 C C . GLU A 1 420 ? -22.443 26.555 20.466 1.00 90.00 420 GLU A C 1
ATOM 3506 O O . GLU A 1 420 ? -22.532 26.093 19.330 1.00 90.00 420 GLU A O 1
ATOM 3511 N N . GLU A 1 421 ? -21.571 27.516 20.778 1.00 85.38 421 GLU A N 1
ATOM 3512 C CA . GLU A 1 421 ? -20.621 28.098 19.820 1.00 85.38 421 GLU A CA 1
ATOM 3513 C C . GLU A 1 421 ? -19.392 27.208 19.560 1.00 85.38 421 GLU A C 1
ATOM 3515 O O . GLU A 1 421 ? -18.679 27.418 18.580 1.00 85.38 421 GLU A O 1
ATOM 3520 N N . CYS A 1 422 ? -19.119 26.221 20.423 1.00 86.94 422 CYS A N 1
ATOM 3521 C CA . CYS A 1 422 ? -17.988 25.296 20.276 1.00 86.94 422 CYS A CA 1
ATOM 3522 C C . CYS A 1 422 ? -18.285 23.883 20.829 1.00 86.94 422 CYS A C 1
ATOM 3524 O O . CYS A 1 422 ? -17.556 23.376 21.696 1.00 86.94 422 CYS A O 1
ATOM 3526 N N . PRO A 1 423 ? -19.341 23.207 20.337 1.00 86.44 423 PRO A N 1
ATOM 3527 C CA . PRO A 1 423 ? -19.805 21.928 20.875 1.00 86.44 423 PRO A CA 1
ATOM 3528 C C . PRO A 1 423 ? -18.748 20.818 20.777 1.00 86.44 423 PRO A C 1
ATOM 3530 O O . PRO A 1 423 ? -18.740 19.877 21.571 1.00 86.44 423 PRO A O 1
ATOM 3533 N N . GLU A 1 424 ? -17.799 20.933 19.847 1.00 85.75 424 GLU A N 1
ATOM 3534 C CA . GLU A 1 424 ? -16.674 20.014 19.693 1.00 85.75 424 GLU A CA 1
ATOM 3535 C C . GLU A 1 424 ? -15.736 19.971 20.910 1.00 85.75 424 GLU A C 1
ATOM 3537 O O . GLU A 1 424 ? -15.002 18.996 21.076 1.00 85.75 424 GLU A O 1
ATOM 3542 N N . LYS A 1 425 ? -15.769 20.984 21.790 1.00 89.75 425 LYS A N 1
ATOM 3543 C CA . LYS A 1 425 ? -14.969 21.020 23.028 1.00 89.75 425 LYS A CA 1
ATOM 3544 C C . LYS A 1 425 ? -15.587 20.238 24.187 1.00 89.75 425 LYS A C 1
ATOM 3546 O O . LYS A 1 425 ? -14.902 19.973 25.180 1.00 89.75 425 LYS A O 1
ATOM 3551 N N . PHE A 1 426 ? -16.843 19.819 24.053 1.00 93.69 426 PHE A N 1
ATOM 3552 C CA . PHE A 1 426 ? -17.599 19.191 25.131 1.00 93.69 426 PHE A CA 1
ATOM 3553 C C . PHE A 1 426 ? -17.033 17.820 25.543 1.00 93.69 426 PHE A C 1
ATOM 3555 O O . PHE A 1 426 ? -16.724 17.584 26.712 1.00 93.69 426 PHE A O 1
ATOM 3562 N N . ILE A 1 427 ? -16.795 16.926 24.578 1.00 94.62 427 ILE A N 1
ATOM 3563 C CA . ILE A 1 427 ? -16.169 15.618 24.837 1.00 94.62 427 ILE A CA 1
ATOM 3564 C C . ILE A 1 427 ? -14.737 15.748 25.391 1.00 94.62 427 ILE A C 1
ATOM 3566 O O . ILE A 1 427 ? -14.442 15.086 26.395 1.00 94.62 427 ILE A O 1
ATOM 3570 N N . PRO A 1 428 ? -13.852 16.603 24.829 1.00 93.88 428 PRO A N 1
ATOM 3571 C CA . PRO A 1 428 ? -12.547 16.877 25.423 1.00 93.88 428 PRO A CA 1
ATOM 3572 C C . PRO A 1 428 ? -12.611 17.241 26.912 1.00 93.88 428 PRO A C 1
ATOM 3574 O O . PRO A 1 428 ? -11.827 16.701 27.694 1.00 93.88 428 PRO A O 1
ATOM 3577 N N . LYS A 1 429 ? -13.564 18.090 27.325 1.00 93.88 429 LYS A N 1
ATOM 3578 C CA . LYS A 1 429 ? -13.768 18.472 28.734 1.00 93.88 429 LYS A CA 1
ATOM 3579 C C . LYS A 1 429 ? -14.095 17.265 29.617 1.00 93.88 429 LYS A C 1
ATOM 3581 O O . LYS A 1 429 ? -13.479 17.092 30.669 1.00 93.88 429 LYS A O 1
ATOM 3586 N N . ILE A 1 430 ? -15.007 16.397 29.178 1.00 94.81 430 ILE A N 1
ATOM 3587 C CA . ILE A 1 430 ? -15.395 15.183 29.919 1.00 94.81 430 ILE A CA 1
ATOM 3588 C C . ILE A 1 430 ? -14.199 14.236 30.081 1.00 94.81 430 ILE A C 1
ATOM 3590 O O . ILE A 1 430 ? -13.916 13.741 31.176 1.00 94.81 430 ILE A O 1
ATOM 3594 N N . ILE A 1 431 ? -13.468 14.003 28.989 1.00 93.00 431 ILE A N 1
ATOM 3595 C CA . ILE A 1 431 ? -12.288 13.135 28.973 1.00 93.00 431 ILE A CA 1
ATOM 3596 C C . ILE A 1 431 ? -11.180 13.695 29.870 1.00 93.00 431 ILE A C 1
ATOM 3598 O O . ILE A 1 431 ? -10.541 12.934 30.601 1.00 93.00 431 ILE A O 1
ATOM 3602 N N . GLN A 1 432 ? -10.951 15.008 29.832 1.00 92.75 432 GLN A N 1
ATOM 3603 C CA . GLN A 1 432 ? -9.951 15.677 30.659 1.00 92.75 432 GLN A CA 1
ATOM 3604 C C . GLN A 1 432 ? -10.272 15.526 32.148 1.00 92.75 432 GLN A C 1
ATOM 3606 O O . GLN A 1 432 ? -9.411 15.080 32.909 1.00 92.75 432 GLN A O 1
ATOM 3611 N N . TYR A 1 433 ? -11.523 15.771 32.547 1.00 94.19 433 TYR A N 1
ATOM 3612 C CA . TYR A 1 433 ? -11.965 15.539 33.921 1.00 94.19 433 TYR A CA 1
ATOM 3613 C C . TYR A 1 433 ? -11.720 14.088 34.354 1.00 94.19 433 TYR A C 1
ATOM 3615 O O . TYR A 1 433 ? -11.125 13.837 35.404 1.00 94.19 433 TYR A O 1
ATOM 3623 N N . HIS A 1 434 ? -12.114 13.108 33.531 1.00 92.69 434 HIS A N 1
ATOM 3624 C CA . HIS A 1 434 ? -11.905 11.696 33.855 1.00 92.69 434 HIS A CA 1
ATOM 3625 C C . HIS A 1 434 ? -10.421 11.354 34.059 1.00 92.69 434 HIS A C 1
ATOM 3627 O O . HIS A 1 434 ? -10.071 10.653 35.013 1.00 92.69 434 HIS A O 1
ATOM 3633 N N . LYS A 1 435 ? -9.536 11.882 33.203 1.00 88.94 435 LYS A N 1
ATOM 3634 C CA . LYS A 1 435 ? -8.082 11.715 33.336 1.00 88.94 435 LYS A CA 1
ATOM 3635 C C . LYS A 1 435 ? -7.567 12.287 34.657 1.00 88.94 435 LYS A C 1
ATOM 3637 O O . LYS A 1 435 ? -6.808 11.610 35.348 1.00 88.94 435 LYS A O 1
ATOM 3642 N N . GLU A 1 436 ? -7.997 13.488 35.031 1.00 91.50 436 GLU A N 1
ATOM 3643 C CA . GLU A 1 436 ? -7.593 14.138 36.282 1.00 91.50 436 GLU A CA 1
ATOM 3644 C C . GLU A 1 436 ? -8.033 13.349 37.520 1.00 91.50 436 GLU A C 1
ATOM 3646 O O . GLU A 1 436 ? -7.238 13.162 38.443 1.00 91.50 436 GLU A O 1
ATOM 3651 N N . GLN A 1 437 ? -9.259 12.816 37.531 1.00 92.69 437 GLN A N 1
ATOM 3652 C CA . GLN A 1 437 ? -9.731 11.971 38.634 1.00 92.69 437 GLN A CA 1
ATOM 3653 C C . GLN A 1 437 ? -8.947 10.659 38.728 1.00 92.69 437 GLN A C 1
ATOM 3655 O O . GLN A 1 437 ? -8.559 10.243 39.820 1.00 92.69 437 GLN A O 1
ATOM 3660 N N . LYS A 1 438 ? -8.622 10.041 37.585 1.00 87.50 438 LYS A N 1
ATOM 3661 C CA . LYS A 1 438 ? -7.801 8.824 37.540 1.00 87.50 438 LYS A CA 1
ATOM 3662 C C . LYS A 1 438 ? -6.391 9.063 38.091 1.00 87.50 438 LYS A C 1
ATOM 3664 O O . LYS A 1 438 ? -5.886 8.210 38.817 1.00 87.50 438 LYS A O 1
ATOM 3669 N N . ILE A 1 439 ? -5.780 10.220 37.806 1.00 87.81 439 ILE A N 1
ATOM 3670 C CA . ILE A 1 439 ? -4.480 10.625 38.382 1.00 87.81 439 ILE A CA 1
ATOM 3671 C C . ILE A 1 439 ? -4.571 10.746 39.910 1.00 87.81 439 ILE A C 1
ATOM 3673 O O . ILE A 1 439 ? -3.654 10.330 40.612 1.00 87.81 439 ILE A O 1
ATOM 3677 N N . LYS A 1 440 ? -5.697 11.246 40.431 1.00 90.06 440 LYS A N 1
ATOM 3678 C CA . LYS A 1 440 ? -5.979 11.335 41.875 1.00 90.06 440 LYS A CA 1
ATOM 3679 C C . LYS A 1 440 ? -6.362 9.992 42.517 1.00 90.06 440 LYS A C 1
ATOM 3681 O O . LYS A 1 440 ? -6.638 9.951 43.713 1.00 90.06 440 LYS A O 1
ATOM 3686 N N . GLY A 1 441 ? -6.412 8.900 41.748 1.00 88.81 441 GLY A N 1
ATOM 3687 C CA . GLY A 1 441 ? -6.847 7.584 42.226 1.00 88.81 441 GLY A CA 1
ATOM 3688 C C . GLY A 1 441 ? -8.352 7.484 42.504 1.00 88.81 441 GLY A C 1
ATOM 3689 O O . GLY A 1 441 ? -8.783 6.568 43.200 1.00 88.81 441 GLY A O 1
ATOM 3690 N N . ILE A 1 442 ? -9.158 8.413 41.983 1.00 89.69 442 ILE A N 1
ATOM 3691 C CA . ILE A 1 442 ? -10.613 8.438 42.158 1.00 89.69 442 ILE A CA 1
ATOM 3692 C C . ILE A 1 442 ? -11.253 7.683 40.989 1.00 89.69 442 ILE A C 1
ATOM 3694 O O . ILE A 1 442 ? -11.145 8.076 39.825 1.00 89.69 442 ILE A O 1
ATOM 3698 N N . HIS A 1 443 ? -11.919 6.571 41.294 1.00 88.25 443 HIS A N 1
ATOM 3699 C CA . HIS A 1 443 ? -12.614 5.755 40.297 1.00 88.25 443 HIS A CA 1
ATOM 3700 C C . HIS A 1 443 ? -13.997 6.326 39.953 1.00 88.25 443 HIS A C 1
ATOM 3702 O O . HIS A 1 443 ? -14.630 6.968 40.777 1.00 88.25 443 HIS A O 1
ATOM 3708 N N . ILE A 1 444 ? -14.529 6.004 38.768 1.00 89.62 444 ILE A N 1
ATOM 3709 C CA . ILE A 1 444 ? -15.866 6.450 38.314 1.00 89.62 444 ILE A CA 1
ATOM 3710 C C . ILE A 1 444 ? -17.028 6.032 39.240 1.00 89.62 444 ILE A C 1
ATOM 3712 O O . ILE A 1 444 ? -18.112 6.612 39.212 1.00 89.62 444 ILE A O 1
ATOM 3716 N N . ASN A 1 445 ? -16.818 4.998 40.054 1.00 87.88 445 ASN A N 1
ATOM 3717 C CA . ASN A 1 445 ? -17.798 4.518 41.028 1.00 87.88 445 ASN A CA 1
ATOM 3718 C C . ASN A 1 445 ? -17.538 5.034 42.452 1.00 87.88 445 ASN A C 1
ATOM 3720 O O . ASN A 1 445 ? -18.283 4.671 43.356 1.00 87.88 445 ASN A O 1
ATOM 3724 N N . ASP A 1 446 ? -16.498 5.843 42.655 1.00 91.25 446 ASP A N 1
ATOM 3725 C CA . ASP A 1 446 ? -16.206 6.503 43.927 1.00 91.25 446 ASP A CA 1
ATOM 3726 C C . ASP A 1 446 ? -17.240 7.609 44.190 1.00 91.25 446 ASP A C 1
ATOM 3728 O O . ASP A 1 446 ? -17.676 8.288 43.261 1.00 91.25 446 ASP A O 1
ATOM 3732 N N . GLN A 1 447 ? -17.625 7.806 45.452 1.00 91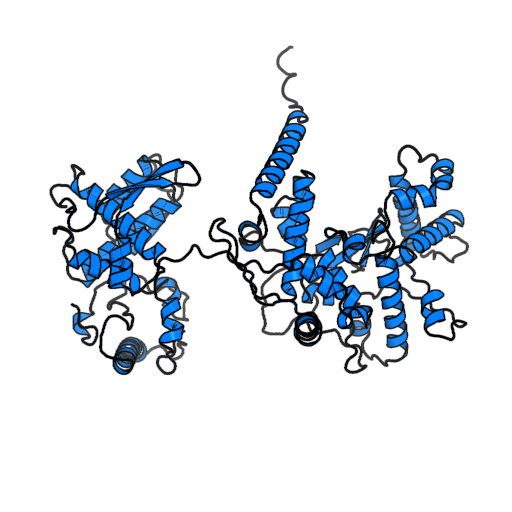.25 447 GLN A N 1
ATOM 3733 C CA . GLN A 1 447 ? -18.573 8.855 45.853 1.00 91.25 447 GLN A CA 1
ATOM 3734 C C . GLN A 1 447 ? -18.031 10.268 45.601 1.00 91.25 447 GLN A C 1
ATOM 3736 O O . GLN A 1 447 ? -18.804 11.204 45.446 1.00 91.25 447 GLN A O 1
ATOM 3741 N N . ARG A 1 448 ? -16.702 10.425 45.547 1.00 92.69 448 ARG A N 1
ATOM 3742 C CA . ARG A 1 448 ? -16.029 11.700 45.257 1.00 92.69 448 ARG A CA 1
ATOM 3743 C C . ARG A 1 448 ? -16.010 12.042 43.766 1.00 92.69 448 ARG A C 1
ATOM 3745 O O . ARG A 1 448 ? -15.589 13.139 43.409 1.00 92.69 448 ARG A O 1
ATOM 3752 N N . TYR A 1 449 ? -16.391 11.107 42.895 1.00 94.81 449 TYR A N 1
ATOM 3753 C CA . TYR A 1 449 ? -16.464 11.346 41.458 1.00 94.81 449 TYR A CA 1
ATOM 375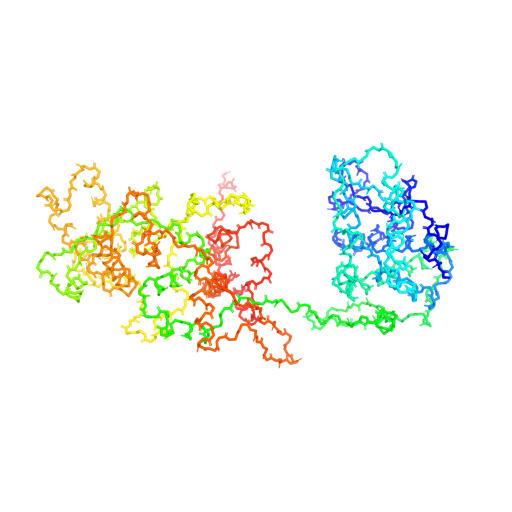4 C C . TYR A 1 449 ? -17.757 12.094 41.136 1.00 94.81 449 TYR A C 1
ATOM 3756 O O . TYR A 1 449 ? -18.841 11.637 41.493 1.00 94.81 449 TYR A O 1
ATOM 3764 N N . ASP A 1 450 ? -17.644 13.225 40.443 1.00 96.06 450 ASP A N 1
ATOM 3765 C CA . ASP A 1 450 ? -18.787 14.086 40.157 1.00 96.06 450 ASP A CA 1
ATOM 3766 C C . ASP A 1 450 ? -19.888 13.334 39.386 1.00 96.06 450 ASP A C 1
ATOM 3768 O O . ASP A 1 450 ? -19.641 12.671 38.370 1.00 96.06 450 ASP A O 1
ATOM 3772 N N . HIS A 1 451 ? -21.120 13.423 39.893 1.00 94.56 451 HIS 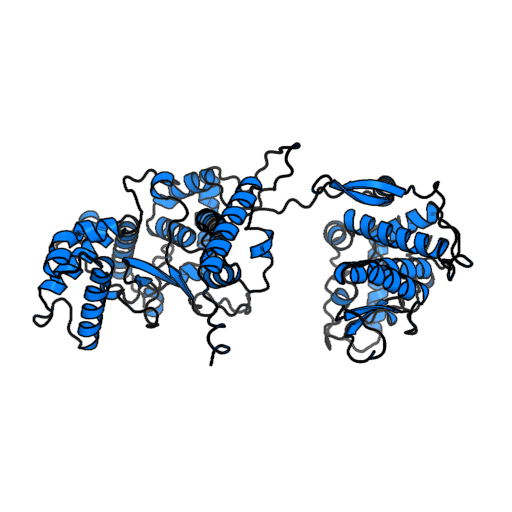A N 1
ATOM 3773 C CA . HIS A 1 451 ? -22.264 12.689 39.360 1.00 94.56 451 HIS A CA 1
ATOM 3774 C C . HIS A 1 451 ? -22.640 13.115 37.935 1.00 94.56 451 HIS A C 1
ATOM 3776 O O . HIS A 1 451 ? -23.039 12.260 37.139 1.00 94.56 451 HIS A O 1
ATOM 3782 N N . LEU A 1 452 ? -22.484 14.396 37.590 1.00 94.38 452 LEU A N 1
ATOM 3783 C CA . LEU A 1 452 ? -22.760 14.912 36.251 1.00 94.38 452 LEU A CA 1
ATOM 3784 C C . LEU A 1 452 ? -21.767 14.320 35.246 1.00 94.38 452 LEU A C 1
ATOM 3786 O O . LEU A 1 452 ? -22.169 13.705 34.256 1.00 94.38 452 LEU A O 1
ATOM 3790 N N . TYR A 1 453 ? -20.470 14.377 35.558 1.00 95.06 453 TYR A N 1
ATOM 3791 C CA . TYR A 1 453 ? -19.435 13.780 34.708 1.00 95.06 453 TYR A CA 1
ATOM 3792 C C . TYR A 1 453 ? -19.564 12.261 34.607 1.00 95.06 453 TYR A C 1
ATOM 3794 O O . TYR A 1 453 ? -19.333 11.690 33.539 1.00 95.06 453 TYR A O 1
ATOM 3802 N N . LYS A 1 454 ? -19.973 11.586 35.688 1.00 95.62 454 LYS A N 1
ATOM 3803 C CA . LYS A 1 454 ? -20.273 10.151 35.655 1.00 95.62 454 LYS A CA 1
ATOM 3804 C C . LYS A 1 454 ? -21.370 9.847 34.635 1.00 95.62 454 LYS A C 1
ATOM 3806 O O . LYS A 1 454 ? -21.198 8.945 33.815 1.00 95.62 454 LYS A O 1
ATOM 3811 N N . ASN A 1 455 ? -22.463 10.608 34.655 1.00 95.12 455 ASN A N 1
ATOM 3812 C CA . ASN A 1 455 ? -23.566 10.451 33.708 1.00 95.12 455 ASN A CA 1
ATOM 3813 C C . ASN A 1 455 ? -23.112 10.701 32.262 1.00 95.12 455 ASN A C 1
ATOM 3815 O O . ASN A 1 455 ? -23.463 9.929 31.367 1.00 95.12 455 ASN A O 1
ATOM 3819 N N . TRP A 1 456 ? -22.272 11.712 32.029 1.00 96.50 456 TRP A N 1
ATOM 3820 C CA . TRP A 1 456 ? -21.707 11.974 30.705 1.00 96.50 456 TRP A CA 1
ATOM 3821 C C . TRP A 1 456 ? -20.807 10.844 30.202 1.00 96.50 456 TRP A C 1
ATOM 3823 O O . TRP A 1 456 ? -20.960 10.406 29.062 1.00 96.50 456 TRP A O 1
ATOM 3833 N N . VAL A 1 457 ? -19.932 10.288 31.046 1.00 95.38 457 VAL A N 1
ATOM 3834 C CA . VAL A 1 457 ? -19.110 9.124 30.669 1.00 95.38 457 VAL A CA 1
ATOM 3835 C C . VAL A 1 457 ? -19.984 7.906 30.351 1.00 95.38 457 VAL A C 1
ATOM 3837 O O . VAL A 1 457 ? -19.722 7.198 29.379 1.00 95.38 457 VAL A O 1
ATOM 3840 N N . MET A 1 458 ? -21.056 7.670 31.114 1.00 94.38 458 MET A N 1
ATOM 3841 C CA . MET A 1 458 ? -22.009 6.588 30.830 1.00 94.38 458 MET A CA 1
ATOM 3842 C C . MET A 1 458 ? -22.712 6.765 29.476 1.00 94.38 458 MET A C 1
ATOM 3844 O O . MET A 1 458 ? -22.921 5.787 28.759 1.00 94.38 458 MET A O 1
ATOM 3848 N N . ARG A 1 459 ? -23.020 8.003 29.083 1.00 95.56 459 ARG A N 1
ATOM 3849 C CA . ARG A 1 459 ? -23.576 8.325 27.759 1.00 95.56 459 ARG A CA 1
ATOM 3850 C C . ARG A 1 459 ? -22.562 8.145 26.633 1.00 95.56 459 ARG A C 1
ATOM 3852 O O . ARG A 1 459 ? -22.904 7.552 25.615 1.00 95.56 459 ARG A O 1
ATOM 3859 N N . ILE A 1 460 ? -21.295 8.522 26.844 1.00 96.19 460 ILE A N 1
ATOM 3860 C CA . ILE A 1 460 ? -20.210 8.203 25.898 1.00 96.19 460 ILE A CA 1
ATOM 3861 C C . ILE A 1 460 ? -20.096 6.685 25.702 1.00 96.19 460 ILE A C 1
ATOM 3863 O O . ILE A 1 460 ? -19.997 6.220 24.568 1.00 96.19 460 ILE A O 1
ATOM 3867 N N . ARG A 1 461 ? -20.155 5.893 26.784 1.00 94.88 461 ARG A N 1
ATOM 3868 C CA . ARG A 1 461 ? -20.158 4.425 26.676 1.00 94.88 461 ARG A CA 1
ATOM 3869 C C . ARG A 1 461 ? -21.324 3.923 25.828 1.00 94.88 461 ARG A C 1
ATOM 3871 O O . ARG A 1 461 ? -21.109 3.050 25.000 1.00 94.88 461 ARG A O 1
ATOM 3878 N N . SER A 1 462 ? -22.521 4.483 26.013 1.00 94.44 462 SER A N 1
ATOM 3879 C CA . SER A 1 462 ? -23.703 4.138 25.213 1.00 94.44 462 SER A CA 1
ATOM 3880 C C . SER A 1 462 ? -23.491 4.431 23.724 1.00 94.44 462 SER A C 1
ATOM 3882 O O . SER A 1 462 ? -23.740 3.564 22.891 1.00 94.44 462 SER A O 1
ATOM 3884 N N . LEU A 1 463 ? -22.959 5.607 23.370 1.00 95.25 463 LEU A N 1
ATOM 3885 C CA . LEU A 1 463 ? -22.630 5.943 21.977 1.00 95.25 463 LEU A CA 1
ATOM 3886 C C . LEU A 1 463 ? -21.641 4.944 21.362 1.00 95.25 463 LEU A C 1
ATOM 3888 O O . LEU A 1 463 ? -21.859 4.453 20.255 1.00 95.25 463 LEU A O 1
ATOM 3892 N N . LEU A 1 464 ? -20.576 4.609 22.092 1.00 95.50 464 LEU A N 1
ATOM 3893 C CA . LEU A 1 464 ? -19.565 3.661 21.626 1.00 95.50 464 LEU A CA 1
ATOM 3894 C C . LEU A 1 464 ? -20.125 2.240 21.499 1.00 95.50 464 LEU A C 1
ATOM 3896 O O . LEU A 1 464 ? -19.856 1.579 20.502 1.00 95.50 464 LEU A O 1
ATOM 3900 N N . ASP A 1 465 ? -20.928 1.785 22.459 1.00 93.38 465 ASP A N 1
ATOM 3901 C CA . ASP A 1 465 ? -21.584 0.474 22.415 1.00 93.38 465 ASP A CA 1
ATOM 3902 C C . ASP A 1 465 ? -22.561 0.349 21.239 1.00 93.38 465 ASP A C 1
ATOM 3904 O O . ASP A 1 465 ? -22.712 -0.744 20.697 1.00 93.38 465 ASP A O 1
ATOM 3908 N N . ASN A 1 466 ? -23.212 1.447 20.847 1.00 91.75 466 ASN A N 1
ATOM 3909 C CA . ASN A 1 466 ? -24.235 1.445 19.803 1.00 91.75 466 ASN A CA 1
ATOM 3910 C C . ASN A 1 466 ? -23.676 1.677 18.393 1.00 91.75 466 ASN A C 1
ATOM 3912 O O . ASN A 1 466 ? -24.316 1.276 17.420 1.00 91.75 466 ASN A O 1
ATOM 3916 N N . CYS A 1 467 ? -22.491 2.282 18.246 1.00 94.31 467 CYS A N 1
ATOM 3917 C CA . CYS A 1 467 ? -21.859 2.374 16.931 1.00 94.31 467 CYS A CA 1
ATOM 3918 C C . CYS A 1 467 ? -21.373 0.993 16.460 1.00 94.31 467 CYS A C 1
ATOM 3920 O O . CYS A 1 467 ? -20.973 0.139 17.254 1.00 94.31 467 CYS A O 1
ATOM 3922 N N . TRP A 1 468 ? -21.377 0.759 15.147 1.00 95.00 468 TRP A N 1
ATOM 3923 C CA . TRP A 1 468 ? -21.133 -0.575 14.592 1.00 95.00 468 TRP A CA 1
ATOM 3924 C C . TRP A 1 468 ? -19.762 -1.157 14.971 1.00 95.00 468 TRP A C 1
ATOM 3926 O O . TRP A 1 468 ? -19.666 -2.322 15.367 1.00 95.00 468 TRP A O 1
ATOM 3936 N N . LEU A 1 469 ? -18.693 -0.357 14.873 1.00 95.12 469 LEU A N 1
ATOM 3937 C CA . LEU A 1 469 ? -17.333 -0.804 15.183 1.00 95.12 469 LEU A CA 1
ATOM 3938 C C . LEU A 1 469 ? -17.160 -1.072 16.681 1.00 95.12 469 LEU A C 1
ATOM 3940 O O . LEU A 1 469 ? -16.527 -2.061 17.057 1.00 95.12 469 LEU A O 1
ATOM 3944 N N . GLY A 1 470 ? -17.737 -0.216 17.527 1.00 94.88 470 GLY A N 1
ATOM 3945 C CA . GLY A 1 470 ? -17.703 -0.388 18.975 1.00 94.88 470 GLY A CA 1
ATOM 3946 C C . GLY A 1 470 ? -18.489 -1.619 19.421 1.00 94.88 470 GLY A C 1
ATOM 3947 O O . GLY A 1 470 ? -17.959 -2.410 20.202 1.00 94.88 470 GLY A O 1
ATOM 3948 N N . ASN A 1 471 ? -19.662 -1.880 18.833 1.00 93.69 471 ASN A N 1
ATOM 3949 C CA . ASN A 1 471 ? -20.413 -3.112 19.079 1.00 93.69 471 ASN A CA 1
ATOM 3950 C C . ASN A 1 471 ? -19.636 -4.366 18.636 1.00 93.69 471 ASN A C 1
ATOM 3952 O O . ASN A 1 471 ? -19.525 -5.327 19.397 1.00 93.69 471 ASN A O 1
ATOM 3956 N N . LEU A 1 472 ? -19.025 -4.360 17.443 1.00 94.31 472 LEU A N 1
ATOM 3957 C CA . LEU A 1 472 ? -18.198 -5.481 16.973 1.00 94.31 472 LEU A CA 1
ATOM 3958 C C . LEU A 1 472 ? -17.017 -5.755 17.921 1.00 94.31 472 LEU A C 1
ATOM 3960 O O . LEU A 1 472 ? -16.699 -6.912 18.218 1.00 94.31 472 LEU A O 1
ATOM 3964 N N . LEU A 1 473 ? -16.363 -4.696 18.404 1.00 94.38 473 LEU A N 1
ATOM 3965 C CA . LEU A 1 473 ? -15.272 -4.806 19.366 1.00 94.38 473 LEU A CA 1
ATOM 3966 C C . LEU A 1 473 ? -15.775 -5.309 20.729 1.00 94.38 473 LEU A C 1
ATOM 3968 O O . LEU A 1 473 ? -15.141 -6.193 21.304 1.00 94.38 473 LEU A O 1
ATOM 3972 N N . LYS A 1 474 ? -16.923 -4.822 21.217 1.00 94.00 474 LYS A N 1
ATOM 3973 C CA . LYS A 1 474 ? -17.587 -5.299 22.440 1.00 94.00 474 LYS A CA 1
ATOM 3974 C C . LYS A 1 474 ? -17.897 -6.788 22.361 1.00 94.00 474 LYS A C 1
ATOM 3976 O O . LYS A 1 474 ? -17.487 -7.537 23.247 1.00 94.00 474 LYS A O 1
ATOM 3981 N N . GLU A 1 475 ? -18.560 -7.235 21.295 1.00 92.75 475 GLU A N 1
ATOM 3982 C CA . GLU A 1 475 ? -18.879 -8.650 21.083 1.00 92.75 475 GLU A CA 1
ATOM 3983 C C . GLU A 1 475 ? -17.623 -9.522 21.161 1.00 92.75 475 GLU A C 1
ATOM 3985 O O . GLU A 1 475 ? -17.604 -10.530 21.873 1.00 92.75 475 GLU A O 1
ATOM 3990 N N . TYR A 1 476 ? -16.552 -9.101 20.483 1.00 93.44 476 TYR A N 1
ATOM 3991 C CA . TYR A 1 476 ? -15.285 -9.817 20.505 1.00 93.44 476 TYR A CA 1
ATOM 3992 C C . TYR A 1 476 ? -14.624 -9.824 21.891 1.00 93.44 476 TYR A C 1
ATOM 3994 O O . TYR A 1 476 ? -14.163 -10.870 22.350 1.00 93.44 476 TYR A O 1
ATOM 4002 N N . LEU A 1 477 ? -14.577 -8.680 22.578 1.00 92.81 477 LEU A N 1
ATOM 4003 C CA . LEU A 1 477 ? -13.971 -8.561 23.906 1.00 92.81 477 LEU A CA 1
ATOM 4004 C C . LEU A 1 477 ? -14.690 -9.430 24.943 1.00 92.81 477 LEU A C 1
ATOM 4006 O O . LEU A 1 477 ? -14.028 -10.055 25.771 1.00 92.81 477 LEU A O 1
ATOM 4010 N N . VAL A 1 478 ? -16.020 -9.531 24.869 1.00 92.06 478 VAL A N 1
ATOM 4011 C CA . VAL A 1 478 ? -16.808 -10.410 25.746 1.00 92.06 478 VAL A CA 1
ATOM 4012 C C . VAL A 1 478 ? -16.513 -11.881 25.465 1.00 92.06 478 VAL A C 1
ATOM 4014 O O . VAL A 1 478 ? -16.261 -12.645 26.396 1.00 92.06 478 VAL A O 1
ATOM 4017 N N . GLU A 1 479 ? -16.506 -12.299 24.196 1.00 88.69 479 GLU A N 1
ATOM 4018 C CA . GLU A 1 479 ? -16.150 -13.676 23.822 1.00 88.69 479 GLU A CA 1
ATOM 4019 C C . GLU A 1 479 ? -14.740 -14.043 24.288 1.00 88.69 479 GLU A C 1
ATOM 4021 O O . GLU A 1 479 ? -14.514 -15.124 24.840 1.00 88.69 479 GLU A O 1
ATOM 4026 N N . ARG A 1 480 ? -13.801 -13.113 24.113 1.00 88.25 480 ARG A N 1
ATOM 4027 C CA . ARG A 1 480 ? -12.416 -13.241 24.552 1.00 88.25 480 ARG A CA 1
ATOM 4028 C C . ARG A 1 480 ? -12.312 -13.376 26.071 1.00 88.25 480 ARG A C 1
ATOM 4030 O O . ARG A 1 480 ? -11.609 -14.263 26.543 1.00 88.25 480 ARG A O 1
ATOM 4037 N N . GLU A 1 481 ? -13.012 -12.544 26.836 1.00 88.06 481 GLU A N 1
ATOM 4038 C CA . GLU A 1 481 ? -13.030 -12.605 28.304 1.00 88.06 481 GLU A CA 1
ATOM 4039 C C . GLU A 1 481 ? -13.594 -13.944 28.804 1.00 88.06 481 GLU A C 1
ATOM 4041 O O . GLU A 1 481 ? -13.003 -14.606 29.660 1.00 88.06 481 GLU A O 1
ATOM 4046 N N . LEU A 1 482 ? -14.698 -14.410 28.214 1.00 85.69 482 LEU A N 1
ATOM 4047 C CA . LEU A 1 482 ? -15.292 -15.706 28.549 1.00 85.69 482 LEU A CA 1
ATOM 4048 C C . LEU A 1 482 ? -14.369 -16.882 28.222 1.00 85.69 482 LEU A C 1
ATOM 4050 O O . LEU A 1 482 ? -14.352 -17.868 28.961 1.00 85.69 482 LEU A O 1
ATOM 4054 N N . LEU A 1 483 ? -13.607 -16.792 27.133 1.00 81.56 483 LEU A N 1
ATOM 4055 C CA . LEU A 1 483 ? -12.589 -17.779 26.797 1.00 81.56 483 LEU A CA 1
ATOM 4056 C C . LEU A 1 483 ? -11.447 -17.767 27.819 1.00 81.56 483 LEU A C 1
ATOM 4058 O O . LEU A 1 483 ? -11.062 -18.825 28.308 1.00 81.56 483 LEU A O 1
ATOM 4062 N N . LEU A 1 484 ? -10.924 -16.590 28.169 1.00 81.19 484 LEU A N 1
ATOM 4063 C CA . LEU A 1 484 ? -9.817 -16.457 29.119 1.00 81.19 484 LEU A CA 1
ATOM 4064 C C . LEU A 1 484 ? -10.164 -17.003 30.508 1.00 81.19 484 LEU A C 1
ATOM 4066 O O . LEU A 1 484 ? -9.302 -17.598 31.148 1.00 81.19 484 LEU A O 1
ATOM 4070 N N . ARG A 1 485 ? -11.422 -16.879 30.951 1.00 80.38 485 ARG A N 1
ATOM 4071 C CA . ARG A 1 485 ? -11.903 -17.495 32.202 1.00 80.38 485 ARG A CA 1
ATOM 4072 C C . ARG A 1 485 ? -11.883 -19.026 32.179 1.00 80.38 485 ARG A C 1
ATOM 4074 O O . ARG A 1 485 ? -11.799 -19.638 33.236 1.00 80.38 485 ARG A O 1
ATOM 4081 N N . LYS A 1 486 ? -11.968 -19.644 30.996 1.00 75.00 486 LYS A N 1
ATOM 4082 C CA . LYS A 1 486 ? -11.964 -21.107 30.819 1.00 75.00 486 LYS A CA 1
ATOM 4083 C C . LYS A 1 486 ? -10.564 -21.698 30.647 1.00 75.00 486 LYS A C 1
ATOM 4085 O O . LYS A 1 486 ? -10.411 -22.905 30.790 1.00 75.00 486 LYS A O 1
ATOM 4090 N N . VAL A 1 487 ? -9.560 -20.885 30.310 1.00 70.06 487 VAL A N 1
ATOM 4091 C CA . VAL A 1 487 ? -8.202 -21.359 30.005 1.00 70.06 487 VAL A CA 1
ATOM 4092 C C . VAL A 1 487 ? -7.235 -21.003 31.134 1.00 70.06 487 VAL A C 1
ATOM 4094 O O . VAL A 1 487 ? -7.004 -19.833 31.438 1.00 70.06 487 VAL A O 1
ATOM 4097 N N . THR A 1 488 ? -6.574 -22.009 31.702 1.00 62.25 488 THR A N 1
ATOM 4098 C CA . THR A 1 488 ? -5.445 -21.849 32.630 1.00 62.25 488 THR A CA 1
ATOM 4099 C C . THR A 1 488 ? -4.201 -21.371 31.872 1.00 62.25 488 THR A C 1
ATOM 4101 O O . THR A 1 488 ? -3.340 -22.142 31.468 1.00 62.25 488 THR A O 1
ATOM 4104 N N . LEU A 1 489 ? -4.112 -20.065 31.614 1.00 61.44 489 LEU A N 1
ATOM 4105 C CA . LEU A 1 489 ? -2.940 -19.460 30.971 1.00 61.44 489 LEU A CA 1
ATOM 4106 C C . LEU A 1 489 ? -1.879 -19.116 32.021 1.00 61.44 489 LEU A C 1
ATOM 4108 O O . LEU A 1 489 ? -2.020 -18.107 32.709 1.00 61.44 489 LEU A O 1
ATOM 4112 N N . GLU A 1 490 ? -0.815 -19.906 32.131 1.00 56.97 490 GLU A N 1
ATOM 4113 C CA . GLU A 1 490 ? 0.273 -19.688 33.104 1.00 56.97 490 GLU A CA 1
ATOM 4114 C C . GLU A 1 490 ? 1.036 -18.360 32.892 1.00 56.97 490 GLU A C 1
ATOM 4116 O O . GLU A 1 490 ? 1.637 -17.832 33.823 1.00 56.97 490 GLU A O 1
ATOM 4121 N N . ASN A 1 491 ? 0.973 -17.753 31.695 1.00 59.59 491 ASN A N 1
ATOM 4122 C CA . ASN A 1 491 ? 1.733 -16.542 31.359 1.00 59.59 491 ASN A CA 1
ATOM 4123 C C . ASN A 1 491 ? 0.848 -15.294 31.139 1.00 59.59 491 ASN A C 1
ATOM 4125 O O . ASN A 1 491 ? 0.074 -15.219 30.179 1.00 59.59 491 ASN A O 1
ATOM 4129 N N . LYS A 1 492 ? 1.024 -14.264 31.985 1.00 61.50 492 LYS A N 1
ATOM 4130 C CA . LYS A 1 492 ? 0.329 -12.959 31.898 1.00 61.50 492 LYS A CA 1
ATOM 4131 C C . LYS A 1 492 ? 0.559 -12.224 30.568 1.00 61.50 492 LYS A C 1
ATOM 4133 O O . LYS A 1 492 ? -0.345 -11.545 30.097 1.00 61.50 492 LYS A O 1
ATOM 4138 N N . ILE A 1 493 ? 1.728 -12.365 29.934 1.00 60.25 493 ILE A N 1
ATOM 4139 C CA . ILE A 1 493 ? 2.058 -11.654 28.681 1.00 60.25 493 ILE A CA 1
ATOM 4140 C C . ILE A 1 493 ? 1.177 -12.140 27.525 1.00 60.25 493 ILE A C 1
ATOM 4142 O O . ILE A 1 493 ? 0.732 -11.347 26.699 1.00 60.25 493 ILE A O 1
ATOM 4146 N N . VAL A 1 494 ? 0.889 -13.440 27.481 1.00 65.19 494 VAL A N 1
ATOM 4147 C CA . VAL A 1 494 ? 0.083 -14.061 26.421 1.00 65.19 494 VAL A CA 1
ATOM 4148 C C . VAL A 1 494 ? -1.388 -13.637 26.527 1.00 65.19 494 VAL A C 1
ATOM 4150 O O . VAL A 1 494 ? -2.014 -13.337 25.514 1.00 65.19 494 VAL A O 1
ATOM 4153 N N . ARG A 1 495 ? -1.898 -13.477 27.758 1.00 71.62 495 ARG A N 1
ATOM 4154 C CA . ARG A 1 495 ? -3.254 -12.974 28.053 1.00 71.62 495 ARG A CA 1
ATOM 4155 C C . ARG A 1 495 ? -3.497 -11.531 27.614 1.00 71.62 495 ARG A C 1
ATOM 4157 O O . ARG A 1 495 ? -4.646 -11.108 27.586 1.00 71.62 495 ARG A O 1
ATOM 4164 N N . ASN A 1 496 ? -2.454 -10.769 27.299 1.00 81.19 496 ASN A N 1
ATOM 4165 C CA . ASN A 1 496 ? -2.583 -9.353 26.969 1.00 81.19 496 ASN A CA 1
ATOM 4166 C C . ASN A 1 496 ? -2.809 -9.099 25.477 1.00 81.19 496 ASN A C 1
ATOM 4168 O O . ASN A 1 496 ? -3.282 -8.020 25.140 1.00 81.19 496 ASN A O 1
ATOM 4172 N N . TYR A 1 497 ? -2.501 -10.048 24.587 1.00 84.81 497 TYR A N 1
ATOM 4173 C CA . TYR A 1 497 ? -2.708 -9.863 23.147 1.00 84.81 497 TYR A CA 1
ATOM 4174 C C . TYR A 1 497 ? -4.192 -9.765 22.816 1.00 84.81 497 TYR A C 1
ATOM 4176 O O . TYR A 1 497 ? -4.984 -10.588 23.274 1.00 84.81 497 TYR A O 1
ATOM 4184 N N . LEU A 1 498 ? -4.562 -8.779 21.998 1.00 88.94 498 LEU A N 1
ATOM 4185 C CA . LEU A 1 498 ? -5.935 -8.598 21.543 1.00 88.94 498 LEU A CA 1
ATOM 4186 C C . LEU A 1 498 ? -6.418 -9.873 20.847 1.00 88.94 498 LEU A C 1
ATOM 4188 O O . LEU A 1 498 ? -7.427 -10.423 21.266 1.00 88.94 498 LEU A O 1
ATOM 4192 N N . PHE A 1 499 ? -5.646 -10.380 19.878 1.00 87.88 499 PHE A N 1
ATOM 4193 C CA . PHE A 1 499 ? -5.978 -11.562 19.080 1.00 87.88 499 PHE A CA 1
ATOM 4194 C C . PHE A 1 499 ? -5.366 -12.854 19.633 1.00 87.88 499 PHE A C 1
ATOM 4196 O O . PHE A 1 499 ? -4.145 -12.957 19.770 1.00 87.88 499 PHE A O 1
ATOM 4203 N N . LEU A 1 500 ? -6.207 -13.867 19.873 1.00 81.00 500 LEU A N 1
ATOM 4204 C CA . LEU A 1 500 ? -5.806 -15.152 20.456 1.00 81.00 500 LEU A CA 1
ATOM 4205 C C . LEU A 1 500 ? -6.003 -16.314 19.468 1.00 81.00 500 LEU A C 1
ATOM 4207 O O . LEU A 1 500 ? -6.951 -16.362 18.682 1.00 81.00 500 LEU A O 1
ATOM 4211 N N . ASN A 1 501 ? -5.099 -17.287 19.508 1.00 76.06 501 ASN A N 1
ATOM 4212 C CA . ASN A 1 501 ? -5.178 -18.521 18.744 1.00 76.06 501 ASN A CA 1
ATOM 4213 C C . ASN A 1 501 ? -6.067 -19.527 19.477 1.00 76.06 501 ASN A C 1
ATOM 4215 O O . ASN A 1 501 ? -5.729 -20.023 20.552 1.00 76.06 501 ASN A O 1
ATOM 4219 N N . LEU A 1 502 ? -7.197 -19.844 18.853 1.00 64.50 502 LEU A N 1
ATOM 4220 C CA . LEU A 1 502 ? -8.226 -20.716 19.411 1.00 64.50 502 LEU A CA 1
ATOM 4221 C C . LEU A 1 502 ? -7.987 -22.200 19.107 1.00 64.50 502 LEU A C 1
ATOM 4223 O O . LEU A 1 502 ? -8.630 -23.054 19.701 1.00 64.50 502 LEU A O 1
ATOM 4227 N N . ARG A 1 503 ? -7.059 -22.535 18.198 1.00 59.91 503 ARG A N 1
ATOM 4228 C CA . ARG A 1 503 ? -6.915 -23.900 17.661 1.00 59.91 503 ARG A CA 1
ATOM 4229 C C . ARG A 1 503 ? -6.457 -24.929 18.698 1.00 59.91 503 ARG A C 1
ATOM 4231 O O . ARG A 1 503 ? -6.711 -26.111 18.518 1.00 59.91 503 ARG A O 1
ATOM 4238 N N . ASN A 1 504 ? -5.769 -24.507 19.754 1.00 54.72 504 ASN A N 1
ATOM 4239 C CA . ASN A 1 504 ? -5.238 -25.417 20.770 1.00 54.72 504 ASN A CA 1
ATOM 4240 C C . ASN A 1 504 ? -5.786 -25.161 22.177 1.00 54.72 504 ASN A C 1
ATOM 4242 O O . ASN A 1 504 ? -5.265 -25.754 23.112 1.00 54.72 504 ASN A O 1
ATOM 4246 N N . ASN A 1 505 ? -6.784 -24.281 22.345 1.00 50.06 505 ASN A N 1
ATOM 4247 C CA . ASN A 1 505 ? -7.296 -23.841 23.653 1.00 50.06 505 ASN A CA 1
ATOM 4248 C C . ASN A 1 505 ? -6.214 -23.345 24.630 1.00 50.06 505 ASN A C 1
ATOM 4250 O O . ASN A 1 505 ? -6.478 -23.217 25.817 1.00 50.06 505 ASN A O 1
ATOM 4254 N N . LYS A 1 506 ? -5.004 -23.032 24.151 1.00 53.84 506 LYS A N 1
ATOM 4255 C CA . LYS A 1 506 ? -3.890 -22.548 24.980 1.00 53.84 506 LYS A CA 1
ATOM 4256 C C . LYS A 1 506 ? -3.668 -21.040 24.834 1.00 53.84 506 LYS A C 1
ATOM 4258 O O . LYS A 1 506 ? -2.643 -20.537 25.272 1.00 53.84 506 LYS A O 1
ATOM 4263 N N . GLY A 1 507 ? -4.596 -20.326 24.186 1.00 58.34 507 GLY A N 1
ATOM 4264 C CA . GLY A 1 507 ? -4.645 -18.858 24.128 1.00 58.34 507 GLY A CA 1
ATOM 4265 C C . GLY A 1 507 ? -3.383 -18.171 23.596 1.00 58.34 507 GLY A C 1
ATOM 4266 O O . GLY A 1 507 ? -3.142 -17.020 23.937 1.00 58.34 507 GLY A O 1
ATOM 4267 N N . PHE A 1 508 ? -2.564 -18.850 22.789 1.00 66.62 508 PHE A N 1
ATOM 4268 C CA . PHE A 1 508 ? -1.320 -18.285 22.255 1.00 66.62 508 PHE A CA 1
ATOM 4269 C C . PHE A 1 508 ? -1.573 -17.180 21.219 1.00 66.62 508 PHE A C 1
ATOM 4271 O O . PHE A 1 508 ? -2.636 -17.162 20.608 1.00 66.62 508 PHE A O 1
ATOM 4278 N N . PRO A 1 509 ? -0.606 -16.288 20.941 1.00 71.00 509 PRO A N 1
ATOM 4279 C CA . PRO A 1 509 ? -0.745 -15.304 19.869 1.00 71.00 509 PRO A CA 1
ATOM 4280 C C . PRO A 1 509 ? -0.896 -15.977 18.487 1.00 71.00 509 PRO A C 1
ATOM 4282 O O . PRO A 1 509 ? -0.368 -17.067 18.242 1.00 71.00 509 PRO A O 1
ATOM 4285 N N . ILE A 1 510 ? -1.636 -15.350 17.568 1.00 77.62 510 ILE A N 1
ATOM 4286 C CA . ILE A 1 510 ? -1.893 -15.900 16.224 1.00 77.62 510 ILE A CA 1
ATOM 4287 C C . ILE A 1 510 ? -0.692 -15.648 15.318 1.00 77.62 510 ILE A C 1
ATOM 4289 O O . ILE A 1 510 ? -0.304 -14.511 15.112 1.00 77.62 510 ILE A O 1
ATOM 4293 N N . ILE A 1 511 ? -0.148 -16.677 14.672 1.00 77.38 511 ILE A N 1
ATOM 4294 C CA . ILE A 1 511 ? 0.954 -16.498 13.714 1.00 77.38 511 ILE A CA 1
ATOM 4295 C C . ILE A 1 511 ? 0.405 -15.973 12.370 1.00 77.38 511 ILE A C 1
ATOM 4297 O O . ILE A 1 511 ? -0.589 -16.519 11.887 1.00 77.38 511 ILE A O 1
ATOM 4301 N N . PRO A 1 512 ? 1.062 -15.010 11.685 1.00 80.69 512 PRO A N 1
ATOM 4302 C CA . PRO A 1 512 ? 0.580 -14.453 10.414 1.00 80.69 512 PRO A CA 1
ATOM 4303 C C . PRO A 1 512 ? 0.280 -15.474 9.304 1.00 80.69 512 PRO A C 1
ATOM 4305 O O . PRO A 1 512 ? -0.648 -15.268 8.522 1.00 80.69 512 PRO A O 1
ATOM 4308 N N . ASN A 1 513 ? 1.036 -16.577 9.224 1.00 79.25 513 ASN A N 1
ATOM 4309 C CA . ASN A 1 513 ? 0.754 -17.655 8.266 1.00 79.25 513 ASN A CA 1
ATOM 4310 C C . ASN A 1 513 ? -0.620 -18.288 8.516 1.00 79.25 513 ASN A C 1
ATOM 4312 O O . ASN A 1 513 ? -1.302 -18.622 7.556 1.00 79.25 513 ASN A O 1
ATOM 4316 N N . THR A 1 514 ? -1.069 -18.349 9.775 1.00 81.06 514 THR A N 1
ATOM 4317 C CA . THR A 1 514 ? -2.387 -18.895 10.122 1.00 81.06 514 THR A CA 1
ATOM 4318 C C . THR A 1 514 ? -3.503 -18.095 9.451 1.00 81.06 514 THR A C 1
ATOM 4320 O O . THR A 1 514 ? -4.390 -18.665 8.827 1.00 81.06 514 THR A O 1
ATOM 4323 N N . VAL A 1 515 ? -3.422 -16.762 9.517 1.00 84.31 515 VAL A N 1
ATOM 4324 C CA . VAL A 1 515 ? -4.394 -15.859 8.878 1.00 84.31 515 VAL A CA 1
ATOM 4325 C C . VAL A 1 515 ? -4.363 -16.010 7.356 1.00 84.31 515 VAL A C 1
ATOM 4327 O O . VAL A 1 515 ? -5.407 -16.026 6.710 1.00 84.31 515 VAL A O 1
ATOM 4330 N N . ARG A 1 516 ? -3.168 -16.131 6.769 1.00 83.50 516 ARG A N 1
ATOM 4331 C CA . ARG A 1 516 ? -3.006 -16.268 5.317 1.00 83.50 516 ARG A CA 1
ATOM 4332 C C . ARG A 1 516 ? -3.589 -17.582 4.800 1.00 83.50 516 ARG A C 1
ATOM 4334 O O . ARG A 1 516 ? -4.426 -17.560 3.909 1.00 83.50 516 ARG A O 1
ATOM 4341 N N . GLU A 1 517 ? -3.119 -18.698 5.342 1.00 81.00 517 GLU A N 1
ATOM 4342 C CA . GLU A 1 517 ? -3.404 -20.037 4.826 1.00 81.00 517 GLU A CA 1
ATOM 4343 C C . GLU A 1 517 ? -4.815 -20.485 5.180 1.00 81.00 517 GLU A C 1
ATOM 4345 O O . GLU A 1 517 ? -5.530 -20.966 4.311 1.00 81.00 517 GLU A O 1
ATOM 4350 N N . TYR A 1 518 ? -5.233 -20.279 6.429 1.00 84.31 518 TYR A N 1
ATOM 4351 C CA . TYR A 1 518 ? -6.470 -20.870 6.928 1.00 84.31 518 TYR A CA 1
ATOM 4352 C C . TYR A 1 518 ? -7.653 -19.918 6.927 1.00 84.31 518 TYR A C 1
ATOM 4354 O O . TYR A 1 518 ? -8.759 -20.398 7.126 1.00 84.31 518 TYR A O 1
ATOM 4362 N N . TRP A 1 519 ? -7.466 -18.601 6.782 1.00 89.31 519 TRP A N 1
ATOM 4363 C CA . TRP A 1 519 ? -8.590 -17.655 6.707 1.00 89.31 519 TRP A CA 1
ATOM 4364 C C . TRP A 1 519 ? -8.678 -17.033 5.318 1.00 89.31 519 TRP A C 1
ATOM 4366 O O . TRP A 1 519 ? -9.635 -17.279 4.599 1.00 89.31 519 TRP A O 1
ATOM 4376 N N . PHE A 1 520 ? -7.672 -16.259 4.909 1.00 88.69 520 PHE A N 1
ATOM 4377 C CA . PHE A 1 520 ? -7.748 -15.480 3.673 1.00 88.69 520 PHE A CA 1
ATOM 4378 C C . PHE A 1 520 ? -7.837 -16.341 2.413 1.00 88.69 520 PHE A C 1
ATOM 4380 O O . PHE A 1 520 ? -8.711 -16.103 1.585 1.00 88.69 520 PHE A O 1
ATOM 4387 N N . ASN A 1 521 ? -6.949 -17.329 2.261 1.00 84.69 521 ASN A N 1
ATOM 4388 C CA . ASN A 1 521 ? -6.940 -18.176 1.067 1.00 84.69 521 ASN A CA 1
ATOM 4389 C C . ASN A 1 521 ? -8.248 -18.961 0.929 1.00 84.69 521 ASN A C 1
ATOM 4391 O O . ASN A 1 521 ? -8.796 -19.017 -0.164 1.00 84.69 521 ASN A O 1
ATOM 4395 N N . VAL A 1 522 ? -8.759 -19.491 2.043 1.00 86.69 522 VAL A N 1
ATOM 4396 C CA . VAL A 1 522 ? -10.014 -20.249 2.072 1.00 86.69 522 VAL A CA 1
ATOM 4397 C C . VAL A 1 522 ? -11.207 -19.353 1.728 1.00 86.69 522 VAL A C 1
ATOM 4399 O O . VAL A 1 522 ? -12.036 -19.755 0.922 1.00 86.69 522 VAL A O 1
ATOM 4402 N N . ILE A 1 523 ? -11.272 -18.118 2.250 1.00 88.31 523 ILE A N 1
ATOM 4403 C CA . ILE A 1 523 ? -12.307 -17.148 1.846 1.00 88.31 523 ILE A CA 1
ATOM 4404 C C . ILE A 1 523 ? -12.211 -16.865 0.342 1.00 88.31 523 ILE A C 1
ATOM 4406 O O . ILE A 1 523 ? -13.219 -16.880 -0.355 1.00 88.31 523 ILE A O 1
ATOM 4410 N N . CYS A 1 524 ? -11.005 -16.620 -0.180 1.00 83.56 524 CYS A N 1
ATOM 4411 C CA . CYS A 1 524 ? -10.842 -16.324 -1.603 1.00 83.56 524 CYS A CA 1
ATOM 4412 C C . CYS A 1 524 ? -11.302 -17.486 -2.489 1.00 83.56 524 CYS A C 1
ATOM 4414 O O . CYS A 1 524 ? -11.932 -17.252 -3.515 1.00 83.56 524 CYS A O 1
ATOM 4416 N N . GLU A 1 525 ? -10.995 -18.718 -2.088 1.00 83.81 525 GLU A N 1
ATOM 4417 C CA . GLU A 1 525 ? -11.423 -19.932 -2.780 1.00 83.81 525 GLU A CA 1
ATOM 4418 C C . GLU A 1 525 ? -12.948 -20.105 -2.731 1.00 83.81 525 GLU A C 1
ATOM 4420 O O . GLU A 1 525 ? -13.575 -20.270 -3.774 1.00 83.81 525 GLU A O 1
ATOM 4425 N N . GLN A 1 526 ? -13.555 -19.989 -1.547 1.00 88.06 526 GLN A N 1
ATOM 4426 C CA . GLN A 1 526 ? -14.997 -20.176 -1.351 1.00 88.06 526 GLN A CA 1
ATOM 4427 C C . GLN A 1 526 ? -15.848 -19.123 -2.067 1.00 88.06 526 GLN A C 1
ATOM 4429 O O . GLN A 1 526 ? -16.897 -19.448 -2.613 1.00 88.06 526 GLN A O 1
ATOM 4434 N N . GLU A 1 527 ? -15.403 -17.867 -2.076 1.00 86.31 527 GLU A N 1
ATOM 4435 C CA . GLU A 1 527 ? -16.169 -16.747 -2.639 1.00 86.31 527 GLU A CA 1
ATOM 4436 C C . GLU A 1 527 ? -15.839 -16.478 -4.124 1.00 86.31 527 GLU A C 1
ATOM 4438 O O . GLU A 1 527 ? -16.315 -15.501 -4.722 1.00 86.31 527 GLU A O 1
ATOM 4443 N N . GLY A 1 528 ? -14.985 -17.312 -4.734 1.00 80.38 528 GLY A N 1
ATOM 4444 C CA . GLY A 1 528 ? -14.525 -17.128 -6.111 1.00 80.38 528 GLY A CA 1
ATOM 4445 C C . GLY A 1 528 ? -13.878 -15.755 -6.311 1.00 80.38 528 GLY A C 1
ATOM 4446 O O . GLY A 1 528 ? -14.235 -15.008 -7.228 1.00 80.38 528 GLY A O 1
ATOM 4447 N N . ILE A 1 529 ? -13.001 -15.361 -5.385 1.00 76.50 529 ILE A N 1
ATOM 4448 C CA . ILE A 1 529 ? -12.205 -14.142 -5.509 1.00 76.50 529 ILE A CA 1
ATOM 4449 C C . ILE A 1 529 ? -10.966 -14.504 -6.315 1.00 76.50 529 ILE A C 1
ATOM 4451 O O . ILE A 1 529 ? -10.007 -15.087 -5.803 1.00 76.50 529 ILE A O 1
ATOM 4455 N N . ASP A 1 530 ? -10.994 -14.124 -7.588 1.00 64.88 530 ASP A N 1
ATOM 4456 C CA . ASP A 1 530 ? -9.924 -14.406 -8.530 1.00 64.88 530 ASP A CA 1
ATOM 4457 C C . ASP A 1 530 ? -8.587 -13.882 -8.023 1.00 64.88 530 ASP A C 1
ATOM 4459 O O . ASP A 1 530 ? -8.319 -12.676 -7.981 1.00 64.88 530 ASP A O 1
ATOM 4463 N N . ARG A 1 531 ? -7.690 -14.805 -7.684 1.00 57.72 531 ARG A N 1
ATOM 4464 C CA . ARG A 1 531 ? -6.325 -14.444 -7.298 1.00 57.72 531 ARG A CA 1
ATOM 4465 C C . ARG A 1 531 ? -5.527 -13.898 -8.482 1.00 57.72 531 ARG A C 1
ATOM 4467 O O . ARG A 1 531 ? -4.580 -13.141 -8.288 1.00 57.72 531 ARG A O 1
ATOM 4474 N N . TYR A 1 532 ? -5.981 -14.189 -9.701 1.00 51.84 532 TYR A N 1
ATOM 4475 C CA . TYR A 1 532 ? -5.465 -13.684 -10.968 1.00 51.84 532 TYR A CA 1
ATOM 4476 C C . TYR A 1 532 ? -6.632 -13.316 -11.885 1.00 51.84 532 TYR A C 1
ATOM 4478 O O . TYR A 1 532 ? -7.532 -14.122 -12.053 1.00 51.84 532 TYR A O 1
ATOM 4486 N N . GLY A 1 533 ? -6.606 -12.141 -12.518 1.00 39.75 533 GLY A N 1
ATOM 4487 C CA . GLY A 1 533 ? -7.682 -11.740 -13.431 1.00 39.75 533 GLY A CA 1
ATOM 4488 C C . GLY A 1 533 ? -7.245 -10.737 -14.499 1.00 39.75 533 GLY A C 1
ATOM 4489 O O . GLY A 1 533 ? -6.457 -9.823 -14.234 1.00 39.75 533 GLY A O 1
ATOM 4490 N N . ILE A 1 534 ? -7.762 -10.932 -15.715 1.00 33.44 534 ILE A N 1
ATOM 4491 C CA . ILE A 1 534 ? -7.717 -10.019 -16.865 1.00 33.44 534 ILE A CA 1
ATOM 4492 C C . ILE A 1 534 ? -9.166 -9.872 -17.367 1.00 33.44 534 ILE A C 1
ATOM 4494 O O . ILE A 1 534 ? -9.834 -10.886 -17.537 1.00 33.44 534 ILE A O 1
ATOM 4498 N N . PRO A 1 535 ? -9.603 -8.650 -17.716 1.00 38.28 535 PRO A N 1
ATOM 4499 C CA . PRO A 1 535 ? -10.057 -8.456 -19.087 1.00 38.28 535 PRO A CA 1
ATOM 4500 C C . PRO A 1 535 ? -9.155 -7.459 -19.818 1.00 38.28 535 PRO A C 1
ATOM 4502 O O . PRO A 1 535 ? -8.684 -6.456 -19.279 1.00 38.28 535 PRO A O 1
ATOM 4505 N N . VAL A 1 536 ? -8.836 -7.815 -21.060 1.00 34.19 536 VAL A N 1
ATOM 4506 C CA . VAL A 1 536 ? -8.042 -7.018 -21.987 1.00 34.19 536 VAL A CA 1
ATOM 4507 C C . VAL A 1 536 ? -8.975 -5.962 -22.565 1.00 34.19 536 VAL A C 1
ATOM 4509 O O . VAL A 1 536 ? -9.934 -6.312 -23.237 1.00 34.19 536 VAL A O 1
ATOM 4512 N N . ASN A 1 537 ? -8.676 -4.682 -22.356 1.00 33.22 537 ASN A N 1
ATOM 4513 C CA . ASN A 1 537 ? -9.084 -3.657 -23.308 1.00 33.22 537 ASN A CA 1
ATOM 4514 C C . ASN A 1 537 ? -7.833 -3.271 -24.114 1.00 33.22 537 ASN A C 1
ATOM 4516 O O . ASN A 1 537 ? -6.824 -2.857 -23.537 1.00 33.22 537 ASN A O 1
ATOM 4520 N N . GLU A 1 538 ? -7.849 -3.513 -25.425 1.00 31.62 538 GLU A N 1
ATOM 4521 C CA . GLU A 1 538 ? -6.726 -3.209 -26.325 1.00 31.62 538 GLU A CA 1
ATOM 4522 C C . GLU A 1 538 ? -6.686 -1.733 -26.748 1.00 31.62 538 GLU A C 1
ATOM 4524 O O . GLU A 1 538 ? -5.637 -1.261 -27.180 1.00 31.62 538 GLU A O 1
ATOM 4529 N N . LEU A 1 539 ? -7.775 -0.982 -26.542 1.00 29.14 539 LEU A N 1
ATOM 4530 C CA . LEU A 1 539 ? -7.861 0.454 -26.837 1.00 29.14 539 LEU A CA 1
ATOM 4531 C C . LEU A 1 539 ? -7.320 1.332 -25.703 1.00 29.14 539 LEU A C 1
ATOM 4533 O O . LEU A 1 539 ? -6.875 2.451 -25.941 1.00 29.14 539 LEU A O 1
ATOM 4537 N N . VAL A 1 540 ? -7.322 0.821 -24.470 1.00 33.56 540 VAL A N 1
ATOM 4538 C CA . VAL A 1 540 ? -6.956 1.581 -23.272 1.00 33.56 540 VAL A CA 1
ATOM 4539 C C . VAL A 1 540 ? -5.848 0.823 -22.554 1.00 33.56 540 VAL A C 1
ATOM 4541 O O . VAL A 1 540 ? -6.075 -0.204 -21.922 1.00 33.56 540 VAL A O 1
ATOM 4544 N N . THR A 1 541 ? -4.607 1.278 -22.682 1.00 34.06 541 THR A N 1
ATOM 4545 C CA . THR A 1 541 ? -3.424 0.717 -22.012 1.00 34.06 541 THR A CA 1
ATOM 4546 C C . THR A 1 541 ? -3.588 0.667 -20.480 1.00 34.06 541 THR A C 1
ATOM 4548 O O . THR A 1 541 ? -3.141 1.569 -19.773 1.00 34.06 541 THR A O 1
ATOM 4551 N N . HIS A 1 542 ? -4.218 -0.383 -19.940 1.00 33.69 542 HIS A N 1
ATOM 4552 C CA . HIS A 1 542 ? -4.488 -0.557 -18.503 1.00 33.69 542 HIS A CA 1
ATOM 4553 C C . HIS A 1 542 ? -3.883 -1.844 -17.891 1.00 33.69 542 HIS A C 1
ATOM 4555 O O . HIS A 1 542 ? -3.470 -2.777 -18.590 1.00 33.69 542 HIS A O 1
ATOM 4561 N N . TYR A 1 543 ? -3.751 -1.813 -16.554 1.00 44.22 543 TYR A N 1
ATOM 4562 C CA . TYR A 1 543 ? -2.957 -2.665 -15.647 1.00 44.22 543 TYR A CA 1
ATOM 4563 C C . TYR A 1 543 ? -3.306 -4.173 -15.653 1.00 44.22 543 TYR A C 1
ATOM 4565 O O . TYR A 1 543 ? -4.375 -4.576 -16.093 1.00 44.22 543 TYR A O 1
ATOM 4573 N N . LYS A 1 544 ? -2.399 -5.031 -15.146 1.00 47.34 544 LYS A N 1
ATOM 4574 C CA . LYS A 1 544 ? -2.678 -6.457 -14.844 1.00 47.34 544 LYS A CA 1
ATOM 4575 C C . LYS A 1 544 ? -2.921 -6.622 -13.340 1.00 47.34 544 LYS A C 1
ATOM 4577 O O . LYS A 1 544 ? -2.126 -6.108 -12.551 1.00 47.34 544 LYS A O 1
ATOM 4582 N N . LYS A 1 545 ? -3.945 -7.378 -12.935 1.00 53.78 545 LYS A N 1
ATOM 4583 C CA . LYS A 1 545 ? -4.122 -7.779 -11.531 1.00 53.78 545 LYS A CA 1
ATOM 4584 C C . LYS A 1 545 ? -2.958 -8.686 -11.104 1.00 53.78 545 LYS A C 1
ATOM 4586 O O . LYS A 1 545 ? -2.575 -9.602 -11.834 1.00 53.78 545 LYS A O 1
ATOM 4591 N N . GLY A 1 546 ? -2.321 -8.381 -9.976 1.00 57.44 546 GLY A N 1
ATOM 4592 C CA . GLY A 1 546 ? -1.315 -9.245 -9.350 1.00 57.44 546 GLY A CA 1
ATOM 4593 C C . GLY A 1 546 ? -1.952 -10.210 -8.349 1.00 57.44 546 GLY A C 1
ATOM 4594 O O . GLY A 1 546 ? -3.046 -9.929 -7.878 1.00 57.44 546 GLY A O 1
ATOM 4595 N N . ASP A 1 547 ? -1.242 -11.290 -7.994 1.00 66.81 547 ASP A N 1
ATOM 4596 C CA . ASP A 1 547 ? -1.684 -12.235 -6.950 1.00 66.81 547 ASP A CA 1
ATOM 4597 C C . ASP A 1 547 ? -2.079 -11.486 -5.673 1.00 66.81 547 ASP A C 1
ATOM 4599 O O . ASP A 1 547 ? -1.264 -10.747 -5.094 1.00 66.81 547 ASP A O 1
ATOM 4603 N N . ILE A 1 548 ? -3.345 -11.637 -5.281 1.00 71.50 548 ILE A N 1
ATOM 4604 C CA . ILE A 1 548 ? -3.875 -11.045 -4.058 1.00 71.50 548 ILE A CA 1
ATOM 4605 C C . ILE A 1 548 ? -3.413 -11.867 -2.858 1.00 71.50 548 ILE A C 1
ATOM 4607 O O . ILE A 1 548 ? -3.422 -13.095 -2.846 1.00 71.50 548 ILE A O 1
ATOM 4611 N N . THR A 1 549 ? -2.999 -11.161 -1.817 1.00 79.25 549 THR A N 1
ATOM 4612 C CA . THR A 1 549 ? -2.599 -11.747 -0.534 1.00 79.25 549 THR A CA 1
ATOM 4613 C C . THR A 1 549 ? -3.207 -10.902 0.573 1.00 79.25 549 THR A C 1
ATOM 4615 O O . THR A 1 549 ? -3.715 -9.817 0.314 1.00 79.25 549 THR A O 1
ATOM 4618 N N . VAL A 1 550 ? -3.068 -11.293 1.838 1.00 79.69 550 VAL A N 1
ATOM 4619 C CA . VAL A 1 550 ? -3.513 -10.419 2.938 1.00 79.69 550 VAL A CA 1
ATOM 4620 C C . VAL A 1 550 ? -2.800 -9.051 2.925 1.00 79.69 550 VAL A C 1
ATOM 4622 O O . VAL A 1 550 ? -3.347 -8.052 3.384 1.00 79.69 550 VAL A O 1
ATOM 4625 N N . HIS A 1 551 ? -1.598 -8.955 2.337 1.00 78.88 551 HIS A N 1
ATOM 4626 C CA . HIS A 1 551 ? -0.916 -7.669 2.147 1.00 78.88 551 HIS A CA 1
ATOM 4627 C C . HIS A 1 551 ? -1.669 -6.722 1.192 1.00 78.88 551 HIS A C 1
ATOM 4629 O O . HIS A 1 551 ? -1.479 -5.509 1.255 1.00 78.88 551 HIS A O 1
ATOM 4635 N N . SER A 1 552 ? -2.559 -7.255 0.352 1.00 77.62 552 SER A N 1
ATOM 4636 C CA . SER A 1 552 ? -3.417 -6.480 -0.541 1.00 77.62 552 SER A CA 1
ATOM 4637 C C . SER A 1 552 ? -4.398 -5.575 0.199 1.00 77.62 552 SER A C 1
ATOM 4639 O O . SER A 1 552 ? -4.709 -4.515 -0.329 1.00 77.62 552 SER A O 1
ATOM 4641 N N . LEU A 1 553 ? -4.822 -5.898 1.429 1.00 81.62 553 LEU A N 1
ATOM 4642 C CA . LEU A 1 553 ? -5.677 -5.010 2.240 1.00 81.62 553 LEU A CA 1
ATOM 4643 C C . LEU A 1 553 ? -4.997 -3.670 2.508 1.00 81.62 553 LEU A C 1
ATOM 4645 O O . LEU A 1 553 ? -5.579 -2.611 2.302 1.00 81.62 553 LEU A O 1
ATOM 4649 N N . ARG A 1 554 ? -3.711 -3.715 2.863 1.00 80.12 554 ARG A N 1
ATOM 4650 C CA . ARG A 1 554 ? -2.902 -2.513 3.061 1.00 80.12 554 ARG A CA 1
ATOM 4651 C C . ARG A 1 554 ? -2.771 -1.692 1.783 1.00 80.12 554 ARG A C 1
ATOM 4653 O O . ARG A 1 554 ? -2.849 -0.471 1.836 1.00 80.12 554 ARG A O 1
ATOM 4660 N N . HIS A 1 555 ? -2.557 -2.342 0.642 1.00 74.62 555 HIS A N 1
ATOM 4661 C CA . HIS A 1 555 ? -2.503 -1.643 -0.646 1.00 74.62 555 HIS A CA 1
ATOM 4662 C C . HIS A 1 555 ? -3.844 -1.003 -1.002 1.00 74.62 555 HIS A C 1
ATOM 4664 O O . HIS A 1 555 ? -3.875 0.122 -1.485 1.00 74.62 555 HIS A O 1
ATOM 4670 N N . THR A 1 556 ? -4.932 -1.707 -0.707 1.00 76.12 556 THR A N 1
ATOM 4671 C CA . THR A 1 556 ? -6.304 -1.255 -0.942 1.00 76.12 556 THR A CA 1
ATOM 4672 C C . THR A 1 556 ? -6.629 -0.032 -0.077 1.00 76.12 556 THR A C 1
ATOM 4674 O O . THR A 1 556 ? -7.098 0.968 -0.611 1.00 76.12 556 THR A O 1
ATOM 4677 N N . TYR A 1 557 ? -6.250 -0.043 1.209 1.00 82.12 557 TYR A N 1
ATOM 4678 C CA . TYR A 1 557 ? -6.326 1.117 2.113 1.00 82.12 557 TYR A CA 1
ATOM 4679 C C . TYR A 1 557 ? -5.571 2.329 1.583 1.00 82.12 557 TYR A C 1
ATOM 4681 O O . TYR A 1 557 ? -6.144 3.406 1.452 1.00 82.12 557 TYR A O 1
ATOM 4689 N N . ILE A 1 558 ? -4.295 2.149 1.234 1.00 74.81 558 ILE A N 1
ATOM 4690 C CA . ILE A 1 558 ? -3.449 3.240 0.741 1.00 74.81 558 ILE A CA 1
ATOM 4691 C C . ILE A 1 558 ? -4.079 3.889 -0.497 1.00 74.81 558 ILE A C 1
ATOM 4693 O O . ILE A 1 558 ? -4.182 5.112 -0.564 1.00 74.81 558 ILE A O 1
ATOM 4697 N N . SER A 1 559 ? -4.519 3.077 -1.461 1.00 71.31 559 SER A N 1
ATOM 4698 C CA . SER A 1 559 ? -5.140 3.578 -2.687 1.00 71.31 559 SER A CA 1
ATOM 4699 C C . SER A 1 559 ? -6.465 4.297 -2.428 1.00 71.31 559 SER A C 1
ATOM 4701 O O . SER A 1 559 ? -6.695 5.352 -3.016 1.00 71.31 559 SER A O 1
ATOM 4703 N N . MET A 1 560 ? -7.321 3.772 -1.547 1.00 74.62 560 MET A N 1
ATOM 4704 C CA . MET A 1 560 ? -8.618 4.392 -1.267 1.00 74.62 560 MET A CA 1
ATOM 4705 C C . MET A 1 560 ? -8.482 5.697 -0.475 1.00 74.62 560 MET A C 1
ATOM 4707 O O . MET A 1 560 ? -9.131 6.688 -0.810 1.00 74.62 560 MET A O 1
ATOM 4711 N N . ARG A 1 561 ? -7.567 5.737 0.502 1.00 76.69 561 ARG A N 1
ATOM 4712 C CA . ARG A 1 561 ? -7.223 6.952 1.249 1.00 76.69 561 ARG A CA 1
ATOM 4713 C C . ARG A 1 561 ? -6.759 8.072 0.320 1.00 76.69 561 ARG A C 1
ATOM 4715 O O . ARG A 1 561 ? -7.334 9.155 0.354 1.00 76.69 561 ARG A O 1
ATOM 4722 N N . ILE A 1 562 ? -5.778 7.799 -0.550 1.00 68.75 562 ILE A N 1
ATOM 4723 C CA . ILE A 1 562 ? -5.278 8.784 -1.528 1.00 68.75 562 ILE A CA 1
ATOM 4724 C C . ILE A 1 562 ? -6.417 9.296 -2.412 1.00 68.75 562 ILE A C 1
ATOM 4726 O O . ILE A 1 562 ? -6.507 10.494 -2.663 1.00 68.75 562 ILE A O 1
ATOM 4730 N N . ASN A 1 563 ? -7.286 8.396 -2.879 1.00 69.25 563 ASN A N 1
ATOM 4731 C CA . ASN A 1 563 ? -8.412 8.763 -3.727 1.00 69.25 563 ASN A CA 1
ATOM 4732 C C . ASN A 1 563 ? -9.379 9.717 -3.006 1.00 69.25 563 ASN A C 1
ATOM 4734 O O . ASN A 1 563 ? -9.697 10.774 -3.542 1.00 69.25 563 ASN A O 1
ATOM 4738 N N . LEU A 1 564 ? -9.826 9.383 -1.792 1.00 72.56 564 LEU A N 1
ATOM 4739 C CA . LEU A 1 564 ? -10.791 10.207 -1.059 1.00 72.56 564 LEU A CA 1
ATOM 4740 C C . LEU A 1 564 ? -10.201 11.527 -0.556 1.00 72.56 564 LEU A C 1
ATOM 4742 O O . LEU A 1 564 ? -10.827 12.572 -0.716 1.00 72.56 564 LEU A O 1
ATOM 4746 N N . GLU A 1 565 ? -9.006 11.501 0.032 1.00 72.56 565 GLU A N 1
ATOM 4747 C CA . GLU A 1 565 ? -8.339 12.714 0.524 1.00 72.56 565 GLU A CA 1
ATOM 4748 C C . GLU A 1 565 ? -7.941 13.633 -0.638 1.00 72.56 565 GLU A C 1
ATOM 4750 O O . GLU A 1 565 ? -8.119 14.848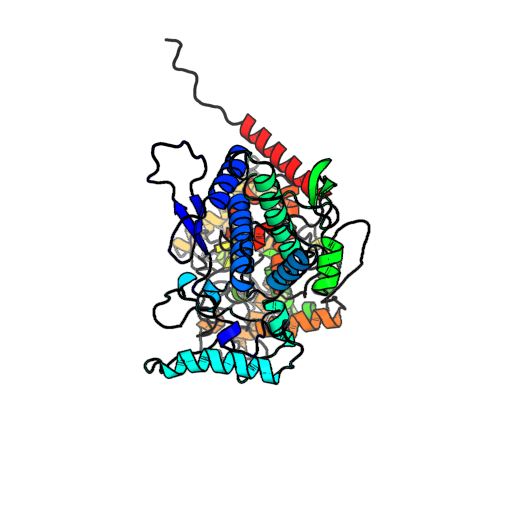 -0.559 1.00 72.56 565 GLU A O 1
ATOM 4755 N N . GLY A 1 566 ? -7.496 13.053 -1.757 1.00 63.31 566 GLY A N 1
ATOM 4756 C CA . GLY A 1 566 ? -7.174 13.791 -2.974 1.00 63.31 566 GLY A CA 1
ATOM 4757 C C . GLY A 1 566 ? -8.390 14.463 -3.608 1.00 63.31 566 GLY A C 1
ATOM 4758 O O . GLY A 1 566 ? -8.297 15.614 -4.027 1.00 63.31 566 GLY A O 1
ATOM 4759 N N . LEU A 1 567 ? -9.546 13.791 -3.643 1.00 64.62 567 LEU A N 1
ATOM 4760 C CA . LEU A 1 567 ? -10.791 14.391 -4.141 1.00 64.62 567 LEU A CA 1
ATOM 4761 C C . LEU A 1 567 ? -11.267 15.549 -3.257 1.00 64.62 567 LEU A C 1
ATOM 4763 O O . LEU A 1 567 ? -11.770 16.538 -3.786 1.00 64.62 567 LEU A O 1
ATOM 4767 N N . LYS A 1 568 ? -11.046 15.463 -1.939 1.00 69.06 568 LYS A N 1
ATOM 4768 C CA . LYS A 1 568 ? -11.302 16.552 -0.980 1.00 69.06 568 LYS A CA 1
ATOM 4769 C C . LYS A 1 568 ? -10.275 17.689 -1.061 1.00 69.06 568 LYS A C 1
ATOM 4771 O O . LYS A 1 568 ? -10.458 18.716 -0.417 1.00 69.06 568 LYS A O 1
ATOM 4776 N N . GLY A 1 569 ? -9.211 17.515 -1.845 1.00 56.38 569 GLY A N 1
ATOM 4777 C CA . GLY A 1 569 ? -8.157 18.503 -2.038 1.00 56.38 569 GLY A CA 1
ATOM 4778 C C . GLY A 1 569 ? -7.187 18.631 -0.863 1.00 56.38 569 GLY A C 1
ATOM 4779 O O . GLY A 1 569 ? -6.361 19.524 -0.928 1.00 56.38 569 GLY A O 1
ATOM 4780 N N . ASP A 1 570 ? -7.245 17.770 0.163 1.00 63.09 570 ASP A N 1
ATOM 4781 C CA . ASP A 1 570 ? -6.470 17.891 1.413 1.00 63.09 570 ASP A CA 1
ATOM 4782 C C . ASP A 1 570 ? -4.976 17.592 1.202 1.00 63.09 570 ASP A C 1
ATOM 4784 O O . ASP A 1 570 ? -4.509 16.456 1.341 1.00 63.09 570 ASP A O 1
ATOM 4788 N N . PHE A 1 571 ? -4.210 18.635 0.864 1.00 56.47 571 PHE A N 1
ATOM 4789 C CA . PHE A 1 571 ? -2.791 18.517 0.519 1.00 56.47 571 PHE A CA 1
ATOM 4790 C C . PHE A 1 571 ? -1.923 17.999 1.679 1.00 56.47 571 PHE A C 1
ATOM 4792 O O . PHE A 1 571 ? -0.982 17.225 1.474 1.00 56.47 571 PHE A O 1
ATOM 4799 N N . ASN A 1 572 ? -2.248 18.394 2.912 1.00 56.16 572 ASN A N 1
ATOM 4800 C CA . ASN A 1 572 ? -1.489 18.007 4.099 1.00 56.16 572 ASN A CA 1
ATOM 4801 C C . ASN A 1 572 ? -1.632 16.508 4.388 1.00 56.16 572 ASN A C 1
ATOM 4803 O O . ASN A 1 572 ? -0.646 15.865 4.764 1.00 56.16 572 ASN A O 1
ATOM 4807 N N . ARG A 1 573 ? -2.822 15.931 4.168 1.00 55.78 573 ARG A N 1
ATOM 4808 C CA . ARG A 1 573 ? -3.068 14.495 4.378 1.00 55.78 573 ARG A CA 1
ATOM 4809 C C . ARG A 1 573 ? -2.625 13.615 3.205 1.00 55.78 573 ARG A C 1
ATOM 4811 O O . ARG A 1 573 ? -2.083 12.539 3.459 1.00 55.78 573 ARG A O 1
ATOM 4818 N N . ILE A 1 574 ? -2.722 14.085 1.952 1.00 54.91 574 ILE A N 1
ATOM 4819 C CA . ILE A 1 574 ? -2.211 13.344 0.773 1.00 54.91 574 ILE A CA 1
ATOM 4820 C C . ILE A 1 574 ? -0.694 13.420 0.599 1.00 54.91 574 ILE A C 1
ATOM 4822 O O . ILE A 1 574 ? -0.152 12.727 -0.274 1.00 54.91 574 ILE A O 1
ATOM 4826 N N . ASN A 1 575 ? -0.006 14.268 1.378 1.00 62.12 575 ASN A N 1
ATOM 4827 C CA . ASN A 1 575 ? 1.442 14.390 1.316 1.00 62.12 575 ASN A CA 1
ATOM 4828 C C . ASN A 1 575 ? 2.061 12.999 1.454 1.00 62.12 575 ASN A C 1
ATOM 4830 O O . ASN A 1 575 ? 1.928 12.308 2.466 1.00 62.12 575 ASN A O 1
ATOM 4834 N N . LEU A 1 576 ? 2.765 12.592 0.407 1.00 61.78 576 LEU A N 1
ATOM 4835 C CA . LEU A 1 576 ? 3.366 11.280 0.296 1.00 61.78 576 LEU A CA 1
ATOM 4836 C C . LEU A 1 576 ? 4.303 10.955 1.471 1.00 61.78 576 LEU A C 1
ATOM 4838 O O . LEU A 1 576 ? 4.404 9.792 1.855 1.00 61.78 576 LEU A O 1
ATOM 4842 N N . ALA A 1 577 ? 4.980 11.951 2.050 1.00 61.59 577 ALA A N 1
ATOM 4843 C CA . ALA A 1 577 ? 5.803 11.766 3.241 1.00 61.59 577 ALA A CA 1
ATOM 4844 C C . ALA A 1 577 ? 4.955 11.379 4.466 1.00 61.59 577 ALA A C 1
ATOM 4846 O O . ALA A 1 577 ? 5.310 10.430 5.169 1.00 61.59 577 ALA A O 1
ATOM 4847 N N . ASN A 1 578 ? 3.810 12.040 4.666 1.00 66.25 578 ASN A N 1
ATOM 4848 C CA . ASN A 1 578 ? 2.866 11.751 5.750 1.00 66.25 578 ASN A CA 1
ATOM 4849 C C . ASN A 1 578 ? 2.216 10.381 5.555 1.00 66.25 578 ASN A C 1
ATOM 4851 O O . ASN A 1 578 ? 2.275 9.539 6.445 1.00 66.25 578 ASN A O 1
ATOM 4855 N N . LEU A 1 579 ? 1.739 10.083 4.344 1.00 68.06 579 LEU A N 1
ATOM 4856 C CA . LEU A 1 579 ? 1.220 8.760 4.008 1.00 68.06 579 LEU A CA 1
ATOM 4857 C C . LEU A 1 579 ? 2.268 7.665 4.264 1.00 68.06 579 LEU A C 1
ATOM 4859 O O . LEU A 1 579 ? 1.973 6.666 4.922 1.00 68.06 579 LEU A O 1
ATOM 4863 N N . LYS A 1 580 ? 3.510 7.846 3.781 1.00 68.06 580 LYS A N 1
ATOM 4864 C CA . LYS A 1 580 ? 4.611 6.894 4.009 1.00 68.06 580 LYS A CA 1
ATOM 4865 C C . LYS A 1 580 ? 4.860 6.692 5.508 1.00 68.06 580 LYS A C 1
ATOM 4867 O O . LYS A 1 580 ? 5.055 5.545 5.912 1.00 68.06 580 LYS A O 1
ATOM 4872 N N . LYS A 1 581 ? 4.818 7.754 6.317 1.00 69.19 581 LYS A N 1
ATOM 4873 C CA . LYS A 1 581 ? 4.956 7.696 7.780 1.00 69.19 581 LYS A CA 1
ATOM 4874 C C . LYS A 1 581 ? 3.814 6.904 8.428 1.00 69.19 581 LYS A C 1
ATOM 4876 O O . LYS A 1 581 ? 4.087 5.922 9.119 1.00 69.19 581 LYS A O 1
ATOM 4881 N N . ASP A 1 582 ? 2.564 7.243 8.132 1.00 68.06 582 ASP A N 1
ATOM 4882 C CA . ASP A 1 582 ? 1.371 6.647 8.753 1.00 68.06 582 ASP A CA 1
ATOM 4883 C C . ASP A 1 582 ? 1.268 5.143 8.485 1.00 68.06 582 ASP A C 1
ATOM 4885 O O . ASP A 1 582 ? 1.014 4.333 9.382 1.00 68.06 582 ASP A O 1
ATOM 4889 N N . VAL A 1 583 ? 1.551 4.728 7.246 1.00 68.00 583 VAL A N 1
ATOM 4890 C CA . VAL A 1 583 ? 1.545 3.304 6.902 1.00 68.00 583 VAL A CA 1
ATOM 4891 C C . VAL A 1 583 ? 2.871 2.608 7.229 1.00 68.00 583 VAL A C 1
ATOM 4893 O O . VAL A 1 583 ? 2.980 1.396 7.056 1.00 68.00 583 VAL A O 1
ATOM 4896 N N . GLY A 1 584 ? 3.906 3.293 7.722 1.00 61.81 584 GLY A N 1
ATOM 4897 C CA . GLY A 1 584 ? 5.196 2.675 8.065 1.00 61.81 584 GLY A CA 1
ATOM 4898 C C . GLY A 1 584 ? 5.977 2.156 6.846 1.00 61.81 584 GLY A C 1
ATOM 4899 O O . GLY A 1 584 ? 6.510 1.036 6.848 1.00 61.81 584 GLY A O 1
ATOM 4900 N N . HIS A 1 585 ? 5.979 2.923 5.753 1.00 65.00 585 HIS A N 1
ATOM 4901 C CA . HIS A 1 585 ? 6.898 2.757 4.624 1.00 65.00 585 HIS A CA 1
ATOM 4902 C C . HIS A 1 585 ? 8.232 3.461 4.891 1.00 65.00 585 HIS A C 1
ATOM 4904 O O . HIS A 1 585 ? 8.303 4.456 5.599 1.00 65.00 585 HIS A O 1
ATOM 4910 N N . VAL A 1 586 ? 9.304 2.956 4.273 1.00 57.94 586 VAL A N 1
ATOM 4911 C CA . VAL A 1 586 ? 10.585 3.678 4.251 1.00 57.94 586 VAL A CA 1
ATOM 4912 C C . VAL A 1 586 ? 10.492 4.858 3.272 1.00 57.94 586 VAL A C 1
ATOM 4914 O O . VAL A 1 586 ? 9.910 4.674 2.198 1.00 57.94 586 VAL A O 1
ATOM 4917 N N . PRO A 1 587 ? 11.074 6.032 3.581 1.00 51.75 587 PRO A N 1
ATOM 4918 C CA . PRO A 1 587 ? 10.986 7.225 2.731 1.00 51.75 587 PRO A CA 1
ATOM 4919 C C . PRO A 1 587 ? 11.400 6.990 1.268 1.00 51.75 587 PRO A C 1
ATOM 4921 O O . PRO A 1 587 ? 10.762 7.509 0.353 1.00 51.75 587 PRO A O 1
ATOM 4924 N N . SER A 1 588 ? 12.392 6.123 1.041 1.00 47.97 588 SER A N 1
ATOM 4925 C CA . SER A 1 588 ? 12.935 5.742 -0.274 1.00 47.97 588 SER A CA 1
ATOM 4926 C C . SER A 1 588 ? 12.113 4.700 -1.050 1.00 47.97 588 SER A C 1
ATOM 4928 O O . SER A 1 588 ? 12.516 4.254 -2.120 1.00 47.97 588 SER A O 1
ATOM 4930 N N . SER A 1 589 ? 10.975 4.248 -0.518 1.00 51.09 589 SER A N 1
ATOM 4931 C CA . SER A 1 589 ? 10.151 3.213 -1.146 1.00 51.09 589 SER A CA 1
ATOM 4932 C C . SER A 1 589 ? 9.359 3.762 -2.341 1.00 51.09 589 SER A C 1
ATOM 4934 O O . SER A 1 589 ? 8.250 4.267 -2.154 1.00 51.09 589 SER A O 1
ATOM 4936 N N . GLU A 1 590 ? 9.839 3.519 -3.566 1.00 46.12 590 GLU A N 1
ATOM 4937 C CA . GLU A 1 590 ? 9.126 3.825 -4.827 1.00 46.12 590 GLU A CA 1
ATOM 4938 C C . GLU A 1 590 ? 7.756 3.140 -4.936 1.00 46.12 590 GLU A C 1
ATOM 4940 O O . GLU A 1 590 ? 6.890 3.575 -5.688 1.00 46.12 590 GLU A O 1
ATOM 4945 N N . VAL A 1 591 ? 7.531 2.074 -4.165 1.00 46.72 591 VAL A N 1
ATOM 4946 C CA . VAL A 1 591 ? 6.270 1.323 -4.119 1.00 46.72 591 VAL A CA 1
ATOM 4947 C C . VAL A 1 591 ? 5.078 2.234 -3.781 1.00 46.72 591 VAL A C 1
ATOM 4949 O O . VAL A 1 591 ? 4.001 2.032 -4.332 1.00 46.72 591 VAL A O 1
ATOM 4952 N N . ALA A 1 592 ? 5.282 3.266 -2.949 1.00 45.88 592 ALA A N 1
ATOM 4953 C CA . ALA A 1 592 ? 4.250 4.252 -2.625 1.00 45.88 592 ALA A CA 1
ATOM 4954 C C . ALA A 1 592 ? 3.940 5.214 -3.791 1.00 45.88 592 ALA A C 1
ATOM 4956 O O . ALA A 1 592 ? 2.781 5.534 -4.031 1.00 45.88 592 ALA A O 1
ATOM 4957 N N . GLU A 1 593 ? 4.972 5.614 -4.541 1.00 43.88 593 GLU A N 1
ATOM 4958 C CA . GLU A 1 593 ? 4.898 6.576 -5.655 1.00 43.88 593 GLU A CA 1
ATOM 4959 C C . GLU A 1 593 ? 4.406 5.953 -6.959 1.00 43.88 593 GLU A C 1
ATOM 4961 O O . GLU A 1 593 ? 3.687 6.578 -7.733 1.00 43.88 593 GLU A O 1
ATOM 4966 N N . THR A 1 594 ? 4.802 4.711 -7.233 1.00 43.22 594 THR A N 1
ATOM 4967 C CA . THR A 1 594 ? 4.653 4.124 -8.567 1.00 43.22 594 THR A CA 1
ATOM 4968 C C . THR A 1 594 ? 3.491 3.146 -8.694 1.00 43.22 594 THR A C 1
ATOM 4970 O O . THR A 1 594 ? 3.050 2.948 -9.827 1.00 43.22 594 THR A O 1
ATOM 4973 N N . ILE A 1 595 ? 2.982 2.553 -7.602 1.00 47.28 595 ILE A N 1
ATOM 4974 C CA . ILE A 1 595 ? 1.954 1.491 -7.650 1.00 47.28 595 ILE A CA 1
ATOM 4975 C C . ILE A 1 595 ? 0.573 1.966 -7.166 1.00 47.28 595 ILE A C 1
ATOM 4977 O O . ILE A 1 595 ? -0.423 1.536 -7.741 1.00 47.28 595 ILE A O 1
ATOM 4981 N N . TYR A 1 596 ? 0.487 2.849 -6.163 1.00 51.38 596 TYR A N 1
ATOM 4982 C CA . TYR A 1 596 ? -0.796 3.145 -5.494 1.00 51.38 596 TYR A CA 1
ATOM 4983 C C . TYR A 1 596 ? -1.507 4.410 -5.954 1.00 51.38 596 TYR A C 1
ATOM 4985 O O . TYR A 1 596 ? -2.682 4.565 -5.632 1.00 51.38 596 TYR A O 1
ATOM 4993 N N . TYR A 1 597 ? -0.811 5.300 -6.668 1.00 46.53 597 TYR A N 1
ATOM 4994 C CA . TYR A 1 597 ? -1.254 6.686 -6.782 1.00 46.53 597 TYR A CA 1
ATOM 4995 C C . TYR A 1 597 ? -2.385 6.895 -7.805 1.00 46.53 597 TYR A C 1
ATOM 4997 O O . TYR A 1 597 ? -3.326 7.587 -7.463 1.00 46.53 597 TYR A O 1
ATOM 5005 N N . PHE A 1 598 ? -2.402 6.272 -8.997 1.00 49.94 598 PHE A N 1
ATOM 5006 C CA . PHE A 1 598 ? -3.490 6.521 -9.969 1.00 49.94 598 PHE A CA 1
ATOM 5007 C C . PHE A 1 598 ? -3.722 5.378 -10.964 1.00 49.94 598 PHE A C 1
ATOM 5009 O O . PHE A 1 598 ? -3.037 5.289 -11.980 1.00 49.94 598 PHE A O 1
ATOM 5016 N N . ALA A 1 599 ? -4.720 4.529 -10.703 1.00 45.28 599 ALA A N 1
ATOM 5017 C CA . ALA A 1 599 ? -5.197 3.538 -11.673 1.00 45.28 599 ALA A CA 1
ATOM 5018 C C . ALA A 1 599 ? -6.126 4.141 -12.755 1.00 45.28 599 ALA A C 1
ATOM 5020 O O . ALA A 1 599 ? -6.338 3.510 -13.785 1.00 45.28 599 ALA A O 1
ATOM 5021 N N . ASN A 1 600 ? -6.648 5.358 -12.536 1.00 51.25 600 ASN A N 1
ATOM 5022 C CA . ASN A 1 600 ? -7.555 6.082 -13.431 1.00 51.25 600 ASN A CA 1
ATOM 5023 C C . ASN A 1 600 ? -6.986 7.489 -13.722 1.00 51.25 600 ASN A C 1
ATOM 5025 O O . ASN A 1 600 ? -6.800 8.289 -12.803 1.00 51.25 600 ASN A O 1
ATOM 5029 N N . SER A 1 601 ? -6.687 7.780 -14.992 1.00 52.22 601 SER A N 1
ATOM 5030 C CA . SER A 1 601 ? -6.090 9.048 -15.439 1.00 52.22 601 SER A CA 1
ATOM 5031 C C . SER A 1 601 ? -7.029 10.252 -15.344 1.00 52.22 601 SER A C 1
ATOM 5033 O O . SER A 1 601 ? -6.554 11.366 -15.166 1.00 52.22 601 SER A O 1
ATOM 5035 N N . GLU A 1 602 ? -8.341 10.051 -15.428 1.00 56.72 602 GLU A N 1
ATOM 5036 C CA . GLU A 1 602 ? -9.334 11.122 -15.299 1.00 56.72 602 GLU A CA 1
ATOM 5037 C C . GLU A 1 602 ? -9.437 11.594 -13.845 1.00 56.72 602 GLU A C 1
ATOM 5039 O O . GLU A 1 602 ? -9.282 12.780 -13.548 1.00 56.72 602 GLU A O 1
ATOM 5044 N N . ARG A 1 603 ? -9.558 10.643 -12.909 1.00 56.66 603 ARG A N 1
ATOM 5045 C CA . ARG A 1 603 ? -9.513 10.937 -11.468 1.00 56.66 603 ARG A CA 1
ATOM 5046 C C . ARG A 1 603 ? -8.179 11.540 -11.046 1.00 56.66 603 ARG A C 1
ATOM 5048 O O . ARG A 1 603 ? -8.150 12.406 -10.180 1.00 56.66 603 ARG A O 1
ATOM 5055 N N . LYS A 1 604 ? -7.076 11.123 -11.676 1.00 57.16 604 LYS A N 1
ATOM 5056 C CA . LYS A 1 604 ? -5.760 11.742 -11.475 1.00 57.16 604 LYS A CA 1
ATOM 5057 C C . LYS A 1 604 ? -5.804 13.237 -11.751 1.00 57.16 604 LYS A C 1
ATOM 5059 O O . LYS A 1 604 ? -5.371 14.018 -10.909 1.00 57.16 604 LYS A O 1
ATOM 5064 N N . THR A 1 605 ? -6.328 13.622 -12.909 1.00 59.72 605 THR A N 1
ATOM 5065 C CA . THR A 1 605 ? -6.474 15.029 -13.280 1.00 59.72 605 THR A CA 1
ATOM 5066 C C . THR A 1 605 ? -7.332 15.769 -12.257 1.00 59.72 605 THR A C 1
ATOM 5068 O O . THR A 1 605 ? -6.881 16.784 -11.744 1.00 59.72 605 THR A O 1
ATOM 5071 N N . GLN A 1 606 ? -8.486 15.217 -11.862 1.00 62.97 606 GLN A N 1
ATOM 5072 C CA . GLN A 1 606 ? -9.367 15.825 -10.851 1.00 62.97 606 GLN A CA 1
ATOM 5073 C C . GLN A 1 606 ? -8.673 16.039 -9.495 1.00 62.97 606 GLN A C 1
ATOM 5075 O O . GLN A 1 606 ? -8.754 17.128 -8.930 1.00 62.97 606 GLN A O 1
ATOM 5080 N N . VAL A 1 607 ? -7.947 15.035 -8.991 1.00 58.84 607 VAL A N 1
ATOM 5081 C CA . VAL A 1 607 ? -7.198 15.131 -7.725 1.00 58.84 607 VAL A CA 1
ATOM 5082 C C . VAL A 1 607 ? -6.118 16.208 -7.803 1.00 58.84 607 VAL A C 1
ATOM 5084 O O . VAL A 1 607 ? -6.016 17.030 -6.895 1.00 58.84 607 VAL A O 1
ATOM 5087 N N . TYR A 1 608 ? -5.329 16.247 -8.883 1.00 58.28 608 TYR A N 1
ATOM 5088 C CA . TYR A 1 608 ? -4.326 17.302 -9.051 1.00 58.28 608 TYR A CA 1
ATOM 5089 C C . TYR A 1 608 ? -4.976 18.677 -9.152 1.00 58.28 608 TYR A C 1
ATOM 5091 O O . TYR A 1 608 ? -4.525 19.595 -8.477 1.00 58.28 608 TYR A O 1
ATOM 5099 N N . THR A 1 609 ? -6.043 18.825 -9.935 1.00 63.41 609 THR A N 1
ATOM 5100 C CA . THR A 1 609 ? -6.776 20.087 -10.060 1.00 63.41 609 THR A CA 1
ATOM 5101 C C . THR A 1 609 ? -7.276 20.583 -8.702 1.00 63.41 609 THR A C 1
ATOM 5103 O O . THR A 1 609 ? -7.043 21.744 -8.368 1.00 63.41 609 THR A O 1
ATOM 5106 N N . ASN A 1 610 ? -7.887 19.718 -7.887 1.00 63.91 610 ASN A N 1
ATOM 5107 C CA . ASN A 1 610 ? -8.383 20.092 -6.559 1.00 63.91 610 ASN A CA 1
ATOM 5108 C C . ASN A 1 610 ? -7.243 20.423 -5.586 1.00 63.91 610 ASN A C 1
ATOM 5110 O O . ASN A 1 610 ? -7.314 21.431 -4.884 1.00 63.91 610 ASN A O 1
ATOM 5114 N N . ALA A 1 611 ? -6.165 19.633 -5.586 1.00 60.25 611 ALA A N 1
ATOM 5115 C CA . ALA A 1 611 ? -4.986 19.902 -4.764 1.00 60.25 611 ALA A CA 1
ATOM 5116 C C . ALA A 1 611 ? -4.305 21.230 -5.148 1.00 60.25 611 ALA A C 1
ATOM 5118 O O . ALA A 1 611 ? -3.962 22.023 -4.275 1.00 60.25 611 ALA A O 1
ATOM 5119 N N . PHE A 1 612 ? -4.152 21.516 -6.447 1.00 61.38 612 PHE A N 1
ATOM 5120 C CA . PHE A 1 612 ? -3.615 22.793 -6.925 1.00 61.38 612 PHE A CA 1
ATOM 5121 C C . PHE A 1 612 ? -4.538 23.964 -6.585 1.00 61.38 612 PHE A C 1
ATOM 5123 O O . PHE A 1 612 ? -4.045 25.031 -6.222 1.00 61.38 612 PHE A O 1
ATOM 5130 N N . LYS A 1 613 ? -5.861 23.774 -6.653 1.00 68.31 613 LYS A N 1
ATOM 5131 C CA . LYS A 1 613 ? -6.837 24.789 -6.246 1.00 68.31 613 LYS A CA 1
ATOM 5132 C C . LYS A 1 613 ? -6.691 25.139 -4.761 1.00 68.31 613 LYS A C 1
ATOM 5134 O O . LYS A 1 613 ? -6.546 26.315 -4.444 1.00 68.31 613 LYS A O 1
ATOM 5139 N N . GLN A 1 614 ? -6.624 24.141 -3.877 1.00 64.25 614 GLN A N 1
ATOM 5140 C CA . GLN A 1 614 ? -6.415 24.370 -2.442 1.00 64.25 614 GLN A CA 1
ATOM 5141 C C . GLN A 1 614 ? -5.039 24.991 -2.145 1.00 64.25 614 GLN A C 1
ATOM 5143 O O . GLN A 1 614 ? -4.936 25.896 -1.322 1.00 64.25 614 GLN A O 1
ATOM 5148 N N . LEU A 1 615 ? -3.976 24.561 -2.836 1.00 59.84 615 LEU A N 1
ATOM 5149 C CA . LEU A 1 615 ? -2.648 25.172 -2.712 1.00 59.84 615 LEU A CA 1
ATOM 5150 C C . LEU A 1 615 ? -2.675 26.653 -3.119 1.00 59.84 615 LEU A C 1
ATOM 5152 O O . LEU A 1 615 ? -2.109 27.486 -2.420 1.00 59.84 615 LEU A O 1
ATOM 5156 N N . LYS A 1 616 ? -3.370 26.992 -4.212 1.00 63.06 616 LYS A N 1
ATOM 5157 C CA . LYS A 1 616 ? -3.563 28.376 -4.662 1.00 63.06 616 LYS A CA 1
ATOM 5158 C C . LYS A 1 616 ? -4.356 29.201 -3.642 1.00 63.06 616 LYS A C 1
ATOM 5160 O O . LYS A 1 616 ? -3.951 30.317 -3.338 1.00 63.06 616 LYS A O 1
ATOM 5165 N N . GLU A 1 617 ? -5.438 28.654 -3.090 1.00 69.81 617 GLU A N 1
ATOM 5166 C CA . GLU A 1 617 ? -6.230 29.302 -2.033 1.00 69.81 617 GLU A CA 1
ATOM 5167 C C . GLU A 1 617 ? -5.402 29.529 -0.758 1.00 69.81 617 GLU A C 1
ATOM 5169 O O . GLU A 1 617 ? -5.433 30.615 -0.184 1.00 69.81 617 GLU A O 1
ATOM 5174 N N . ASN A 1 618 ? -4.602 28.548 -0.339 1.00 63.22 618 ASN A N 1
ATOM 5175 C CA . ASN A 1 618 ? -3.729 28.680 0.826 1.00 63.22 618 ASN A CA 1
ATOM 5176 C C . ASN A 1 618 ? -2.607 29.695 0.586 1.00 63.22 618 ASN A C 1
ATOM 5178 O O . ASN A 1 618 ? -2.369 30.529 1.451 1.00 63.22 618 ASN A O 1
ATOM 5182 N N . LEU A 1 619 ? -1.971 29.682 -0.591 1.00 61.72 619 LEU A N 1
ATOM 5183 C CA . LEU A 1 619 ? -0.974 30.687 -0.980 1.00 61.72 619 LEU A CA 1
ATOM 5184 C C . LEU A 1 619 ? -1.570 32.098 -1.008 1.00 61.72 619 LEU A C 1
ATOM 5186 O O . LEU A 1 619 ? -0.913 33.034 -0.575 1.00 61.72 619 LEU A O 1
ATOM 5190 N N . SER A 1 620 ? -2.821 32.255 -1.449 1.00 60.09 620 SER A N 1
ATOM 5191 C CA . SER A 1 620 ? -3.503 33.558 -1.447 1.00 60.09 620 SER A CA 1
ATOM 5192 C C . SER A 1 620 ? -3.834 34.093 -0.048 1.00 60.09 620 SER A C 1
ATOM 5194 O O . SER A 1 620 ? -4.093 35.281 0.101 1.00 60.09 620 SER A O 1
ATOM 5196 N N . LYS A 1 621 ? -3.807 33.230 0.976 1.00 63.75 621 LYS A N 1
ATOM 5197 C CA . LYS A 1 621 ? -3.985 33.595 2.391 1.00 63.75 621 LYS A CA 1
ATOM 5198 C C . LYS A 1 621 ? -2.657 33.845 3.111 1.00 63.75 621 LYS A C 1
ATOM 5200 O O . LYS A 1 621 ? -2.668 34.247 4.272 1.00 63.75 621 LYS A O 1
ATOM 5205 N N . VAL A 1 622 ? -1.520 33.598 2.454 1.00 51.91 622 VAL A N 1
ATOM 5206 C CA . VAL A 1 622 ? -0.205 33.947 2.997 1.00 51.91 622 VAL A CA 1
ATOM 5207 C C . VAL A 1 622 ? -0.038 35.458 2.873 1.00 51.91 622 VAL A C 1
ATOM 5209 O O . VAL A 1 622 ? 0.235 35.982 1.796 1.00 51.91 622 VAL A O 1
ATOM 5212 N N . VAL A 1 623 ? -0.218 36.162 3.988 1.00 50.94 623 VAL A N 1
ATOM 5213 C CA . VAL A 1 623 ? 0.151 37.573 4.108 1.00 50.94 623 VAL A CA 1
ATOM 5214 C C . VAL A 1 623 ? 1.665 37.633 4.287 1.00 50.94 623 VAL A C 1
ATOM 5216 O O . VAL A 1 623 ? 2.197 37.163 5.292 1.00 50.94 623 VAL A O 1
ATOM 5219 N N . PHE A 1 624 ? 2.369 38.184 3.301 1.00 45.34 624 PHE A N 1
ATOM 5220 C CA . PHE A 1 624 ? 3.785 38.501 3.450 1.00 45.34 624 PHE A CA 1
ATOM 5221 C C . PHE A 1 624 ? 3.907 39.732 4.354 1.00 45.34 624 PHE A C 1
ATOM 5223 O O . PHE A 1 624 ? 3.548 40.836 3.953 1.00 45.34 624 PHE A O 1
ATOM 5230 N N . LEU A 1 625 ? 4.401 39.540 5.580 1.00 41.72 625 LEU A N 1
ATOM 5231 C CA . LEU A 1 625 ? 4.778 40.621 6.497 1.00 41.72 625 LEU A CA 1
ATOM 5232 C C . LEU A 1 625 ? 6.107 41.254 6.054 1.00 41.72 625 LEU A C 1
ATOM 5234 O O . LEU A 1 625 ? 7.088 41.238 6.786 1.00 41.72 625 LEU A O 1
ATOM 5238 N N . GLU A 1 626 ? 6.156 41.783 4.837 1.00 46.97 626 GLU A N 1
ATOM 5239 C CA . GLU A 1 626 ? 7.276 42.592 4.353 1.00 46.97 626 GLU A CA 1
ATOM 5240 C C . GLU A 1 626 ? 6.729 43.740 3.504 1.00 46.97 626 GLU A C 1
ATOM 5242 O O . GLU A 1 626 ? 6.756 43.682 2.276 1.00 46.97 626 GLU A O 1
ATOM 5247 N N . LYS A 1 627 ? 6.177 44.763 4.175 1.00 42.94 627 LYS A N 1
ATOM 5248 C CA . LYS A 1 627 ? 6.108 46.158 3.699 1.00 42.94 627 LYS A CA 1
ATOM 5249 C C . LYS A 1 627 ? 5.518 47.098 4.763 1.00 42.94 627 LYS A C 1
ATOM 5251 O O . LYS A 1 627 ? 4.427 47.610 4.598 1.00 42.94 627 LYS A O 1
ATOM 5256 N N . GLU A 1 628 ? 6.262 47.336 5.841 1.00 42.62 628 GLU A N 1
ATOM 5257 C CA . GLU A 1 628 ? 6.129 48.549 6.678 1.00 42.62 628 GLU A CA 1
ATOM 5258 C C . GLU A 1 628 ? 7.511 48.933 7.238 1.00 42.62 628 GLU A C 1
ATOM 5260 O O . GLU A 1 628 ? 7.745 48.942 8.445 1.00 42.62 628 GLU A O 1
ATOM 5265 N N . ARG A 1 629 ? 8.486 49.170 6.351 1.00 44.28 629 ARG A N 1
ATOM 5266 C CA . ARG A 1 629 ? 9.787 49.743 6.743 1.00 44.28 629 ARG A CA 1
ATOM 5267 C C . ARG A 1 629 ? 10.368 50.782 5.785 1.00 44.28 629 ARG A C 1
ATOM 5269 O O . ARG A 1 629 ? 11.517 51.142 5.971 1.00 44.28 629 ARG A O 1
ATOM 5276 N N . ASP A 1 630 ? 9.583 51.293 4.836 1.00 44.94 630 ASP A N 1
ATOM 5277 C CA . ASP A 1 630 ? 10.048 52.323 3.892 1.00 44.94 630 ASP A CA 1
ATOM 5278 C C . ASP A 1 630 ? 9.064 53.498 3.742 1.00 44.94 630 ASP A C 1
ATOM 5280 O O . ASP A 1 630 ? 8.928 54.047 2.657 1.00 44.94 630 ASP A O 1
ATOM 5284 N N . GLU A 1 631 ? 8.396 53.912 4.824 1.00 44.03 631 GLU A N 1
ATOM 5285 C CA . GLU A 1 631 ? 7.818 55.265 4.928 1.00 44.03 631 GLU A CA 1
ATOM 5286 C C . GLU A 1 631 ? 7.979 55.783 6.370 1.00 44.03 631 GLU A C 1
ATOM 5288 O O . GLU A 1 631 ? 7.047 55.768 7.173 1.00 44.03 631 GLU A O 1
ATOM 5293 N N . SER A 1 632 ? 9.202 56.196 6.714 1.00 38.12 632 SER A N 1
ATOM 5294 C CA . SER A 1 632 ? 9.493 57.087 7.848 1.00 38.12 632 SER A CA 1
ATOM 5295 C C . SER A 1 632 ? 10.552 58.098 7.454 1.00 38.12 632 SER A C 1
ATOM 5297 O O . SER A 1 632 ? 11.612 57.621 6.982 1.00 38.12 632 SER A O 1
#